Protein AF-0000000080270981 (afdb_homodimer)

Sequence (724 aa):
MRRGFSVIQLKNIILLIIAFVAFVIITSVLIVGVGNNKYINIQKDKNKSTVIKSGDNKSNVAKSGDNKSGIKYDSMPKVTKIRVFMTKKNTIKEINLEDYVTGVVASEVPVEFEIEAIKAQAVAARTYALAHVALLGGGGCKNGKGANVCDTVHCQVYMTKDERIKVWGRVKGEEYWNKIKNAVEATATQVLTYNDNLVMEPYYFSTSSGETENSEDVFSTSVPYLRSVASPGEEKLKDSKSSKTFNYKELSQIINNNYDSAKVSSSNIRDQITIIDRTQAGSVKNIKVGRITMKGSKFRTMLGLKSANFKIKFNSSSVEVDCSGYGHDVGMSQYGAEVMAKNGKKYVDILTHYYQGTSVSKMRRGFSVIQLKNIILLIIAFVAFVIITSVLIVGVGNNKYINIQKDKNKSTVIKSGDNKSNVAKSGDNKSGIKYDSMPKVTKIRVFMTKKNTIKEINLEDYVTGVVASEVPVEFEIEAIKAQAVAARTYALAHVALLGGGGCKNGKGANVCDTVHCQVYMTKDERIKVWGRVKGEEYWNKIKNAVEATATQVLTYNDNLVMEPYYFSTSSGETENSEDVFSTSVPYLRSVASPGEEKLKDSKSSKTFNYKELSQIINNNYDSAKVSSSNIRDQITIIDRTQAGSVKNIKVGRITMKGSKFRTMLGLKSANFKIKFNSSSVEVDCSGYGHDVGMSQYGAEVMAKNGKKYVDILTHYYQGTSVSK

Nearest PDB structures (foldseek):
  5txu-assembly1_A  TM=9.244E-01  e=4.954E-33  Clostridioides difficile 630
  4rwr-assembly1_A  TM=8.870E-01  e=4.079E-24  Bacillus anthracis
  4rwr-assembly2_B  TM=8.843E-01  e=6.556E-24  Bacillus anthracis
  5txu-assembly1_A  TM=9.201E-01  e=1.202E-32  Clostridioides difficile 630
  4rwr-assembly1_A  TM=8.903E-01  e=5.894E-24  Bacillus anthracis

Solvent-accessible surface area (backbone atoms only — not comparable to full-atom values): 38103 Å² total; per-residue (Å²): 134,84,78,72,67,69,71,66,61,55,58,58,49,50,52,48,50,50,52,49,54,50,55,47,41,40,52,7,54,58,48,62,80,86,73,84,80,77,81,77,81,81,75,80,83,78,81,86,80,77,76,64,80,73,67,82,67,75,70,72,66,74,71,74,72,80,66,74,77,54,50,41,57,91,73,45,77,86,74,62,62,42,38,35,16,37,50,56,36,50,42,75,43,81,35,48,40,69,58,48,32,35,20,24,44,67,40,51,44,63,83,82,51,43,64,35,26,50,31,31,47,29,28,37,48,41,24,36,56,50,28,16,30,56,93,63,75,15,84,36,25,93,89,12,40,66,16,32,30,32,34,24,8,56,61,47,26,46,40,54,70,70,59,46,25,65,71,66,29,78,86,51,19,62,60,51,49,48,54,48,42,51,34,38,60,74,44,60,78,31,28,47,22,45,92,57,13,53,39,67,75,53,45,55,24,37,32,31,62,29,29,24,29,40,30,39,74,67,72,66,50,81,46,89,33,28,44,56,38,84,30,66,80,26,61,75,40,79,76,19,53,48,75,50,76,40,42,38,60,58,46,24,49,54,49,31,70,76,34,66,76,23,66,49,43,49,91,52,40,78,82,28,51,45,79,71,44,61,43,96,56,56,26,34,36,33,29,36,41,44,72,37,75,44,45,19,54,56,56,16,43,49,67,55,48,54,16,32,25,54,47,81,44,80,54,94,66,33,38,37,39,41,23,40,11,28,31,79,31,36,29,37,34,51,47,29,32,31,47,42,23,73,71,68,41,47,29,68,59,47,46,38,61,27,30,39,81,39,45,82,42,116,134,84,79,71,67,69,68,67,61,55,58,56,50,51,52,46,50,50,51,49,53,51,52,48,41,42,51,6,54,55,39,71,84,83,74,87,78,76,80,77,81,80,75,82,81,78,80,86,79,77,75,63,81,72,69,85,67,76,68,71,65,73,72,71,76,80,67,74,77,53,52,42,57,90,72,47,79,87,75,60,62,41,36,34,14,36,51,55,37,48,43,74,44,80,36,49,41,69,60,46,34,35,20,24,45,67,41,50,45,64,83,81,50,43,65,35,27,51,31,32,47,29,27,37,47,41,23,38,56,49,28,15,30,57,94,63,76,16,82,35,24,93,89,11,40,66,15,31,30,31,35,24,8,62,62,46,27,47,42,53,70,70,59,46,24,63,72,64,28,78,88,51,18,63,60,52,49,48,55,48,41,50,34,37,58,74,43,60,79,32,26,44,22,45,92,57,12,54,39,66,74,53,44,55,25,36,31,31,60,29,29,25,28,38,29,37,74,66,76,67,50,81,44,88,34,28,45,56,38,85,31,66,80,26,61,76,39,78,74,21,53,48,75,50,76,39,42,38,62,58,48,27,47,54,48,31,71,76,34,67,76,21,66,48,43,49,90,52,40,78,83,28,53,44,80,71,45,58,42,96,58,56,27,34,33,32,28,35,40,43,71,36,75,43,44,19,54,56,55,17,43,49,68,56,49,54,16,31,26,56,46,80,44,81,55,96,67,32,37,36,40,41,23,41,13,28,29,78,31,35,31,36,34,52,46,29,32,32,47,42,24,73,71,68,42,48,29,68,57,48,46,36,61,26,31,40,81,39,45,84,41,116

Secondary structure (DSSP, 8-state):
-TTSSTTHHHHHHHHHHHHHHHHHHHGGGG-----------------------------------------BGGGPPP--EEEEEETTTTEEEEEEHHHHHHHHHHHHS-TTS-HHHHHHHHHHHHHHHHTT-GGGT----TTTTT-SEESSTTS-----HHHHHHHH-HHHHHHHHHHHHHHHHHTTT-EEEETTEE-S---EESB-SSB---HHHHTSS--TT----B-TT-TTSGGGEEEEEEEHHHHHHHHHHH-GGG---GGGGGGTEEEEEE-TTS-EEEEEETTEEEEHHHHHHHHT-SBS-EEEEE-SSEEEEEEESBB---SEEHHHHHHHHHTT--HHHHHHHHSTT-EEE-/-TTSSHHHHHHHHHHHHHHHHHHHHHGGGG----------------------------------S------BGGGPPP--EEEEEETTTTEEEEEEHHHHHHHHHHHHS-TTS-HHHHHHHHHHHHHHHHTT-GGGT----TTTTT-SEESSTTS-----HHHHHHHH-HHHHHHHHHHHHHHHHHTTT-EEEETTEE-S---EESB-SSB-B-HHHHTSS--TT----B-TT-TTSGGGEEEEEEEHHHHHHHHHHH-GGG---GGGGGGTEEEEEE-TTS-EEEEEETTEEEEHHHHHHHHT-SBS-EEEEE-SSEEEEEEESBB--BSEEHHHHHHHHHTT--HHHHHHHHSTT-EEE-

Organism: NCBI:txid1552

Structure (mmCIF, N/CA/C/O backbone):
data_AF-0000000080270981-model_v1
#
loop_
_entity.id
_entity.type
_entity.pdbx_description
1 polymer 'Stage II sporulation protein D'
#
loop_
_atom_site.group_PDB
_atom_site.id
_atom_site.type_symbol
_atom_site.label_atom_id
_atom_site.label_alt_id
_atom_site.label_comp_id
_atom_site.label_asym_id
_atom_site.label_entity_id
_atom_site.label_seq_id
_atom_site.pdbx_PDB_ins_code
_atom_site.Cartn_x
_atom_site.Cartn_y
_atom_site.Cartn_z
_atom_site.occupancy
_atom_site.B_iso_or_equiv
_atom_site.auth_seq_id
_atom_site.auth_comp_id
_atom_site.auth_asym_id
_atom_site.auth_atom_id
_atom_site.pdbx_PDB_model_num
ATOM 1 N N . MET A 1 1 ? 48.938 3.777 28.578 1 21.86 1 MET A N 1
ATOM 2 C CA . MET A 1 1 ? 48.281 5 28.109 1 21.86 1 MET A CA 1
ATOM 3 C C . MET A 1 1 ? 47.156 4.684 27.156 1 21.86 1 MET A C 1
ATOM 5 O O . MET A 1 1 ? 46.469 5.59 26.688 1 21.86 1 MET A O 1
ATOM 9 N N . ARG A 1 2 ? 47.125 3.482 26.453 1 25.7 2 ARG A N 1
ATOM 10 C CA . ARG A 1 2 ? 46.438 3.164 25.219 1 25.7 2 ARG A CA 1
ATOM 11 C C . ARG A 1 2 ? 44.938 2.891 25.5 1 25.7 2 ARG A C 1
ATOM 13 O O . ARG A 1 2 ? 44.219 2.422 24.625 1 25.7 2 ARG A O 1
ATOM 20 N N . ARG A 1 3 ? 44.469 2.777 26.734 1 30.45 3 ARG A N 1
ATOM 21 C CA . ARG A 1 3 ? 43.188 2.189 27.109 1 30.45 3 ARG A CA 1
ATOM 22 C C . ARG A 1 3 ? 42.031 3.129 26.75 1 30.45 3 ARG A C 1
ATOM 24 O O . ARG A 1 3 ? 40.875 2.775 26.922 1 30.45 3 ARG A O 1
ATOM 31 N N . GLY A 1 4 ? 42.344 4.492 26.75 1 32.5 4 GLY A N 1
ATOM 32 C CA . GLY A 1 4 ? 41.25 5.41 26.938 1 32.5 4 GLY A CA 1
ATOM 33 C C . GLY A 1 4 ? 40.375 5.562 25.703 1 32.5 4 GLY A C 1
ATOM 34 O O . GLY A 1 4 ? 39.406 6.328 25.719 1 32.5 4 GLY A O 1
ATOM 35 N N . PHE A 1 5 ? 40.844 5.336 24.5 1 34.09 5 PHE A N 1
ATOM 36 C CA . PHE A 1 5 ? 40.219 5.918 23.312 1 34.09 5 PHE A CA 1
ATOM 37 C C . PHE A 1 5 ? 38.938 5.164 22.953 1 34.09 5 PHE A C 1
ATOM 39 O O . PHE A 1 5 ? 38.188 5.59 22.078 1 34.09 5 PHE A O 1
ATOM 46 N N . SER A 1 6 ? 38.781 3.859 23.375 1 35.97 6 SER A N 1
ATOM 47 C CA . SER A 1 6 ? 37.938 2.996 22.578 1 35.97 6 SER A CA 1
ATOM 48 C C . SER A 1 6 ? 36.438 3.236 22.891 1 35.97 6 SER A C 1
ATOM 50 O O . SER A 1 6 ? 35.562 2.77 22.156 1 35.97 6 SER A O 1
ATOM 52 N N . VAL A 1 7 ? 36.094 3.754 24.109 1 38.34 7 VAL A N 1
ATOM 53 C CA . VAL A 1 7 ? 34.719 3.723 24.547 1 38.34 7 VAL A CA 1
ATOM 54 C C . VAL A 1 7 ? 33.938 4.879 23.906 1 38.34 7 VAL A C 1
ATOM 56 O O . VAL A 1 7 ? 32.719 4.812 23.734 1 38.34 7 VAL A O 1
ATOM 59 N N . ILE A 1 8 ? 34.625 6.066 23.516 1 37.19 8 ILE A N 1
ATOM 60 C CA . ILE A 1 8 ? 33.906 7.266 23.094 1 37.19 8 ILE A CA 1
ATOM 61 C C . ILE A 1 8 ? 33.406 7.09 21.656 1 37.19 8 ILE A C 1
ATOM 63 O O . ILE A 1 8 ? 32.406 7.672 21.281 1 37.19 8 ILE A O 1
ATOM 67 N N . GLN A 1 9 ? 34.094 6.297 20.781 1 39 9 GLN A N 1
ATOM 68 C CA . GLN A 1 9 ? 33.688 6.203 19.391 1 39 9 GLN A CA 1
ATOM 69 C C . GLN A 1 9 ? 32.406 5.395 19.234 1 39 9 GLN A C 1
ATOM 71 O O . GLN A 1 9 ? 31.656 5.57 18.281 1 39 9 GLN A O 1
ATOM 76 N N . LEU A 1 10 ? 32.094 4.473 20.188 1 40.69 10 LEU A N 1
ATOM 77 C CA . LEU A 1 10 ? 30.922 3.623 20.031 1 40.69 10 LEU A CA 1
ATOM 78 C C . LEU A 1 10 ? 29.641 4.398 20.328 1 40.69 10 LEU A C 1
ATOM 80 O O . LEU A 1 10 ? 28.625 4.211 19.656 1 40.69 10 LEU A O 1
ATOM 84 N N . LYS A 1 11 ? 29.609 5.41 21.25 1 40.34 11 LYS A N 1
ATOM 85 C CA . LYS A 1 11 ? 28.422 6.203 21.562 1 40.34 11 LYS A CA 1
ATOM 86 C C . LYS A 1 11 ? 28.031 7.082 20.375 1 40.34 11 LYS A C 1
ATOM 88 O O . LYS A 1 11 ? 26.844 7.262 20.094 1 40.34 11 LYS A O 1
ATOM 93 N N . ASN A 1 12 ? 29 7.641 19.609 1 41.44 12 ASN A N 1
ATOM 94 C CA . ASN A 1 12 ? 28.641 8.477 18.469 1 41.44 12 ASN A CA 1
ATOM 95 C C . ASN A 1 12 ? 28.047 7.652 17.328 1 41.44 12 ASN A C 1
ATOM 97 O O . ASN A 1 12 ? 27.234 8.156 16.547 1 41.44 12 ASN A O 1
ATOM 101 N N . ILE A 1 13 ? 28.453 6.379 17.203 1 42.5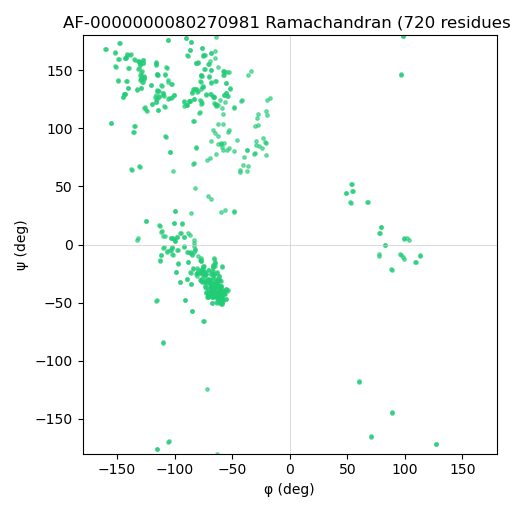6 13 ILE A N 1
ATOM 102 C CA . ILE A 1 13 ? 27.906 5.543 16.141 1 42.56 13 ILE A CA 1
ATOM 103 C C . ILE A 1 13 ? 26.469 5.152 16.469 1 42.56 13 ILE A C 1
ATOM 105 O O . ILE A 1 13 ? 25.594 5.184 15.609 1 42.56 13 ILE A O 1
ATOM 109 N N . ILE A 1 14 ? 26.172 4.918 17.766 1 43 14 ILE A N 1
ATOM 110 C CA . ILE A 1 14 ? 24.797 4.574 18.156 1 43 14 ILE A CA 1
ATOM 111 C C . ILE A 1 14 ? 23.891 5.793 17.984 1 43 14 ILE A C 1
ATOM 113 O O . ILE A 1 14 ? 22.781 5.672 17.469 1 43 14 ILE A O 1
ATOM 117 N N . LEU A 1 15 ? 24.359 7 18.25 1 42.84 15 LEU A N 1
ATOM 118 C CA . LEU A 1 15 ? 23.562 8.203 18.016 1 42.84 15 LEU A CA 1
ATOM 119 C C . LEU A 1 15 ? 23.359 8.422 16.516 1 42.84 15 LEU A C 1
ATOM 121 O O . LEU A 1 15 ? 22.266 8.828 16.094 1 42.84 15 LEU A O 1
ATOM 125 N N . LEU A 1 16 ? 24.312 8.055 15.68 1 40.31 16 LEU A N 1
ATOM 126 C CA . LEU A 1 16 ? 24.141 8.164 14.234 1 40.31 16 LEU A CA 1
ATOM 127 C C . LEU A 1 16 ? 23.141 7.121 13.727 1 40.31 16 LEU A C 1
ATOM 129 O O . LEU A 1 16 ? 22.312 7.422 12.875 1 40.31 16 LEU A O 1
ATOM 133 N N . ILE A 1 17 ? 23.172 5.941 14.273 1 41.34 17 ILE A N 1
ATOM 134 C CA . ILE A 1 17 ? 22.234 4.91 13.859 1 41.34 17 ILE A CA 1
ATOM 135 C C . ILE A 1 17 ? 20.828 5.27 14.352 1 41.34 17 ILE A C 1
ATOM 137 O O . ILE A 1 17 ? 19.859 5.156 13.602 1 41.34 17 ILE A O 1
ATOM 141 N N . ILE A 1 18 ? 20.688 5.758 15.578 1 40.09 18 ILE A N 1
ATOM 142 C CA . ILE A 1 18 ? 19.391 6.191 16.062 1 40.09 18 ILE A CA 1
ATOM 143 C C . ILE A 1 18 ? 18.922 7.402 15.266 1 40.09 18 ILE A C 1
ATOM 145 O O . ILE A 1 18 ? 17.75 7.469 14.859 1 40.09 18 ILE A O 1
ATOM 149 N N . ALA A 1 19 ? 19.766 8.336 14.922 1 36.66 19 ALA A N 1
ATOM 150 C CA . ALA A 1 19 ? 19.406 9.469 14.07 1 36.66 19 ALA A CA 1
ATOM 151 C C . ALA A 1 19 ? 19.047 9 12.664 1 36.66 19 ALA A C 1
ATOM 153 O O . ALA A 1 19 ? 18.109 9.523 12.055 1 36.66 19 ALA A O 1
ATOM 154 N N . PHE A 1 20 ? 19.703 7.992 12.156 1 35.72 20 PHE A N 1
ATOM 155 C CA . PHE A 1 20 ? 19.406 7.449 10.844 1 35.72 20 PHE A CA 1
ATOM 156 C C . PHE A 1 20 ? 18.078 6.691 10.859 1 35.72 20 PHE A C 1
ATOM 158 O O . PHE A 1 20 ? 17.25 6.859 9.969 1 35.72 20 PHE A O 1
ATOM 165 N N . VAL A 1 21 ? 17.797 5.852 11.82 1 35.91 21 VAL A N 1
ATOM 166 C CA . VAL A 1 21 ? 16.531 5.141 11.906 1 35.91 21 VAL A CA 1
ATOM 167 C C . VAL A 1 21 ? 15.398 6.137 12.164 1 35.91 21 VAL A C 1
ATOM 169 O O . VAL A 1 21 ? 14.328 6.039 11.562 1 35.91 21 VAL A O 1
ATOM 172 N N . ALA A 1 22 ? 15.547 7.09 13.031 1 31.88 22 ALA A N 1
ATOM 173 C CA . ALA A 1 22 ? 14.539 8.125 13.234 1 31.88 22 ALA A CA 1
ATOM 174 C C . ALA A 1 22 ? 14.312 8.922 11.953 1 31.88 22 ALA A C 1
ATOM 176 O O . ALA A 1 22 ? 13.18 9.289 11.641 1 31.88 22 ALA A O 1
ATOM 177 N N . PHE A 1 23 ? 15.305 9.141 11.203 1 30.14 23 PHE A N 1
ATOM 178 C CA . PHE A 1 23 ? 15.195 9.867 9.953 1 30.14 23 PHE A CA 1
ATOM 179 C C . PHE A 1 23 ? 14.406 9.07 8.922 1 30.14 23 PHE A C 1
ATOM 181 O O . PHE A 1 23 ? 13.57 9.633 8.203 1 30.14 23 PHE A O 1
ATOM 188 N N .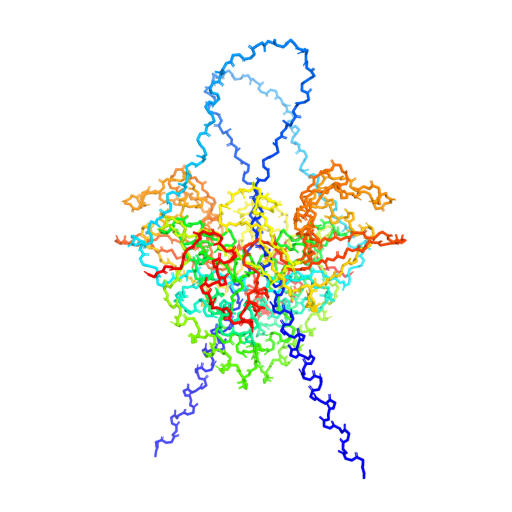 VAL A 1 24 ? 14.516 7.797 8.859 1 30.7 24 VAL A N 1
ATOM 189 C CA . VAL A 1 24 ? 13.82 7 7.859 1 30.7 24 VAL A CA 1
ATOM 190 C C . VAL A 1 24 ? 12.328 6.945 8.188 1 30.7 24 VAL A C 1
ATOM 192 O O . VAL A 1 24 ? 11.484 6.957 7.285 1 30.7 24 VAL A O 1
ATOM 195 N N . ILE A 1 25 ? 11.953 6.957 9.414 1 30.45 25 ILE A N 1
ATOM 196 C CA . ILE A 1 25 ? 10.539 6.824 9.773 1 30.45 25 ILE A CA 1
ATOM 197 C C . ILE A 1 25 ? 9.781 8.086 9.359 1 30.45 25 ILE A C 1
ATOM 199 O O . ILE A 1 25 ? 8.648 8.008 8.898 1 30.45 25 ILE A O 1
ATOM 203 N N . ILE A 1 26 ? 10.352 9.234 9.344 1 26.81 26 ILE A N 1
ATOM 204 C CA . ILE A 1 26 ? 9.578 10.453 9.148 1 26.81 26 ILE A CA 1
ATOM 205 C C . ILE A 1 26 ? 9.148 10.562 7.688 1 26.81 26 ILE A C 1
ATOM 207 O O . ILE A 1 26 ? 8.086 11.117 7.387 1 26.81 26 ILE A O 1
ATOM 211 N N . THR A 1 27 ? 9.805 9.953 6.723 1 27.36 27 THR A N 1
ATOM 212 C CA . THR A 1 27 ? 9.547 10.32 5.336 1 27.36 27 THR A CA 1
ATOM 213 C C . THR A 1 27 ? 8.328 9.586 4.797 1 27.36 27 THR A C 1
ATOM 215 O O . THR A 1 27 ? 7.914 9.805 3.656 1 27.36 27 THR A O 1
ATOM 218 N N . SER A 1 28 ? 7.598 8.711 5.453 1 24.02 28 SER A N 1
ATOM 219 C CA . SER A 1 28 ? 6.652 7.805 4.809 1 24.02 28 SER A CA 1
ATOM 220 C C . SER A 1 28 ? 5.312 8.492 4.562 1 24.02 28 SER A C 1
ATOM 222 O O . SER A 1 28 ? 4.387 7.887 4.012 1 24.02 28 SER A O 1
ATOM 224 N N . VAL A 1 29 ? 4.941 9.703 4.969 1 22.67 29 VAL A N 1
ATOM 225 C CA . VAL A 1 29 ? 3.52 10.031 5.051 1 22.67 29 VAL A CA 1
ATOM 226 C C . VAL A 1 29 ? 3.004 10.453 3.678 1 22.67 29 VAL A C 1
ATOM 228 O O . VAL A 1 29 ? 1.823 10.766 3.521 1 22.67 29 VAL A O 1
ATOM 231 N N . LEU A 1 30 ? 3.623 10.477 2.541 1 21.42 30 LEU A N 1
ATOM 232 C CA . LEU A 1 30 ? 3.162 11.367 1.478 1 21.42 30 LEU A CA 1
ATOM 233 C C . LEU A 1 30 ? 2.104 10.68 0.619 1 21.42 30 LEU A C 1
ATOM 235 O O . LEU A 1 30 ? 1.712 11.203 -0.427 1 21.42 30 LEU A O 1
ATOM 239 N N . ILE A 1 31 ? 1.48 9.555 0.815 1 23.22 31 ILE A N 1
ATOM 240 C CA . ILE A 1 31 ? 0.867 8.875 -0.321 1 23.22 31 ILE A CA 1
ATOM 241 C C . ILE A 1 31 ? -0.54 9.422 -0.55 1 23.22 31 ILE A C 1
ATOM 243 O O . ILE A 1 31 ? -1.396 8.734 -1.113 1 23.22 31 ILE A O 1
ATOM 247 N N . VAL A 1 32 ? -1.002 10.656 -0.234 1 20.19 32 VAL A N 1
ATOM 248 C CA . VAL A 1 32 ? -2.455 10.766 -0.286 1 20.19 32 VAL A CA 1
ATOM 249 C C . VAL A 1 32 ? -2.924 10.742 -1.739 1 20.19 32 VAL A C 1
ATOM 251 O O . VAL A 1 32 ? -3.754 9.914 -2.117 1 20.19 32 VAL A O 1
ATOM 254 N N . GLY A 1 33 ? -3.764 11.859 -2.295 1 19.92 33 GLY A N 1
ATOM 255 C CA . GLY A 1 33 ? -5.066 12.078 -2.898 1 19.92 33 GLY A CA 1
ATOM 256 C C . GLY A 1 33 ? -5.008 12.219 -4.406 1 19.92 33 GLY A C 1
ATOM 257 O O . GLY A 1 33 ? -4.508 13.219 -4.922 1 19.92 33 GLY A O 1
ATOM 258 N N . VAL A 1 34 ? -4.621 11.281 -5.188 1 22.92 34 VAL A N 1
ATOM 259 C CA . VAL A 1 34 ? -4.531 11.469 -6.633 1 22.92 34 VAL A CA 1
ATOM 260 C C . VAL A 1 34 ? -5.922 11.727 -7.207 1 22.92 34 VAL A C 1
ATOM 262 O O . VAL A 1 34 ? -6.785 10.844 -7.18 1 22.92 34 VAL A O 1
ATOM 265 N N . GLY A 1 35 ? -6.516 12.969 -7.082 1 20.53 35 GLY A N 1
ATOM 266 C CA . GLY A 1 35 ? -7.805 13.375 -7.609 1 20.53 35 GLY A CA 1
ATOM 267 C C . GLY A 1 35 ? -7.875 13.32 -9.125 1 20.53 35 GLY A C 1
ATOM 268 O O . GLY A 1 35 ? -6.844 13.258 -9.797 1 20.53 35 GLY A O 1
ATOM 269 N N . ASN A 1 36 ? -9.023 13.133 -9.695 1 22.06 36 ASN A N 1
ATOM 270 C CA . ASN A 1 36 ? -9.609 12.922 -11.016 1 22.06 36 ASN A CA 1
ATOM 271 C C . ASN A 1 36 ? -9.367 14.117 -11.938 1 22.06 36 ASN A C 1
ATOM 273 O O . ASN A 1 36 ? -9.695 15.25 -11.586 1 22.06 36 ASN A O 1
ATOM 277 N N . ASN A 1 37 ? -8.344 14.102 -12.711 1 21.69 37 ASN A N 1
ATOM 278 C CA . ASN A 1 37 ? -7.926 15.102 -13.688 1 21.69 37 ASN A CA 1
ATOM 279 C C . ASN A 1 37 ? -9 15.359 -14.734 1 21.69 37 ASN A C 1
ATOM 281 O O . ASN A 1 37 ? -9.344 14.461 -15.508 1 21.69 37 ASN A O 1
ATOM 285 N N . LYS A 1 38 ? -10.078 16.219 -14.469 1 22.36 38 LYS A N 1
ATOM 286 C CA . LYS A 1 38 ? -11.031 16.609 -15.508 1 22.36 38 LYS A CA 1
ATOM 287 C C . LYS A 1 38 ? -10.336 17.391 -16.625 1 22.36 38 LYS A C 1
ATOM 289 O O . LYS A 1 38 ? -9.594 18.344 -16.359 1 22.36 38 LYS A O 1
ATOM 294 N N . TYR A 1 39 ? -10.055 16.891 -17.766 1 21.69 39 TYR A N 1
ATOM 295 C CA . TYR A 1 39 ? -9.531 17.422 -19.031 1 21.69 39 TYR A CA 1
ATOM 296 C C . TYR A 1 39 ? -10.383 18.578 -19.531 1 21.69 39 TYR A C 1
ATOM 298 O O . TYR A 1 39 ? -11.594 18.422 -19.719 1 21.69 39 TYR A O 1
ATOM 306 N N . ILE A 1 40 ? -10.211 19.844 -19.016 1 21.59 40 ILE A N 1
ATOM 307 C CA . ILE A 1 40 ? -10.938 20.984 -19.578 1 21.59 40 ILE A CA 1
ATOM 308 C C . ILE A 1 40 ? -10.453 21.25 -21 1 21.59 40 ILE A C 1
ATOM 310 O O . ILE A 1 40 ? -9.266 21.5 -21.219 1 21.59 40 ILE A O 1
ATOM 314 N N . ASN A 1 41 ? -11.148 20.797 -22.031 1 21.22 41 ASN A N 1
ATOM 315 C CA . ASN A 1 41 ? -10.984 21.031 -23.469 1 21.22 41 ASN A CA 1
ATOM 316 C C . ASN A 1 41 ? -11.172 22.516 -23.797 1 21.22 41 ASN A C 1
ATOM 318 O O . ASN A 1 41 ? -12.273 23.062 -23.641 1 21.22 41 ASN A O 1
ATOM 322 N N . ILE A 1 42 ? -10.148 23.344 -23.719 1 21.48 42 ILE A N 1
ATOM 323 C CA . ILE A 1 42 ? -10.156 24.781 -23.984 1 21.48 42 ILE A CA 1
ATOM 324 C C . ILE A 1 42 ? -10.305 25.031 -25.484 1 21.48 42 ILE A C 1
ATOM 326 O O . ILE A 1 42 ? -9.406 24.703 -26.266 1 21.48 42 ILE A O 1
ATOM 330 N N . GLN A 1 43 ? -11.562 24.797 -26.125 1 20.8 43 GLN A N 1
ATOM 331 C CA . GLN A 1 43 ? -11.742 25.172 -27.531 1 20.8 43 GLN A CA 1
ATOM 332 C C . GLN A 1 43 ? -11.547 26.672 -27.734 1 20.8 43 GLN A C 1
ATOM 334 O O . GLN A 1 43 ? -12.031 27.484 -26.938 1 20.8 43 GLN A O 1
ATOM 339 N N . LYS A 1 44 ? -10.625 27.094 -28.641 1 22.27 44 LYS A N 1
ATOM 340 C CA . LYS A 1 44 ? -10.109 28.391 -29.078 1 22.27 44 LYS A CA 1
ATOM 341 C C . LYS A 1 44 ? -11.156 29.156 -29.891 1 22.27 44 LYS A C 1
ATOM 343 O O . LYS A 1 44 ? -10.844 29.703 -30.953 1 22.27 44 LYS A O 1
ATOM 348 N N . ASP A 1 45 ? -12.547 29.219 -29.547 1 21 45 ASP A N 1
ATOM 349 C CA . ASP A 1 45 ? -13.336 29.906 -30.562 1 21 45 ASP A CA 1
ATOM 350 C C . ASP A 1 45 ? -12.945 31.391 -30.641 1 21 45 ASP A C 1
ATOM 352 O O . ASP A 1 45 ? -12.82 32.062 -29.625 1 21 45 ASP A O 1
ATOM 356 N N . LYS A 1 46 ? -12.5 31.906 -31.828 1 21.91 46 LYS A N 1
ATOM 357 C CA . LYS A 1 46 ? -11.977 33.188 -32.312 1 21.91 46 LYS A CA 1
ATOM 358 C C . LYS A 1 46 ? -13.031 34.281 -32.25 1 21.91 46 LYS A C 1
ATOM 360 O O . LYS A 1 46 ? -12.766 35.438 -32.594 1 21.91 46 LYS A O 1
ATOM 365 N N . ASN A 1 47 ? -14.359 33.938 -32.312 1 21.7 47 ASN A N 1
ATOM 366 C CA . ASN A 1 47 ? -15.117 34.938 -33.062 1 21.7 47 ASN A CA 1
ATOM 367 C C . ASN A 1 47 ? -15.102 36.281 -32.375 1 21.7 47 ASN A C 1
ATOM 369 O O . ASN A 1 47 ? -14.836 36.375 -31.172 1 21.7 47 ASN A O 1
ATOM 373 N N . LYS A 1 48 ? -15.859 37.438 -33.125 1 24.34 48 LYS A N 1
ATOM 374 C CA . LYS A 1 48 ? -15.984 38.875 -33.312 1 24.34 48 LYS A CA 1
ATOM 375 C C . LYS A 1 48 ? -16.469 39.562 -32.031 1 24.34 48 LYS A C 1
ATOM 377 O O . LYS A 1 48 ? -17.094 38.938 -31.188 1 24.34 48 LYS A O 1
ATOM 382 N N . SER A 1 49 ? -16.344 41.031 -32 1 23.33 49 SER A N 1
ATOM 383 C CA . SER A 1 49 ? -16.109 42.156 -31.109 1 23.33 49 SER A CA 1
ATOM 384 C C . SER A 1 49 ? -17.375 42.531 -30.344 1 23.33 49 SER A C 1
ATOM 386 O O . SER A 1 49 ? -17.344 43.406 -29.484 1 23.33 49 SER A O 1
ATOM 388 N N . THR A 1 50 ? -18.578 42.125 -30.906 1 24.72 50 THR A N 1
ATOM 389 C CA . THR A 1 50 ? -19.641 43.062 -30.609 1 24.72 50 THR A CA 1
ATOM 390 C C . THR A 1 50 ? -19.844 43.219 -29.109 1 24.72 50 THR A C 1
ATOM 392 O O . THR A 1 50 ? -19.891 42.219 -28.375 1 24.72 50 THR A O 1
ATOM 395 N N . VAL A 1 51 ? -19.609 44.5 -28.625 1 24.3 51 VAL A N 1
ATOM 396 C CA . VAL A 1 51 ? -19.578 44.969 -27.25 1 24.3 51 VAL A CA 1
ATOM 397 C C . VAL A 1 51 ? -20.922 44.719 -26.578 1 24.3 51 VAL A C 1
ATOM 399 O O . VAL A 1 51 ? -21.891 45.438 -26.781 1 24.3 51 VAL A O 1
ATOM 402 N N . ILE A 1 52 ? -21.656 43.625 -27.078 1 23.42 52 ILE A N 1
ATOM 403 C CA . ILE A 1 52 ? -22.984 43.719 -26.484 1 23.42 52 ILE A CA 1
ATOM 404 C C . ILE A 1 52 ? -22.875 43.938 -24.984 1 23.42 52 ILE A C 1
ATOM 406 O O . ILE A 1 52 ? -22.062 43.281 -24.312 1 23.42 52 ILE A O 1
ATOM 410 N N . LYS A 1 53 ? -23.438 45.188 -24.578 1 24.05 53 LYS A N 1
ATOM 411 C CA . LYS A 1 53 ? -23.672 45.656 -23.219 1 24.05 53 LYS A CA 1
ATOM 412 C C . LYS A 1 53 ? -24.172 44.531 -22.328 1 24.05 53 LYS A C 1
ATOM 414 O O . LYS A 1 53 ? -25.234 43.969 -22.594 1 24.05 53 LYS A O 1
ATOM 419 N N . SER A 1 54 ? -23.203 43.688 -21.984 1 23.91 54 SER A N 1
ATOM 420 C CA . SER A 1 54 ? -23.344 42.438 -21.266 1 23.91 54 SER A CA 1
ATOM 421 C C . SER A 1 54 ? -24.203 42.594 -20.016 1 23.91 54 SER A C 1
ATOM 423 O O . SER A 1 54 ? -23.891 43.438 -19.156 1 23.91 54 SER A O 1
ATOM 425 N N . GLY A 1 55 ? -25.594 42.594 -20.266 1 23.86 55 GLY A N 1
ATOM 426 C CA . GLY A 1 55 ? -26.547 42.688 -19.156 1 23.86 55 GLY A CA 1
ATOM 427 C C . GLY A 1 55 ? -26.078 41.938 -17.922 1 23.86 55 GLY A C 1
ATOM 428 O O . GLY A 1 55 ? -25.156 41.125 -17.984 1 23.86 55 GLY A O 1
ATOM 429 N N . ASP A 1 56 ? -26.438 42.531 -16.75 1 23.23 56 ASP A N 1
ATOM 430 C CA . ASP A 1 56 ? -26.141 42.219 -15.352 1 23.23 56 ASP A CA 1
ATOM 431 C C . ASP A 1 56 ? -26.375 40.75 -15.047 1 23.23 56 ASP A C 1
ATOM 433 O O . ASP A 1 56 ? -27.438 40.375 -14.531 1 23.23 56 ASP A O 1
ATOM 437 N N . ASN A 1 57 ? -26.188 39.938 -16.125 1 23.8 57 ASN A N 1
ATOM 438 C CA . ASN A 1 57 ? -26.672 38.625 -15.664 1 23.8 57 ASN A CA 1
ATOM 439 C C . ASN A 1 57 ? -26 38.219 -14.359 1 23.8 57 ASN A C 1
ATOM 441 O O . ASN A 1 57 ? -24.766 38.188 -14.266 1 23.8 57 ASN A O 1
ATOM 445 N N . LYS A 1 58 ? -26.75 38.469 -13.234 1 24.11 58 LYS A N 1
ATOM 446 C CA . LYS A 1 58 ? -26.5 37.875 -11.914 1 24.11 58 LYS A CA 1
ATOM 447 C C . LYS A 1 58 ? -26.016 36.438 -12.023 1 24.11 58 LYS A C 1
ATOM 449 O O . LYS A 1 58 ? -26.75 35.562 -12.461 1 24.11 58 LYS A O 1
ATOM 454 N N . SER A 1 59 ? -24.812 36.375 -12.562 1 25.22 59 SER A N 1
ATOM 455 C CA . SER A 1 59 ? -24.141 35.062 -12.57 1 25.22 59 SER A CA 1
ATOM 456 C C . SER A 1 59 ? -24.438 34.281 -11.289 1 25.22 59 SER A C 1
ATOM 458 O O . SER A 1 59 ? -24.156 34.781 -10.195 1 25.22 59 SER A O 1
ATOM 460 N N . ASN A 1 60 ? -25.609 33.688 -11.367 1 24.25 60 ASN A N 1
ATOM 461 C CA . ASN A 1 60 ? -25.828 32.688 -10.328 1 24.25 60 ASN A CA 1
ATOM 462 C C . ASN A 1 60 ? -24.594 31.812 -10.117 1 24.25 60 ASN A C 1
ATOM 464 O O . ASN A 1 60 ? -24.203 31.062 -11.008 1 24.25 60 ASN A O 1
ATOM 468 N N . VAL A 1 61 ? -23.531 32.344 -9.688 1 24.39 61 VAL A N 1
ATOM 469 C CA . VAL A 1 61 ? -22.5 31.484 -9.141 1 24.39 61 VAL A CA 1
ATOM 470 C C . VAL A 1 61 ? -23.141 30.234 -8.539 1 24.39 61 VAL A C 1
ATOM 472 O O . VAL A 1 61 ? -23.969 30.328 -7.633 1 24.39 61 VAL A O 1
ATOM 475 N N . ALA A 1 62 ? -23.281 29.266 -9.375 1 25.66 62 ALA A N 1
ATOM 476 C CA . ALA A 1 62 ? -23.625 27.984 -8.766 1 25.66 62 ALA A CA 1
ATOM 477 C C . ALA A 1 62 ? -23.047 27.859 -7.367 1 25.66 62 ALA A C 1
ATOM 479 O O . ALA A 1 62 ? -21.844 28.078 -7.168 1 25.66 62 ALA A O 1
ATOM 480 N N . LYS A 1 63 ? -23.844 28.047 -6.418 1 26.73 63 LYS A N 1
ATOM 481 C CA . LYS A 1 63 ? -23.625 27.719 -5.016 1 26.73 63 LYS A CA 1
ATOM 482 C C . LYS A 1 63 ? -22.656 26.547 -4.867 1 26.73 63 LYS A C 1
ATOM 484 O O . LYS A 1 63 ? -22.688 25.609 -5.656 1 26.73 63 LYS A O 1
ATOM 489 N N . SER A 1 64 ? -21.453 26.812 -4.316 1 30.08 64 SER A N 1
ATOM 490 C CA . SER A 1 64 ? -20.438 25.906 -3.801 1 30.08 64 SER A CA 1
ATOM 491 C C . SER A 1 64 ? -21.016 24.531 -3.477 1 30.08 64 SER A C 1
ATOM 493 O O . SER A 1 64 ? -22.172 24.422 -3.078 1 30.08 64 SER A O 1
ATOM 495 N N . GLY A 1 65 ? -20.641 23.484 -4.25 1 30.97 65 GLY A N 1
ATOM 496 C CA . GLY A 1 65 ? -20.969 22.094 -3.994 1 30.97 65 GLY A CA 1
ATOM 497 C C . GLY A 1 65 ? -21.422 21.828 -2.568 1 30.97 65 GLY A C 1
ATOM 498 O O . GLY A 1 65 ? -21.109 22.609 -1.665 1 30.97 65 GLY A O 1
ATOM 499 N N . ASP A 1 66 ? -22.578 21.219 -2.447 1 31.61 66 ASP A N 1
ATOM 500 C CA . ASP A 1 66 ? -23.141 20.656 -1.22 1 31.61 66 ASP A CA 1
ATOM 501 C C . ASP A 1 66 ? -22.047 20.25 -0.243 1 31.61 66 ASP A C 1
ATOM 503 O O . ASP A 1 66 ? -21.172 19.453 -0.582 1 31.61 66 ASP A O 1
ATOM 507 N N . ASN A 1 67 ? -21.547 21.156 0.552 1 32.31 67 ASN A N 1
ATOM 508 C CA . ASN A 1 67 ? -20.875 20.812 1.801 1 32.31 67 ASN A CA 1
ATOM 509 C C . ASN A 1 67 ? -21.328 19.453 2.324 1 32.31 67 ASN A C 1
ATOM 511 O O . ASN A 1 67 ?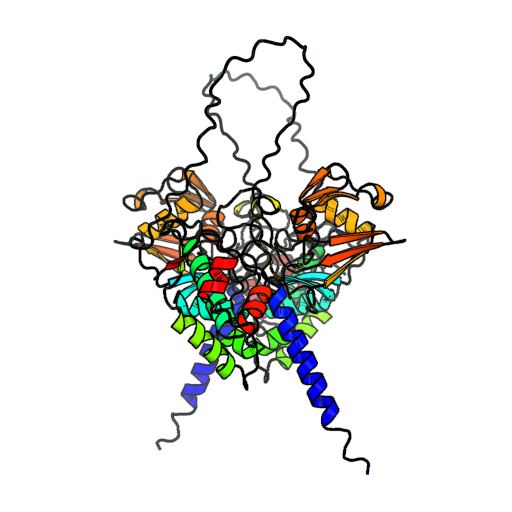 -22.5 19.25 2.623 1 32.31 67 ASN A O 1
ATOM 515 N N . LYS A 1 68 ? -20.797 18.391 1.879 1 40.25 68 LYS A N 1
ATOM 516 C CA . LYS A 1 68 ? -21.078 17.203 2.662 1 40.25 68 LYS A CA 1
ATOM 517 C C . LYS A 1 68 ? -21.453 17.547 4.098 1 40.25 68 LYS A C 1
ATOM 519 O O . LYS A 1 68 ? -20.734 18.297 4.766 1 40.25 68 LYS A O 1
ATOM 524 N N . SER A 1 69 ? -22.688 17.719 4.43 1 41.59 69 SER A N 1
ATOM 525 C CA . SER A 1 69 ? -23.266 17.969 5.742 1 41.59 69 SER A CA 1
ATOM 526 C C . SER A 1 69 ? -22.438 17.328 6.848 1 41.59 69 SER A C 1
ATOM 528 O O . SER A 1 69 ? -22.297 16.109 6.895 1 41.59 69 SER A O 1
ATOM 530 N N . GLY A 1 70 ? -21.312 18.016 7.188 1 51.69 70 GLY A N 1
ATOM 531 C CA . GLY A 1 70 ? -20.578 17.562 8.359 1 51.69 70 GLY A CA 1
ATOM 532 C C . GLY A 1 70 ? -21.469 17.188 9.523 1 51.69 70 GLY A C 1
ATOM 533 O O . GLY A 1 70 ? -22.625 17.656 9.602 1 51.69 70 GLY A O 1
ATOM 534 N N . ILE A 1 71 ? -21.312 16.031 9.953 1 57.38 71 ILE A N 1
ATOM 535 C CA . ILE A 1 71 ? -22.016 15.609 11.156 1 57.38 71 ILE A CA 1
ATOM 536 C C . ILE A 1 71 ? -21.531 16.422 12.352 1 57.38 71 ILE A C 1
ATOM 538 O O . ILE A 1 71 ? -20.328 16.531 12.594 1 57.38 71 ILE A O 1
ATOM 542 N N . LYS A 1 72 ? -22.516 17.078 12.93 1 71.62 72 LYS A N 1
ATOM 543 C CA . LYS A 1 72 ? -22.234 17.781 14.18 1 71.62 72 LYS A CA 1
ATOM 544 C C . LYS A 1 72 ? -21.625 16.844 15.211 1 71.62 72 LYS A C 1
ATOM 546 O O . LYS A 1 72 ? -22.125 15.734 15.43 1 71.62 72 LYS A O 1
ATOM 551 N N . TYR A 1 73 ? -20.516 17.234 15.773 1 74 73 TYR A N 1
ATOM 552 C CA . TYR A 1 73 ? -19.703 16.406 16.656 1 74 73 TYR A CA 1
ATOM 553 C C . TYR A 1 73 ? -20.547 15.867 17.812 1 74 73 TYR A C 1
ATOM 555 O O . TYR A 1 73 ? -20.438 14.688 18.156 1 74 73 TYR A O 1
ATOM 563 N N . ASP A 1 74 ? -21.391 16.734 18.281 1 72.88 74 ASP A N 1
ATOM 564 C CA . ASP A 1 74 ? -22.188 16.328 19.438 1 72.88 74 ASP A CA 1
ATOM 565 C C . ASP A 1 74 ? -23.156 15.203 19.062 1 72.88 74 ASP A C 1
ATOM 567 O O . ASP A 1 74 ? -23.594 14.438 19.922 1 72.88 74 ASP A O 1
ATOM 571 N N . SER A 1 75 ? -23.406 15.078 17.781 1 75.81 75 SER A N 1
ATOM 572 C CA . SER A 1 75 ? -24.391 14.109 17.328 1 75.81 75 SER A CA 1
ATOM 573 C C . SER A 1 75 ? -23.734 12.922 16.641 1 75.81 75 SER A C 1
ATOM 575 O O . SER A 1 75 ? -24.422 12.031 16.125 1 75.81 75 SER A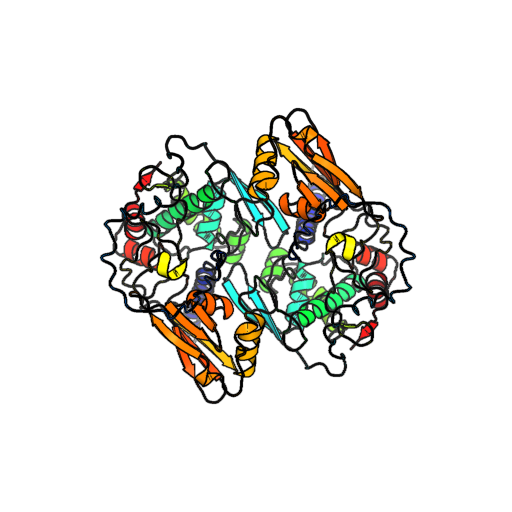 O 1
ATOM 577 N N . MET A 1 76 ? -22.516 12.938 16.734 1 80.81 76 MET A N 1
ATOM 578 C CA . MET A 1 76 ? -21.812 11.891 15.992 1 80.81 76 MET A CA 1
ATOM 579 C C . MET A 1 76 ? -21.906 10.555 16.719 1 80.81 76 MET A C 1
ATOM 581 O O . MET A 1 76 ? -21.781 10.492 17.938 1 80.81 76 MET A O 1
ATOM 585 N N . PRO A 1 77 ? -22.234 9.57 15.844 1 79.5 77 PRO A N 1
ATOM 586 C CA . PRO A 1 77 ? -22.156 8.242 16.469 1 79.5 77 PRO A CA 1
ATOM 587 C C . PRO A 1 77 ? -20.781 7.941 17.062 1 79.5 77 PRO A C 1
ATOM 589 O O . PRO A 1 77 ? -19.766 8.43 16.562 1 79.5 77 PRO A O 1
ATOM 592 N N . LYS A 1 78 ? -20.922 7.227 18.109 1 85.62 78 LYS A N 1
ATOM 593 C CA . LYS A 1 78 ? -19.672 6.855 18.766 1 85.62 78 LYS A CA 1
ATOM 594 C C . LYS A 1 78 ? -18.969 5.727 18.031 1 85.62 78 LYS A C 1
ATOM 596 O O . LYS A 1 78 ? -19.562 4.676 17.766 1 85.62 78 LYS A O 1
ATOM 601 N N . VAL A 1 79 ? -17.75 6.02 17.609 1 89.75 79 VAL A N 1
ATOM 602 C CA . VAL A 1 79 ? -16.906 5.035 16.938 1 89.75 79 VAL A CA 1
ATOM 603 C C . VAL A 1 79 ? -15.773 4.602 17.859 1 89.75 79 VAL A C 1
ATOM 605 O O . VAL A 1 79 ? -14.945 5.422 18.266 1 89.75 79 VAL A O 1
ATOM 608 N N . THR A 1 80 ? -15.734 3.322 18.188 1 93 80 THR A N 1
ATOM 609 C CA . THR A 1 80 ? -14.742 2.846 19.141 1 93 80 THR A CA 1
ATOM 610 C C . THR A 1 80 ? -13.727 1.938 18.453 1 93 80 THR A C 1
ATOM 612 O O . THR A 1 80 ? -12.68 1.624 19.031 1 93 80 THR A O 1
ATOM 615 N N . LYS A 1 81 ? -14.086 1.549 17.281 1 94.69 81 LYS A N 1
ATOM 616 C CA . LYS A 1 81 ? -13.211 0.647 16.531 1 94.69 81 LYS A CA 1
ATOM 617 C C . LYS A 1 81 ? -12.984 1.149 15.109 1 94.69 81 LYS A C 1
ATOM 619 O O . LYS A 1 81 ? -13.828 1.853 14.555 1 94.69 81 LYS A O 1
ATOM 624 N N . ILE A 1 82 ? -11.836 0.797 14.562 1 95.25 82 ILE A N 1
ATOM 625 C CA . ILE A 1 82 ? -11.453 1.152 13.203 1 95.25 82 ILE A CA 1
ATOM 626 C C . ILE A 1 82 ? -10.984 -0.095 12.453 1 95.25 82 ILE A C 1
ATOM 628 O O . ILE A 1 82 ? -10.32 -0.958 13.031 1 95.25 82 ILE A O 1
ATOM 632 N N . ARG A 1 83 ? -11.445 -0.271 11.227 1 93.38 83 ARG A N 1
ATOM 633 C CA . ARG A 1 83 ? -10.984 -1.363 10.375 1 93.38 83 ARG A CA 1
ATOM 634 C C . ARG A 1 83 ? -9.766 -0.949 9.562 1 93.38 83 ARG A C 1
ATOM 636 O O . ARG A 1 83 ? -9.82 0.012 8.789 1 93.38 83 ARG A O 1
ATOM 643 N N . VAL A 1 84 ? -8.656 -1.666 9.758 1 96.94 84 VAL A N 1
ATOM 644 C CA . VAL A 1 84 ? -7.379 -1.32 9.141 1 96.94 84 VAL A CA 1
ATOM 645 C C . VAL A 1 84 ? -6.945 -2.436 8.188 1 96.94 84 VAL A C 1
ATOM 647 O O . VAL A 1 84 ? -6.832 -3.596 8.594 1 96.94 84 VAL A O 1
ATOM 650 N N . PHE A 1 85 ? -6.742 -2.072 6.953 1 96.06 85 PHE A N 1
ATOM 651 C CA . PHE A 1 85 ? -6.184 -3.025 6.004 1 96.06 85 PHE A CA 1
ATOM 652 C C . PHE A 1 85 ? -4.676 -3.158 6.195 1 96.06 85 PHE A C 1
ATOM 654 O O . PHE A 1 85 ? -3.932 -2.199 5.973 1 96.06 85 PHE A O 1
ATOM 661 N N . MET A 1 86 ? -4.234 -4.297 6.613 1 95.75 86 MET A N 1
ATOM 662 C CA . MET A 1 86 ? -2.816 -4.617 6.746 1 95.75 86 MET A CA 1
ATOM 663 C C . MET A 1 86 ? -2.236 -5.082 5.414 1 95.75 86 MET A C 1
ATOM 665 O O . MET A 1 86 ? -2.391 -6.246 5.039 1 95.75 86 MET A O 1
ATOM 669 N N . THR A 1 87 ? -1.436 -4.215 4.758 1 94.62 87 THR A N 1
ATOM 670 C CA . THR A 1 87 ? -1.145 -4.328 3.334 1 94.62 87 THR A CA 1
ATOM 671 C C . THR A 1 87 ? -0.186 -5.484 3.068 1 94.62 87 THR A C 1
ATOM 673 O O . THR A 1 87 ? -0.21 -6.086 1.991 1 94.62 87 THR A O 1
ATOM 676 N N . LYS A 1 88 ? 0.674 -5.766 3.98 1 92.56 88 LYS A N 1
ATOM 677 C CA . LYS A 1 88 ? 1.622 -6.855 3.752 1 92.56 88 LYS A CA 1
ATOM 678 C C . LYS A 1 88 ? 1.004 -8.203 4.102 1 92.56 88 LYS A C 1
ATOM 680 O O . LYS A 1 88 ? 1.441 -9.242 3.602 1 92.56 88 LYS A O 1
ATOM 685 N N . LYS A 1 89 ? -0.04 -8.188 4.926 1 91.25 89 LYS A N 1
ATOM 686 C CA . LYS A 1 89 ? -0.675 -9.43 5.355 1 91.25 89 LYS A CA 1
ATOM 687 C C . LYS A 1 89 ? -1.961 -9.688 4.578 1 91.25 89 LYS A C 1
ATOM 689 O O . LYS A 1 89 ? -2.564 -10.758 4.703 1 91.25 89 LYS A O 1
ATOM 694 N N . ASN A 1 90 ? -2.371 -8.766 3.852 1 89.31 90 ASN A N 1
ATOM 695 C CA . ASN A 1 90 ? -3.594 -8.859 3.061 1 89.31 90 ASN A CA 1
ATOM 696 C C . ASN A 1 90 ? -4.797 -9.219 3.928 1 89.31 90 ASN A C 1
ATOM 698 O O . ASN A 1 90 ? -5.57 -10.109 3.582 1 89.31 90 ASN A O 1
ATOM 702 N N . THR A 1 91 ? -4.949 -8.586 5.039 1 89.38 91 THR A N 1
ATOM 703 C CA . THR A 1 91 ? -6.055 -8.82 5.961 1 89.38 91 THR A CA 1
ATOM 704 C C . THR A 1 91 ? -6.562 -7.504 6.543 1 89.38 91 THR A C 1
ATOM 706 O O . THR A 1 91 ? -5.836 -6.512 6.578 1 89.38 91 THR A O 1
ATOM 709 N N . ILE A 1 92 ? -7.832 -7.512 6.895 1 90.56 92 ILE A N 1
ATOM 710 C CA . ILE A 1 92 ? -8.422 -6.379 7.605 1 90.56 92 ILE A CA 1
ATOM 711 C C . ILE A 1 92 ? -8.523 -6.703 9.094 1 90.56 92 ILE A C 1
ATOM 713 O O . ILE A 1 92 ? -9.031 -7.762 9.469 1 90.56 92 ILE A O 1
ATOM 717 N N . LYS A 1 93 ? -8.031 -5.82 9.914 1 93.44 93 LYS A N 1
ATOM 718 C CA . LYS A 1 93 ? -8.117 -5.961 11.367 1 93.44 93 LYS A CA 1
ATOM 719 C C . LYS A 1 93 ? -9 -4.875 11.969 1 93.44 93 LYS A C 1
ATOM 721 O O . LYS A 1 93 ? -8.898 -3.703 11.602 1 93.44 93 LYS A O 1
ATOM 726 N N . GLU A 1 94 ? -9.852 -5.355 12.789 1 93.75 94 GLU A N 1
ATOM 727 C CA . GLU A 1 94 ? -10.594 -4.402 13.602 1 93.75 94 GLU A CA 1
ATOM 728 C C . GLU A 1 94 ? -9.836 -4.066 14.883 1 93.75 94 GLU A C 1
ATOM 730 O O . GLU A 1 94 ? -9.523 -4.957 15.68 1 93.75 94 GLU A O 1
ATOM 735 N N . ILE A 1 95 ? -9.562 -2.783 15.109 1 97.19 95 ILE A N 1
ATOM 736 C CA . ILE A 1 95 ? -8.703 -2.346 16.203 1 97.19 95 ILE A CA 1
ATOM 737 C C . ILE A 1 95 ? -9.414 -1.257 17.016 1 97.19 95 ILE A C 1
ATOM 739 O O . ILE A 1 95 ? -10.117 -0.417 16.438 1 97.19 95 ILE A O 1
ATOM 743 N N . ASN A 1 96 ? -9.18 -1.313 18.312 1 97.81 96 ASN A N 1
ATOM 744 C CA . ASN A 1 96 ? -9.641 -0.189 19.125 1 97.81 96 ASN A CA 1
ATOM 745 C C . ASN A 1 96 ? -9.086 1.135 18.609 1 97.81 96 ASN A C 1
ATOM 747 O O . ASN A 1 96 ? -7.902 1.226 18.266 1 97.81 96 ASN A O 1
ATOM 751 N N . LEU A 1 97 ? -9.93 2.162 18.609 1 97.75 97 LEU A N 1
ATOM 752 C CA . LEU A 1 97 ? -9.555 3.438 18.016 1 97.75 97 LEU A CA 1
ATOM 753 C C . LEU A 1 97 ? -8.312 4.012 18.672 1 97.75 97 LEU A C 1
ATOM 755 O O . LEU A 1 97 ? -7.371 4.434 18 1 97.75 97 LEU A O 1
ATOM 759 N N . GLU A 1 98 ? -8.25 4.023 20 1 98.38 98 GLU A N 1
ATOM 760 C CA . GLU A 1 98 ? -7.125 4.629 20.703 1 98.38 98 GLU A CA 1
ATOM 761 C C . GLU A 1 98 ? -5.855 3.801 20.531 1 98.38 98 GLU A C 1
ATOM 763 O O . GLU A 1 98 ? -4.75 4.352 20.484 1 98.38 98 GLU A O 1
ATOM 768 N N . ASP A 1 99 ? -6 2.498 20.375 1 98.31 99 ASP A N 1
ATOM 769 C CA . ASP A 1 99 ? -4.852 1.648 20.078 1 98.31 99 ASP A CA 1
ATOM 770 C C . ASP A 1 99 ? -4.32 1.937 18.672 1 98.31 99 ASP A C 1
ATOM 772 O O . ASP A 1 99 ? -3.105 1.979 18.453 1 98.31 99 ASP A O 1
ATOM 776 N N . TYR A 1 100 ? -5.277 2.115 17.781 1 98.5 100 TYR A N 1
ATOM 777 C CA . TYR A 1 100 ? -4.891 2.473 16.422 1 98.5 100 TYR A CA 1
ATOM 778 C C . TYR A 1 100 ? -4.129 3.795 16.406 1 98.5 100 TYR A C 1
ATOM 780 O O . TYR A 1 100 ? -3.061 3.893 15.797 1 98.5 100 TYR A O 1
ATOM 788 N N . VAL A 1 101 ? -4.617 4.805 17.109 1 98.81 101 VAL A N 1
ATOM 789 C CA . VAL A 1 101 ? -3.994 6.125 17.156 1 98.81 101 VAL A CA 1
ATOM 790 C C . VAL A 1 101 ? -2.594 6.012 17.75 1 98.81 101 VAL A C 1
ATOM 792 O O . VAL A 1 101 ? -1.651 6.637 17.266 1 98.81 101 VAL A O 1
ATOM 795 N N . THR A 1 102 ? -2.469 5.207 18.781 1 98.81 102 THR A N 1
ATOM 796 C CA . THR A 1 102 ? -1.162 5.008 19.391 1 98.81 102 THR A CA 1
ATOM 797 C C . THR A 1 102 ? -0.175 4.422 18.391 1 98.81 102 THR A C 1
ATOM 799 O O . THR A 1 102 ? 0.961 4.887 18.281 1 98.81 102 THR A O 1
ATOM 802 N N . GLY A 1 103 ? -0.607 3.451 17.672 1 98.75 103 GLY A N 1
ATOM 803 C CA . GLY A 1 103 ? 0.239 2.838 16.656 1 98.75 103 GLY A CA 1
ATOM 804 C C . GLY A 1 103 ? 0.622 3.793 15.539 1 98.75 103 GLY A C 1
ATOM 805 O O . GLY A 1 103 ? 1.745 3.746 15.039 1 98.75 103 GLY A O 1
ATOM 806 N N . VAL A 1 104 ? -0.318 4.66 15.172 1 98.81 104 VAL A N 1
ATOM 807 C CA . VAL A 1 104 ? -0.058 5.652 14.133 1 98.81 104 VAL A CA 1
ATOM 808 C C . VAL A 1 104 ? 0.972 6.66 14.633 1 98.81 104 VAL A C 1
ATOM 810 O O . VAL A 1 104 ? 1.977 6.914 13.961 1 98.81 104 VAL A O 1
ATOM 813 N N . VAL A 1 105 ? 0.771 7.215 15.789 1 98.81 105 VAL A N 1
ATOM 814 C CA . VAL A 1 105 ? 1.681 8.227 16.328 1 98.81 105 VAL A CA 1
ATOM 815 C C . VAL A 1 105 ? 3.078 7.629 16.484 1 98.81 105 VAL A C 1
ATOM 817 O O . VAL A 1 105 ? 4.07 8.258 16.109 1 98.81 105 VAL A O 1
ATOM 820 N N . ALA A 1 106 ? 3.111 6.398 16.953 1 98.5 106 ALA A N 1
ATOM 821 C CA . ALA A 1 106 ? 4.383 5.711 17.141 1 98.5 106 ALA A CA 1
ATOM 822 C C . ALA A 1 106 ? 5.105 5.504 15.812 1 98.5 106 ALA A C 1
ATOM 824 O O . ALA A 1 106 ? 6.328 5.359 15.781 1 98.5 106 ALA A O 1
ATOM 825 N N . SER A 1 107 ? 4.367 5.496 14.766 1 97.62 107 SER A N 1
ATOM 826 C CA . SER A 1 107 ? 4.93 5.199 13.453 1 97.62 107 SER A CA 1
ATOM 827 C C . SER A 1 107 ? 5.207 6.477 12.672 1 97.62 107 SER A C 1
ATOM 829 O O . SER A 1 107 ? 6.09 6.504 11.805 1 97.62 107 SER A O 1
ATOM 831 N N . GLU A 1 108 ? 4.504 7.539 13.008 1 96.38 108 GLU A N 1
ATOM 832 C CA . GLU A 1 108 ? 4.492 8.734 12.172 1 96.38 108 GLU A CA 1
ATOM 833 C C . GLU A 1 108 ? 5.523 9.75 12.656 1 96.38 108 GLU A C 1
ATOM 835 O O . GLU A 1 108 ? 6.039 10.547 11.859 1 96.38 108 GLU A O 1
ATOM 840 N N . VAL A 1 109 ? 5.766 9.812 13.898 1 96.5 109 VAL A N 1
ATOM 841 C CA . VAL A 1 109 ? 6.684 10.844 14.391 1 96.5 109 VAL A CA 1
ATOM 842 C C . VAL A 1 109 ? 7.727 10.211 15.305 1 96.5 109 VAL A C 1
ATOM 844 O O . VAL A 1 109 ? 7.477 9.164 15.914 1 96.5 109 VAL A O 1
ATOM 847 N N . PRO A 1 110 ? 8.883 10.883 15.445 1 94.75 110 PRO A N 1
ATOM 848 C CA . PRO A 1 110 ? 9.883 10.398 16.391 1 94.75 110 PRO A CA 1
ATOM 849 C C . PRO A 1 110 ? 9.406 10.461 17.844 1 94.75 110 PRO A C 1
ATOM 851 O O . PRO A 1 110 ? 8.734 11.422 18.234 1 94.75 110 PRO A O 1
ATOM 854 N N . VAL A 1 111 ? 9.781 9.438 18.547 1 96.44 111 VAL A N 1
ATOM 855 C CA . VAL A 1 111 ? 9.359 9.336 19.953 1 96.44 111 VAL A CA 1
ATOM 856 C C . VAL A 1 111 ? 10.023 10.445 20.766 1 96.44 111 VAL A C 1
ATOM 858 O O . VAL A 1 111 ? 9.523 10.836 21.812 1 96.44 111 VAL A O 1
ATOM 861 N N . GLU A 1 112 ? 11.07 11.07 20.312 1 95.44 112 GLU A N 1
ATOM 862 C CA . GLU A 1 112 ? 11.836 12.102 21 1 95.44 112 GLU A CA 1
ATOM 863 C C . GLU A 1 112 ? 11.102 13.445 20.969 1 95.44 112 GLU A C 1
ATOM 865 O O . GLU A 1 112 ? 11.469 14.367 21.703 1 95.44 112 GLU A O 1
ATOM 870 N N . PHE A 1 113 ? 10.094 13.57 20.125 1 97.81 113 PHE A N 1
ATOM 871 C CA . PHE A 1 113 ? 9.328 14.812 20.062 1 97.81 113 PHE A CA 1
ATOM 872 C C . PHE A 1 113 ? 8.82 15.219 21.438 1 97.81 113 PHE A C 1
ATOM 874 O O . PHE A 1 113 ? 8.562 14.359 22.281 1 97.81 113 PHE A O 1
ATOM 881 N N . GLU A 1 114 ? 8.727 16.562 21.594 1 98.19 114 GLU A N 1
ATOM 882 C CA . GLU A 1 114 ? 8.078 17.078 22.797 1 98.19 114 GLU A CA 1
ATOM 883 C C . GLU A 1 114 ? 6.656 16.547 22.938 1 98.19 114 GLU A C 1
ATOM 885 O O . GLU A 1 114 ? 5.965 16.328 21.938 1 98.19 114 GLU A O 1
ATOM 890 N N . ILE A 1 115 ? 6.223 16.391 24.172 1 98.69 115 ILE A N 1
ATOM 891 C CA . ILE A 1 115 ? 4.949 15.75 24.469 1 98.69 115 ILE A CA 1
ATOM 892 C C . ILE A 1 115 ? 3.811 16.531 23.812 1 98.69 115 ILE A C 1
ATOM 894 O O . ILE A 1 115 ? 2.836 15.93 23.344 1 98.69 115 ILE A O 1
ATOM 898 N N . GLU A 1 116 ? 3.91 17.844 23.75 1 98.81 116 GLU A N 1
ATOM 899 C CA . GLU A 1 116 ? 2.836 18.656 23.172 1 98.81 116 GLU A CA 1
ATOM 900 C C . GLU A 1 116 ? 2.73 18.422 21.672 1 98.81 116 GLU A C 1
ATOM 902 O O . GLU A 1 116 ? 1.635 18.469 21.109 1 98.81 116 GLU A O 1
ATOM 907 N N . ALA A 1 117 ? 3.863 18.219 20.984 1 98.81 117 ALA A N 1
ATOM 908 C CA . ALA A 1 117 ? 3.838 17.859 19.562 1 98.81 117 ALA A CA 1
ATOM 909 C C . ALA A 1 117 ? 3.203 16.484 19.359 1 98.81 117 ALA A C 1
ATOM 911 O O . ALA A 1 117 ? 2.438 16.281 18.406 1 98.81 117 ALA A O 1
ATOM 912 N N . ILE A 1 118 ? 3.459 15.547 20.25 1 98.88 118 ILE A N 1
ATOM 913 C CA . ILE A 1 118 ? 2.906 14.203 20.172 1 98.88 118 ILE A CA 1
ATOM 914 C C . ILE A 1 118 ? 1.398 14.25 20.406 1 98.88 118 ILE A C 1
ATOM 916 O O . ILE A 1 118 ? 0.632 13.57 19.719 1 98.88 118 ILE A O 1
ATOM 920 N N . LYS A 1 119 ? 0.965 15.055 21.359 1 98.88 119 LYS A N 1
ATOM 921 C CA . LYS A 1 119 ? -0.464 15.242 21.594 1 98.88 119 LYS A CA 1
ATOM 922 C C . LYS A 1 119 ? -1.157 15.805 20.359 1 98.88 119 LYS A C 1
ATOM 924 O O . LYS A 1 119 ? -2.244 15.352 19.984 1 98.88 119 LYS A O 1
ATOM 929 N N . ALA A 1 120 ? -0.496 16.812 19.734 1 98.94 120 ALA A N 1
ATOM 930 C CA . ALA A 1 120 ? -1.059 17.375 18.5 1 98.94 120 ALA A CA 1
ATOM 931 C C . ALA A 1 120 ? -1.212 16.312 17.422 1 98.94 120 ALA A C 1
ATOM 933 O O . ALA A 1 120 ? -2.254 16.234 16.766 1 98.94 120 ALA A O 1
ATOM 934 N N . GLN A 1 121 ? -0.22 15.5 17.266 1 98.88 121 GLN A N 1
ATOM 935 C CA . GLN A 1 121 ? -0.27 14.414 16.297 1 98.88 121 GLN A CA 1
ATOM 936 C C . GLN A 1 121 ? -1.395 13.438 16.625 1 98.88 121 GLN A C 1
ATOM 938 O O . GLN A 1 121 ? -2.068 12.93 15.727 1 98.88 121 GLN A O 1
ATOM 943 N N . ALA A 1 122 ? -1.613 13.156 17.859 1 98.88 122 ALA A N 1
ATOM 944 C CA . ALA A 1 122 ? -2.646 12.219 18.297 1 98.88 122 ALA A CA 1
ATOM 945 C C . ALA A 1 122 ? -4.035 12.711 17.891 1 98.88 122 ALA A C 1
ATOM 947 O O . ALA A 1 122 ? -4.824 11.953 17.328 1 98.88 122 ALA A O 1
ATOM 948 N N . VAL A 1 123 ? -4.281 13.953 18.141 1 98.81 123 VAL A N 1
ATOM 949 C CA . VAL A 1 123 ? -5.586 14.523 17.812 1 98.81 123 VAL A CA 1
ATOM 950 C C . VAL A 1 123 ? -5.789 14.523 16.297 1 98.81 123 VAL A C 1
ATOM 952 O O . VAL A 1 123 ? -6.855 14.141 15.805 1 98.81 123 VAL A O 1
ATOM 955 N N . ALA A 1 124 ? -4.762 14.93 15.57 1 98.81 124 ALA A N 1
ATOM 956 C CA . ALA A 1 124 ? -4.848 14.953 14.117 1 98.81 124 ALA A CA 1
ATOM 957 C C . ALA A 1 124 ? -5.062 13.547 13.555 1 98.81 124 ALA A C 1
ATOM 959 O O . ALA A 1 124 ? -5.914 13.344 12.688 1 98.81 124 ALA A O 1
ATOM 960 N N . ALA A 1 125 ? -4.332 12.586 14.078 1 98.81 125 ALA A N 1
ATOM 961 C CA . ALA A 1 125 ? -4.438 11.203 13.625 1 98.81 125 ALA A CA 1
ATOM 962 C C . ALA A 1 125 ? -5.82 10.633 13.922 1 98.81 125 ALA A C 1
ATOM 964 O O . ALA A 1 125 ? -6.406 9.938 13.094 1 98.81 125 ALA A O 1
ATOM 965 N N . ARG A 1 126 ? -6.328 10.898 15.117 1 98.25 126 ARG A N 1
ATOM 966 C CA . ARG A 1 126 ? -7.664 10.453 15.5 1 98.25 126 ARG A CA 1
ATOM 967 C C . ARG A 1 126 ? -8.719 11.047 14.57 1 98.25 126 ARG A C 1
ATOM 969 O O . ARG A 1 126 ? -9.617 10.344 14.117 1 98.25 126 ARG A O 1
ATOM 976 N N . THR A 1 127 ? -8.625 12.32 14.297 1 98 127 THR A N 1
ATOM 977 C CA . THR A 1 127 ? -9.562 13.008 13.422 1 98 127 THR A CA 1
ATOM 978 C C . THR A 1 127 ? -9.547 12.398 12.023 1 98 127 THR A C 1
ATOM 980 O O . THR A 1 127 ? -10.594 12.172 11.422 1 98 127 THR A O 1
ATOM 983 N N . TYR A 1 128 ? -8.336 12.094 11.555 1 98 128 TYR A N 1
ATOM 984 C CA . TYR A 1 128 ? -8.18 11.484 10.234 1 98 128 TYR A CA 1
ATOM 985 C C . TYR A 1 128 ? -8.859 10.125 10.18 1 98 128 TYR A C 1
ATOM 987 O O . TYR A 1 128 ? -9.562 9.82 9.211 1 98 128 TYR A O 1
ATOM 995 N N . ALA A 1 129 ? -8.617 9.328 11.172 1 97.69 129 ALA A N 1
ATOM 996 C CA . ALA A 1 129 ? -9.234 8 11.227 1 97.69 129 ALA A CA 1
ATOM 997 C C . ALA A 1 129 ? -10.758 8.102 11.188 1 97.69 129 ALA A C 1
ATOM 999 O O . ALA A 1 129 ? -11.406 7.445 10.367 1 97.69 129 ALA A O 1
ATOM 1000 N N . LEU A 1 130 ? -11.32 8.922 11.977 1 95.62 130 LEU A N 1
ATOM 1001 C CA . LEU A 1 130 ? -12.766 9.078 12.055 1 95.62 130 LEU A CA 1
ATOM 1002 C C . LEU A 1 130 ? -13.328 9.641 10.75 1 95.62 130 LEU A C 1
ATOM 1004 O O . LEU A 1 130 ? -14.43 9.266 10.336 1 95.62 130 LEU A O 1
ATOM 1008 N N . ALA A 1 131 ? -12.562 10.492 10.094 1 94.88 131 ALA A N 1
ATOM 1009 C CA . ALA A 1 131 ? -12.992 11.102 8.836 1 94.88 131 ALA A CA 1
ATOM 1010 C C . ALA A 1 131 ? -13.125 10.055 7.734 1 94.88 131 ALA A C 1
ATOM 1012 O O . ALA A 1 131 ? -13.695 10.32 6.676 1 94.88 131 ALA A O 1
ATOM 1013 N N . HIS A 1 132 ? -12.625 8.844 7.961 1 93.62 132 HIS A N 1
ATOM 1014 C CA . HIS A 1 132 ? -12.664 7.793 6.953 1 93.62 132 HIS A CA 1
ATOM 1015 C C . HIS A 1 132 ? -13.75 6.77 7.266 1 93.62 132 HIS A C 1
ATOM 1017 O O . HIS A 1 132 ? -13.969 5.836 6.488 1 93.62 132 HIS A O 1
ATOM 1023 N N . VAL A 1 133 ? -14.359 6.922 8.352 1 89 133 VAL A N 1
ATOM 1024 C CA . VAL A 1 133 ? -15.422 6.008 8.766 1 89 133 VAL A CA 1
ATOM 1025 C C . VAL A 1 133 ? -16.719 6.367 8.047 1 89 133 VAL A C 1
ATOM 1027 O O . VAL A 1 133 ? -17.156 7.523 8.078 1 89 133 VAL A O 1
ATOM 1030 N N . ALA A 1 134 ? -17.344 5.398 7.508 1 78 134 ALA A N 1
ATOM 1031 C CA . ALA A 1 134 ? -18.547 5.605 6.703 1 78 134 ALA A CA 1
ATOM 1032 C C . ALA A 1 134 ? -19.656 6.23 7.535 1 78 134 ALA A C 1
ATOM 1034 O O . ALA A 1 134 ? -20.359 7.141 7.074 1 78 134 ALA A O 1
ATOM 1035 N N . LEU A 1 135 ? -19.844 5.785 8.711 1 76.56 135 LEU A N 1
ATOM 1036 C CA . LEU A 1 135 ? -20.906 6.273 9.602 1 76.56 135 LEU A CA 1
ATOM 1037 C C . LEU A 1 135 ? -20.75 7.773 9.844 1 76.56 135 LEU A C 1
ATOM 1039 O O . LEU A 1 135 ? -21.703 8.438 10.25 1 76.56 135 LEU A O 1
ATOM 1043 N N . LEU A 1 136 ? -19.594 8.25 9.578 1 82.56 136 LEU A N 1
ATOM 1044 C CA . LEU A 1 136 ? -19.312 9.656 9.852 1 82.56 136 LEU A CA 1
ATOM 1045 C C . LEU A 1 136 ? -19.125 10.438 8.555 1 82.56 136 LEU A C 1
ATOM 1047 O O . LEU A 1 136 ? -18.578 11.539 8.562 1 82.56 136 LEU A O 1
ATOM 1051 N N . GLY A 1 137 ? -19.453 9.82 7.48 1 78 137 GLY A N 1
ATOM 1052 C CA . GLY A 1 137 ? -19.391 10.484 6.191 1 78 137 GLY A CA 1
ATOM 1053 C C . GLY A 1 137 ? -18.141 10.156 5.406 1 78 137 GLY A C 1
ATOM 1054 O O . GLY A 1 137 ? -17.906 10.703 4.328 1 78 137 GLY A O 1
ATOM 1055 N N . GLY A 1 138 ? -17.391 9.273 5.941 1 85 138 GLY A N 1
ATOM 1056 C CA . GLY A 1 138 ? -16.141 8.898 5.285 1 85 138 GLY A CA 1
ATOM 1057 C C . GLY A 1 138 ? -16.344 7.895 4.168 1 85 138 GLY A C 1
ATOM 1058 O O . GLY A 1 138 ? -17.297 7.109 4.191 1 85 138 GLY A O 1
ATOM 1059 N N . GLY A 1 139 ? -15.344 7.91 3.238 1 80.12 139 GLY A N 1
ATOM 1060 C CA . GLY A 1 139 ? -15.398 7.023 2.088 1 80.12 139 GLY A CA 1
ATOM 1061 C C . GLY A 1 139 ? -14.508 5.801 2.234 1 80.12 139 GLY A C 1
ATOM 1062 O O . GLY A 1 139 ? -14.406 4.984 1.318 1 80.12 139 GLY A O 1
ATOM 1063 N N . GLY A 1 140 ? -13.93 5.656 3.352 1 86.94 140 GLY A N 1
ATOM 1064 C CA . GLY A 1 140 ? -12.984 4.566 3.523 1 86.94 140 GLY A CA 1
ATOM 1065 C C . GLY A 1 140 ? -11.695 4.773 2.75 1 86.94 140 GLY A C 1
ATOM 1066 O O . GLY A 1 140 ? -11.32 5.906 2.438 1 86.94 140 GLY A O 1
ATOM 1067 N N . CYS A 1 141 ? -10.93 3.639 2.645 1 88.81 141 CYS A N 1
ATOM 1068 C CA . CYS A 1 141 ? -9.656 3.652 1.931 1 88.81 141 CYS A CA 1
ATOM 1069 C C . CYS A 1 141 ? -9.789 2.971 0.573 1 88.81 141 CYS A C 1
ATOM 1071 O O . CYS A 1 141 ? -10.164 1.801 0.495 1 88.81 141 CYS A O 1
ATOM 1073 N N . LYS A 1 142 ? -9.406 3.664 -0.462 1 79.25 142 LYS A N 1
ATOM 1074 C CA . LYS A 1 142 ? -9.5 3.129 -1.817 1 79.25 142 LYS A CA 1
ATOM 1075 C C . LYS A 1 142 ? -8.609 1.903 -1.987 1 79.25 142 LYS A C 1
ATOM 1077 O O . LYS A 1 142 ? -8.914 1.012 -2.783 1 79.25 142 LYS A O 1
ATOM 1082 N N . ASN A 1 143 ? -7.551 1.931 -1.268 1 81.31 143 ASN A N 1
ATOM 1083 C CA . ASN A 1 143 ? -6.625 0.804 -1.322 1 81.31 143 ASN A CA 1
ATOM 1084 C C . ASN A 1 143 ? -6.898 -0.202 -0.208 1 81.31 143 ASN A C 1
ATOM 1086 O O . ASN A 1 143 ? -6.121 -1.134 -0.001 1 81.31 143 ASN A O 1
ATOM 1090 N N . GLY A 1 144 ? -8.07 -0.029 0.533 1 85.56 144 GLY A N 1
ATOM 1091 C CA . GLY A 1 144 ? -8.25 -0.727 1.796 1 85.56 144 GLY A CA 1
ATOM 1092 C C . GLY A 1 144 ? -9.172 -1.928 1.686 1 85.56 144 GLY A C 1
ATOM 1093 O O . GLY A 1 144 ? -9.492 -2.562 2.691 1 85.56 144 GLY A O 1
ATOM 1094 N N . LYS A 1 145 ? -9.609 -2.273 0.526 1 79.56 145 LYS A N 1
ATOM 1095 C CA . LYS A 1 145 ? -10.445 -3.457 0.334 1 79.56 145 LYS A CA 1
ATOM 1096 C C . LYS A 1 145 ? -11.602 -3.484 1.33 1 79.56 145 LYS A C 1
ATOM 1098 O O . LYS A 1 145 ? -11.82 -4.492 2.004 1 79.56 145 LYS A O 1
ATOM 1103 N N . GLY A 1 146 ? -12.273 -2.299 1.52 1 79.5 146 GLY A N 1
ATOM 1104 C CA . GLY A 1 146 ? -13.43 -2.182 2.398 1 79.5 146 GLY A CA 1
ATOM 1105 C C . GLY A 1 146 ? -13.07 -1.677 3.783 1 79.5 146 GLY A C 1
ATOM 1106 O O . GLY A 1 146 ? -13.961 -1.407 4.598 1 79.5 146 GLY A O 1
ATOM 1107 N N . ALA A 1 147 ? -11.82 -1.586 4.086 1 91.38 147 ALA A N 1
ATOM 1108 C CA . ALA A 1 147 ? -11.383 -1.041 5.367 1 91.38 147 ALA A CA 1
ATOM 1109 C C . ALA A 1 147 ? -11.555 0.475 5.41 1 91.38 147 ALA A C 1
ATOM 1111 O O . ALA A 1 147 ? -11.766 1.109 4.371 1 91.38 147 ALA A O 1
ATOM 1112 N N . ASN A 1 148 ? -11.516 0.981 6.656 1 93.31 148 ASN A N 1
ATOM 1113 C CA . ASN A 1 148 ? -11.562 2.432 6.812 1 93.31 148 ASN A CA 1
ATOM 1114 C C . ASN A 1 148 ? -10.266 3.084 6.336 1 93.31 148 ASN A C 1
ATOM 1116 O O . ASN A 1 148 ? -10.297 4.109 5.652 1 93.31 148 ASN A O 1
ATOM 1120 N N . VAL A 1 149 ? -9.117 2.48 6.699 1 96.88 149 VAL A N 1
ATOM 1121 C CA . VAL A 1 149 ? -7.789 2.982 6.379 1 96.88 149 VAL A CA 1
ATOM 1122 C C . VAL A 1 149 ? -6.859 1.813 6.062 1 96.88 149 VAL A C 1
ATOM 1124 O O . VAL A 1 149 ? -7.188 0.657 6.34 1 96.88 149 VAL A O 1
ATOM 1127 N N . CYS A 1 150 ? -5.77 2.107 5.383 1 96.69 150 CYS A N 1
ATOM 1128 C CA . CYS A 1 150 ? -4.688 1.141 5.25 1 96.69 150 CYS A CA 1
ATOM 1129 C C . CYS A 1 150 ? -3.504 1.522 6.133 1 96.69 150 CYS A C 1
ATOM 1131 O O . CYS A 1 150 ? -3.521 2.57 6.781 1 96.69 150 CYS A O 1
ATOM 1133 N N . ASP A 1 151 ? -2.465 0.677 6.172 1 97.56 151 ASP A N 1
ATOM 1134 C CA . ASP A 1 151 ? -1.407 0.851 7.164 1 97.56 151 ASP A CA 1
ATOM 1135 C C . ASP A 1 151 ? -0.185 1.53 6.551 1 97.56 151 ASP A C 1
ATOM 1137 O O . ASP A 1 151 ? 0.921 1.43 7.086 1 97.56 151 ASP A O 1
ATOM 1141 N N . THR A 1 152 ? -0.312 2.197 5.406 1 96.31 152 THR A N 1
ATOM 1142 C CA . THR A 1 152 ? 0.814 2.801 4.703 1 96.31 152 THR A CA 1
ATOM 1143 C C . THR A 1 152 ? 0.672 4.32 4.656 1 96.31 152 THR A C 1
ATOM 1145 O O . THR A 1 152 ? -0.292 4.875 5.188 1 96.31 152 THR A O 1
ATOM 1148 N N . VAL A 1 153 ? 1.614 4.926 3.957 1 93.19 153 VAL A N 1
ATOM 1149 C CA . VAL A 1 153 ? 1.613 6.379 3.82 1 93.19 153 VAL A CA 1
ATOM 1150 C C . VAL A 1 153 ? 0.377 6.824 3.041 1 93.19 153 VAL A C 1
ATOM 1152 O O . VAL A 1 153 ? 0.021 8.008 3.051 1 93.19 153 VAL A O 1
ATOM 1155 N N . HIS A 1 154 ? -0.274 5.875 2.363 1 92.06 154 HIS A N 1
ATOM 1156 C CA . HIS A 1 154 ? -1.505 6.199 1.651 1 92.06 154 HIS A CA 1
ATOM 1157 C C . HIS A 1 154 ? -2.541 6.809 2.592 1 92.06 154 HIS A C 1
ATOM 1159 O O . HIS A 1 154 ? -3.252 7.746 2.215 1 92.06 154 HIS A O 1
ATOM 1165 N N . CYS A 1 155 ? -2.721 6.309 3.748 1 96.38 155 CYS A N 1
ATOM 1166 C CA . CYS A 1 155 ? -3.596 6.855 4.781 1 96.38 155 CYS A CA 1
ATOM 1167 C C . CYS A 1 155 ? -2.785 7.426 5.938 1 96.38 155 CYS A C 1
ATOM 1169 O O . CYS A 1 155 ? -2.41 8.602 5.922 1 96.38 155 CYS A O 1
ATOM 1171 N N . GLN A 1 156 ? -2.416 6.582 6.855 1 97.5 156 GLN A N 1
ATOM 1172 C CA . GLN A 1 156 ? -1.518 6.824 7.98 1 97.5 156 GLN A CA 1
ATOM 1173 C C . GLN A 1 156 ? -0.668 5.59 8.281 1 97.5 156 GLN A C 1
ATOM 1175 O O . GLN A 1 156 ? -1.197 4.492 8.445 1 97.5 156 GLN A O 1
ATOM 1180 N N . VAL A 1 157 ? 0.65 5.883 8.305 1 97.62 157 VAL A N 1
ATOM 1181 C CA . VAL A 1 157 ? 1.512 4.742 8.609 1 97.62 157 VAL A CA 1
ATOM 1182 C C . VAL A 1 157 ? 1.109 4.137 9.953 1 97.62 157 VAL A C 1
ATOM 1184 O O . VAL A 1 157 ? 0.953 4.852 10.945 1 97.62 157 VAL A O 1
ATOM 1187 N N . TYR A 1 158 ? 0.904 2.838 9.906 1 98.25 158 TYR A N 1
ATOM 1188 C CA . TYR A 1 158 ? 0.488 2.146 11.125 1 98.25 158 TYR A CA 1
ATOM 1189 C C . TYR A 1 158 ? 1.31 0.881 11.336 1 98.25 158 TYR A C 1
ATOM 1191 O O . TYR A 1 158 ? 1.477 0.077 10.414 1 98.25 158 TYR A O 1
ATOM 1199 N N . MET A 1 159 ? 1.777 0.706 12.539 1 96.31 159 MET A N 1
ATOM 1200 C CA . MET A 1 159 ? 2.377 -0.529 13.039 1 96.31 159 MET A CA 1
ATOM 1201 C C . MET A 1 159 ? 1.749 -0.943 14.359 1 96.31 159 MET A C 1
ATOM 1203 O O . MET A 1 159 ? 1.436 -0.093 15.195 1 96.31 159 MET A O 1
ATOM 1207 N N . THR A 1 160 ? 1.628 -2.262 14.594 1 96.12 160 THR A N 1
ATOM 1208 C CA . THR A 1 160 ? 1.203 -2.773 15.891 1 96.12 160 THR A CA 1
ATOM 1209 C C . THR A 1 160 ? 2.27 -2.51 16.953 1 96.12 160 THR A C 1
ATOM 1211 O O . THR A 1 160 ? 3.42 -2.217 16.625 1 96.12 160 THR A O 1
ATOM 1214 N N . LYS A 1 161 ? 1.835 -2.648 18.203 1 96.12 161 LYS A N 1
ATOM 1215 C CA . LYS A 1 161 ? 2.781 -2.484 19.297 1 96.12 161 LYS A CA 1
ATOM 1216 C C . LYS A 1 161 ? 3.979 -3.414 19.141 1 96.12 161 LYS A C 1
ATOM 1218 O O . LYS A 1 161 ? 5.129 -2.977 19.219 1 96.12 161 LYS A O 1
ATOM 1223 N N . ASP A 1 162 ? 3.715 -4.66 18.844 1 93.19 162 ASP A N 1
ATOM 1224 C CA . ASP A 1 162 ? 4.781 -5.648 18.734 1 93.19 162 ASP A CA 1
ATOM 1225 C C . ASP A 1 162 ? 5.734 -5.289 17.594 1 93.19 162 ASP A C 1
ATOM 1227 O O . ASP A 1 162 ? 6.953 -5.371 17.75 1 93.19 162 ASP A O 1
ATOM 1231 N N . GLU A 1 163 ? 5.199 -4.906 16.484 1 91.38 163 GLU A N 1
ATOM 1232 C CA . GLU A 1 163 ? 6.012 -4.523 15.336 1 91.38 163 GLU A CA 1
ATOM 1233 C C . GLU A 1 163 ? 6.898 -3.324 15.664 1 91.38 163 GLU A C 1
ATOM 1235 O O . GLU A 1 163 ? 8.086 -3.309 15.32 1 91.38 163 GLU A O 1
ATOM 1240 N N . ARG A 1 164 ? 6.297 -2.344 16.312 1 94.31 164 ARG A N 1
ATOM 1241 C CA . ARG A 1 164 ? 7.027 -1.108 16.578 1 94.31 164 ARG A CA 1
ATOM 1242 C C . ARG A 1 164 ? 8.117 -1.327 17.609 1 94.31 164 ARG A C 1
ATOM 1244 O O . ARG A 1 164 ? 9.219 -0.786 17.5 1 94.31 164 ARG A O 1
ATOM 1251 N N . ILE A 1 165 ? 7.855 -2.072 18.625 1 92.69 165 ILE A N 1
ATOM 1252 C CA . ILE A 1 165 ? 8.836 -2.359 19.656 1 92.69 165 ILE A CA 1
ATOM 1253 C C . ILE A 1 165 ? 10.031 -3.086 19.047 1 92.69 165 ILE A C 1
ATOM 1255 O O . ILE A 1 165 ? 11.18 -2.842 19.438 1 92.69 165 ILE A O 1
ATOM 1259 N N . LYS A 1 166 ? 9.781 -3.939 18.125 1 87.44 166 LYS A N 1
ATOM 1260 C CA . LYS A 1 166 ? 10.867 -4.633 17.453 1 87.44 166 LYS A CA 1
ATOM 1261 C C . LYS A 1 166 ? 11.758 -3.65 16.703 1 87.44 166 LYS A C 1
ATOM 1263 O O . LYS A 1 166 ? 12.977 -3.85 16.609 1 87.44 166 LYS A O 1
ATOM 1268 N N . VAL A 1 167 ? 11.164 -2.627 16.172 1 85.44 167 VAL A N 1
ATOM 1269 C CA . VAL A 1 167 ? 11.914 -1.615 15.438 1 85.44 167 VAL A CA 1
ATOM 1270 C C . VAL A 1 167 ? 12.758 -0.789 16.406 1 85.44 167 VAL A C 1
ATOM 1272 O O . VAL A 1 167 ? 13.93 -0.517 16.141 1 85.44 167 VAL A O 1
ATOM 1275 N N . TRP A 1 168 ? 12.148 -0.384 17.531 1 89.31 168 TRP A N 1
ATOM 1276 C CA . TRP A 1 168 ? 12.836 0.47 18.5 1 89.31 168 TRP A CA 1
ATOM 1277 C C . TRP A 1 168 ? 13.859 -0.327 19.297 1 89.31 168 TRP A C 1
ATOM 1279 O O . TRP A 1 168 ? 14.812 0.24 19.828 1 89.31 168 TRP A O 1
ATOM 1289 N N . GLY A 1 169 ? 13.656 -1.585 19.375 1 85.06 169 GLY A N 1
ATOM 1290 C CA . GLY A 1 169 ? 14.477 -2.432 20.234 1 85.06 169 GLY A CA 1
ATOM 1291 C C . GLY A 1 169 ? 13.844 -2.697 21.594 1 85.06 169 GLY A C 1
ATOM 1292 O O . GLY A 1 169 ? 13.172 -1.83 22.141 1 85.06 169 GLY A O 1
ATOM 1293 N N . ARG A 1 170 ? 14.055 -3.863 22.156 1 80 170 ARG A N 1
ATOM 1294 C CA . ARG A 1 170 ? 13.375 -4.352 23.344 1 80 170 ARG A CA 1
ATOM 1295 C C . ARG A 1 170 ? 13.797 -3.555 24.578 1 80 170 ARG A C 1
ATOM 1297 O O . ARG A 1 170 ? 13 -3.365 25.5 1 80 170 ARG A O 1
ATOM 1304 N N . VAL A 1 171 ? 14.891 -2.982 24.609 1 87.31 171 VAL A N 1
ATOM 1305 C CA . VAL A 1 171 ? 15.406 -2.305 25.797 1 87.31 171 VAL A CA 1
ATOM 1306 C C . VAL A 1 171 ? 14.609 -1.025 26.047 1 87.31 171 VAL A C 1
ATOM 1308 O O . VAL A 1 171 ? 14.125 -0.793 27.156 1 87.31 171 VAL A O 1
ATOM 1311 N N . LYS A 1 172 ? 14.312 -0.248 25.031 1 92.44 172 LYS A N 1
ATOM 1312 C CA . LYS A 1 172 ? 13.641 1.042 25.203 1 92.44 172 LYS A CA 1
ATOM 1313 C C . LYS A 1 172 ? 12.227 1.009 24.625 1 92.44 172 LYS A C 1
ATOM 1315 O O . LYS A 1 172 ? 11.43 1.912 24.875 1 92.44 172 LYS A O 1
ATOM 1320 N N . GLY A 1 173 ? 11.922 -0.015 23.953 1 94.88 173 GLY A N 1
ATOM 1321 C CA . GLY A 1 173 ? 10.672 -0.096 23.203 1 94.88 173 GLY A CA 1
ATOM 1322 C C . GLY A 1 173 ? 9.445 0.075 24.078 1 94.88 173 GLY A C 1
ATOM 1323 O O . GLY A 1 173 ? 8.516 0.802 23.719 1 94.88 173 GLY A O 1
ATOM 1324 N N . GLU A 1 174 ? 9.445 -0.514 25.172 1 95.62 174 GLU A N 1
ATOM 1325 C CA . GLU A 1 174 ? 8.297 -0.433 26.078 1 95.62 174 GLU A CA 1
ATOM 1326 C C . GLU A 1 174 ? 8.125 0.978 26.625 1 95.62 174 GLU A C 1
ATOM 1328 O O . GLU A 1 174 ? 7.012 1.489 26.719 1 95.62 174 GLU A O 1
ATOM 1333 N N . GLU A 1 175 ? 9.219 1.54 27.016 1 96.69 175 GLU A N 1
ATOM 1334 C CA . GLU A 1 175 ? 9.188 2.904 27.547 1 96.69 175 GLU A CA 1
ATOM 1335 C C . GLU A 1 175 ? 8.703 3.889 26.484 1 96.69 175 GLU A C 1
ATOM 1337 O O . GLU A 1 175 ? 7.891 4.77 26.766 1 96.69 175 GLU A O 1
ATOM 1342 N N . TYR A 1 176 ? 9.188 3.77 25.297 1 97.31 176 TYR A N 1
ATOM 1343 C CA . TYR A 1 176 ? 8.789 4.633 24.188 1 97.31 176 TYR A CA 1
ATOM 1344 C C . TYR A 1 176 ? 7.305 4.484 23.891 1 97.31 176 TYR A C 1
ATOM 1346 O O . TYR A 1 176 ? 6.598 5.48 23.719 1 97.31 176 TYR A O 1
ATOM 1354 N N . TRP A 1 177 ? 6.844 3.256 23.875 1 97.75 177 TRP A N 1
ATOM 1355 C CA . TRP A 1 177 ? 5.426 3.006 23.641 1 97.75 177 TRP A CA 1
ATOM 1356 C C . TRP A 1 177 ? 4.566 3.674 24.703 1 97.75 177 TRP A C 1
ATOM 1358 O O . TRP A 1 177 ? 3.549 4.297 24.391 1 97.75 177 TRP A O 1
ATOM 1368 N N . ASN A 1 178 ? 4.984 3.562 25.922 1 97.5 178 ASN A N 1
ATOM 1369 C CA . ASN A 1 178 ? 4.215 4.129 27.031 1 97.5 178 ASN A CA 1
ATOM 1370 C C . ASN A 1 178 ? 4.168 5.652 26.953 1 97.5 178 ASN A C 1
ATOM 1372 O O . ASN A 1 178 ? 3.146 6.262 27.281 1 97.5 178 ASN A O 1
ATOM 1376 N N . LYS A 1 179 ? 5.234 6.234 26.531 1 97.75 179 LYS A N 1
ATOM 1377 C CA . LYS A 1 179 ? 5.242 7.684 26.359 1 97.75 179 LYS A CA 1
ATOM 1378 C C . LYS A 1 179 ? 4.168 8.117 25.359 1 97.75 179 LYS A C 1
ATOM 1380 O O . LYS A 1 179 ? 3.391 9.031 25.641 1 97.75 179 LYS A O 1
ATOM 1385 N N . ILE A 1 180 ? 4.148 7.441 24.281 1 98.56 180 ILE A N 1
ATOM 1386 C CA . ILE A 1 180 ? 3.193 7.77 23.234 1 98.56 180 ILE A CA 1
ATOM 1387 C C . ILE A 1 180 ? 1.774 7.473 23.703 1 98.56 180 ILE A C 1
ATOM 1389 O O . ILE A 1 180 ? 0.87 8.297 23.547 1 98.56 180 ILE A O 1
ATOM 1393 N N . LYS A 1 181 ? 1.577 6.34 24.312 1 98.5 181 LYS A N 1
ATOM 1394 C CA . LYS A 1 181 ? 0.264 5.941 24.812 1 98.5 181 LYS A CA 1
ATOM 1395 C C . LYS A 1 181 ? -0.277 6.961 25.812 1 98.5 181 LYS A C 1
ATOM 1397 O O . LYS A 1 181 ? -1.464 7.293 25.781 1 98.5 181 LYS A O 1
ATOM 1402 N N . ASN A 1 182 ? 0.551 7.414 26.625 1 98.12 182 ASN A N 1
ATOM 1403 C CA . ASN A 1 182 ? 0.137 8.406 27.609 1 98.12 182 ASN A CA 1
ATOM 1404 C C . ASN A 1 182 ? -0.341 9.695 26.953 1 98.12 182 ASN A C 1
ATOM 1406 O O . ASN A 1 182 ? -1.328 10.289 27.375 1 98.12 182 ASN A O 1
ATOM 1410 N N . ALA A 1 183 ? 0.385 10.133 25.953 1 98.44 183 ALA A N 1
ATOM 1411 C CA . ALA A 1 183 ? -0.018 11.336 25.234 1 98.44 183 ALA A CA 1
ATOM 1412 C C . ALA A 1 183 ? -1.354 11.125 24.531 1 98.44 183 ALA A C 1
ATOM 1414 O O . ALA A 1 183 ? -2.201 12.023 24.516 1 98.44 183 ALA A O 1
ATOM 1415 N N . VAL A 1 184 ? -1.545 9.961 23.938 1 98.75 184 VAL A N 1
ATOM 1416 C CA . VAL A 1 184 ? -2.789 9.617 23.266 1 98.75 184 VAL A CA 1
ATOM 1417 C C . VAL A 1 184 ? -3.938 9.594 24.281 1 98.75 184 VAL A C 1
ATOM 1419 O O . VAL A 1 184 ? -5.008 10.148 24.016 1 98.75 184 VAL A O 1
ATOM 1422 N N . GLU A 1 185 ? -3.717 9.047 25.438 1 98.25 185 GLU A N 1
ATOM 1423 C CA . GLU A 1 185 ? -4.734 8.969 26.484 1 98.25 185 GLU A CA 1
ATOM 1424 C C . GLU A 1 185 ? -5.082 10.359 27.016 1 98.25 185 GLU A C 1
ATOM 1426 O O . GLU A 1 185 ? -6.246 10.648 27.297 1 98.25 185 GLU A O 1
ATOM 1431 N N . ALA A 1 186 ? -4.141 11.156 27.078 1 98.25 186 ALA A N 1
ATOM 1432 C CA . ALA A 1 186 ? -4.344 12.508 27.594 1 98.25 186 ALA A CA 1
ATOM 1433 C C . ALA A 1 186 ? -5.23 13.32 26.641 1 98.25 186 ALA A C 1
ATOM 1435 O O . ALA A 1 186 ? -5.809 14.336 27.047 1 98.25 186 ALA A O 1
ATOM 1436 N N . THR A 1 187 ? -5.273 12.922 25.391 1 98.31 187 THR A N 1
ATOM 1437 C CA . THR A 1 187 ? -6.086 13.641 24.422 1 98.31 187 THR A CA 1
ATOM 1438 C C . THR A 1 187 ? -7.254 12.773 23.953 1 98.31 187 THR A C 1
ATOM 1440 O O . THR A 1 187 ? -7.852 13.047 22.906 1 98.31 187 THR A O 1
ATOM 1443 N N . ALA A 1 188 ? -7.562 11.734 24.641 1 96.19 188 ALA A N 1
ATOM 1444 C CA . ALA A 1 188 ? -8.555 10.75 24.203 1 96.19 188 ALA A CA 1
ATOM 1445 C C . ALA A 1 188 ? -9.867 11.43 23.828 1 96.19 188 ALA A C 1
ATOM 1447 O O . ALA A 1 188 ? -10.312 12.359 24.516 1 96.19 188 ALA A O 1
ATOM 1448 N N . THR A 1 189 ? -10.438 11.055 22.734 1 93.62 189 THR A N 1
ATOM 1449 C CA . THR A 1 189 ? -11.742 11.422 22.219 1 93.62 189 THR A CA 1
ATOM 1450 C C . THR A 1 189 ? -11.703 12.828 21.609 1 93.62 189 THR A C 1
ATOM 1452 O O . THR A 1 189 ? -12.672 13.258 20.969 1 93.62 189 THR A O 1
ATOM 1455 N N . GLN A 1 190 ? -10.656 13.547 21.797 1 96.69 190 GLN A N 1
ATOM 1456 C CA . GLN A 1 190 ? -10.562 14.883 21.219 1 96.69 190 GLN A CA 1
ATOM 1457 C C . GLN A 1 190 ? -10.289 14.82 19.719 1 96.69 190 GLN A C 1
ATOM 1459 O O . GLN A 1 190 ? -9.484 14.008 19.266 1 96.69 190 GLN A O 1
ATOM 1464 N N . VAL A 1 191 ? -11.07 15.688 19 1 97.56 191 VAL A N 1
ATOM 1465 C CA . VAL A 1 191 ? -10.938 15.758 17.547 1 97.56 191 VAL A CA 1
ATOM 1466 C C . VAL A 1 191 ? -10.969 17.219 17.094 1 97.56 191 VAL A C 1
ATOM 1468 O O . VAL A 1 191 ? -11.328 18.109 17.875 1 97.56 191 VAL A O 1
ATOM 1471 N N . LEU A 1 192 ? -10.523 17.453 15.859 1 98 192 LEU A N 1
ATOM 1472 C CA . LEU A 1 192 ? -10.641 18.766 15.234 1 98 192 LEU A CA 1
ATOM 1473 C C . LEU A 1 192 ? -12.039 18.969 14.656 1 98 192 LEU A C 1
ATOM 1475 O O . LEU A 1 192 ? -12.57 18.078 13.984 1 98 192 LEU A O 1
ATOM 1479 N N . THR A 1 193 ? -12.602 20.125 14.938 1 97.19 193 THR A N 1
ATOM 1480 C CA . THR A 1 193 ? -13.875 20.5 14.344 1 97.19 193 THR A CA 1
ATOM 1481 C C . THR A 1 193 ? -13.789 21.891 13.719 1 97.19 193 THR A C 1
ATOM 1483 O O . THR A 1 193 ? -12.992 22.734 14.156 1 97.19 193 THR A O 1
ATOM 1486 N N . TYR A 1 194 ? -14.477 22.125 12.727 1 96.69 194 TYR A N 1
ATOM 1487 C CA . TYR A 1 194 ? -14.672 23.406 12.055 1 96.69 194 TYR A CA 1
ATOM 1488 C C . TYR A 1 194 ? -16.156 23.734 11.93 1 96.69 194 TYR A C 1
ATOM 1490 O O . TYR A 1 194 ? -16.922 22.984 11.32 1 96.69 194 TYR A O 1
ATOM 1498 N N . ASN A 1 195 ? -16.594 24.828 12.547 1 94.19 195 ASN A N 1
ATOM 1499 C CA . ASN A 1 195 ? -18.016 25.172 12.641 1 94.19 195 ASN A CA 1
ATOM 1500 C C . ASN A 1 195 ? -18.844 24.016 13.203 1 94.19 195 ASN A C 1
ATOM 1502 O O . ASN A 1 195 ? -19.859 23.641 12.625 1 94.19 195 ASN A O 1
ATOM 1506 N N . ASP A 1 196 ? -18.281 23.328 14.102 1 91.88 196 ASP A N 1
ATOM 1507 C CA . ASP A 1 196 ? -18.922 22.281 14.906 1 91.88 196 ASP A CA 1
ATOM 1508 C C . ASP A 1 196 ? -19.062 20.984 14.109 1 91.88 196 ASP A C 1
ATOM 1510 O O . ASP A 1 196 ? -19.766 20.078 14.531 1 91.88 196 ASP A O 1
ATOM 1514 N N . ASN A 1 197 ? -18.422 20.969 12.977 1 93.06 197 ASN A N 1
ATOM 1515 C CA . ASN A 1 197 ? -18.391 19.734 12.188 1 93.06 197 ASN A CA 1
ATOM 1516 C C . ASN A 1 197 ? -17.016 19.078 12.219 1 93.06 197 ASN A C 1
ATOM 1518 O O . ASN A 1 197 ? -15.992 19.766 12.242 1 93.06 197 ASN A O 1
ATOM 1522 N N . LEU A 1 198 ? -17.031 17.766 12.188 1 94.81 198 LEU A N 1
ATOM 1523 C CA . LEU A 1 198 ? -15.773 17.031 12.125 1 94.81 198 LEU A CA 1
ATOM 1524 C C . LEU A 1 198 ? -14.938 17.484 10.938 1 94.81 198 LEU A C 1
ATOM 1526 O O . LEU A 1 198 ? -15.453 17.625 9.828 1 94.81 198 LEU A O 1
ATOM 1530 N N . VAL A 1 199 ? -13.695 17.781 11.172 1 96.25 199 VAL A N 1
ATOM 1531 C CA . VAL A 1 199 ? -12.773 18.062 10.078 1 96.25 199 VAL A CA 1
ATOM 1532 C C . VAL A 1 199 ? -12.547 16.797 9.258 1 96.25 199 VAL A C 1
ATOM 1534 O O . VAL A 1 199 ? -12.133 15.766 9.789 1 96.25 199 VAL A O 1
ATOM 1537 N N . MET A 1 200 ? -12.734 16.875 7.98 1 93.75 200 MET A N 1
ATOM 1538 C CA . MET A 1 200 ? -12.703 15.68 7.141 1 93.75 200 MET A CA 1
ATOM 1539 C C . MET A 1 200 ? -11.328 15.508 6.492 1 93.75 200 MET A C 1
ATOM 1541 O O . MET A 1 200 ? -10.984 14.414 6.039 1 93.75 200 MET A O 1
ATOM 1545 N N . GLU A 1 201 ? -10.57 16.578 6.52 1 94.44 201 GLU A N 1
ATOM 1546 C CA . GLU A 1 201 ? -9.266 16.531 5.863 1 94.44 201 GLU A CA 1
ATOM 1547 C C . GLU A 1 201 ? -8.172 17.062 6.785 1 94.44 201 GLU A C 1
ATOM 1549 O O . GLU A 1 201 ? -7.543 18.078 6.496 1 94.44 201 GLU A O 1
ATOM 1554 N N . PRO A 1 202 ? -7.918 16.359 7.805 1 97.44 202 PRO A N 1
ATOM 1555 C CA . PRO A 1 202 ? -6.863 16.781 8.727 1 97.44 202 PRO A CA 1
ATOM 1556 C C . PRO A 1 202 ? -5.473 16.344 8.273 1 97.44 202 PRO A C 1
ATOM 1558 O O . PRO A 1 202 ? -4.793 15.594 8.984 1 97.44 202 PRO A O 1
ATOM 1561 N N . TYR A 1 203 ? -4.992 16.906 7.254 1 97.94 203 TYR A N 1
ATOM 1562 C CA . TYR A 1 203 ? -3.746 16.469 6.633 1 97.94 203 TYR A CA 1
ATOM 1563 C C . TYR A 1 203 ? -2.541 16.922 7.449 1 97.94 203 TYR A C 1
ATOM 1565 O O . TYR A 1 203 ? -2.578 17.984 8.086 1 97.94 203 TYR A O 1
ATOM 1573 N N . TYR A 1 204 ? -1.584 16.156 7.473 1 98.56 204 TYR A N 1
ATOM 1574 C CA . TYR A 1 204 ? -0.289 16.531 8.039 1 98.56 204 TYR A CA 1
ATOM 1575 C C . TYR A 1 204 ? 0.85 15.93 7.215 1 98.56 204 TYR A C 1
ATOM 1577 O O . TYR A 1 204 ? 0.634 15.031 6.402 1 98.56 204 TYR A O 1
ATOM 1585 N N . PHE A 1 205 ? 1.974 16.469 7.363 1 96.81 205 PHE A N 1
ATOM 1586 C CA . PHE A 1 205 ? 3.174 16.078 6.633 1 96.81 205 PHE A CA 1
ATOM 1587 C C . PHE A 1 205 ? 4.418 16.281 7.488 1 96.81 205 PHE A C 1
ATOM 1589 O O . PHE A 1 205 ? 4.34 16.828 8.586 1 96.81 205 PHE A O 1
ATOM 1596 N N . SER A 1 206 ? 5.492 15.859 7.008 1 95.88 206 SER A N 1
ATOM 1597 C CA . SER A 1 206 ? 6.691 15.773 7.828 1 95.88 206 SER A CA 1
ATOM 1598 C C . SER A 1 206 ? 7.297 17.156 8.07 1 95.88 206 SER A C 1
ATOM 1600 O O . SER A 1 206 ? 7.289 17.641 9.203 1 95.88 206 SER A O 1
ATOM 1602 N N . THR A 1 207 ? 7.777 17.75 6.965 1 96.25 207 THR A N 1
ATOM 1603 C CA . THR A 1 207 ? 8.586 18.953 7.125 1 96.25 207 THR A CA 1
ATOM 1604 C C . THR A 1 207 ? 8.312 19.938 5.996 1 96.25 207 THR A C 1
ATOM 1606 O O . THR A 1 207 ? 8.383 19.578 4.82 1 96.25 207 THR A O 1
ATOM 1609 N N . SER A 1 208 ? 8.031 21.219 6.355 1 95.81 208 SER A N 1
ATOM 1610 C CA . SER A 1 208 ? 7.867 22.25 5.348 1 95.81 208 SER A CA 1
ATOM 1611 C C . SER A 1 208 ? 9.195 22.938 5.035 1 95.81 208 SER A C 1
ATOM 1613 O O . SER A 1 208 ? 10.227 22.578 5.598 1 95.81 208 SER A O 1
ATOM 1615 N N . SER A 1 209 ? 9.109 23.875 4.07 1 93.62 209 SER A N 1
ATOM 1616 C CA . SER A 1 209 ? 10.25 24.734 3.787 1 93.62 209 SER A CA 1
ATOM 1617 C C . SER A 1 209 ? 10.094 26.094 4.449 1 93.62 209 SER A C 1
ATOM 1619 O O . SER A 1 209 ? 10.562 27.109 3.924 1 93.62 209 SER A O 1
ATOM 1621 N N . GLY A 1 210 ? 9.398 26.125 5.547 1 95.31 210 GLY A N 1
ATOM 1622 C CA . GLY A 1 210 ? 9.203 27.359 6.293 1 95.31 210 GLY A CA 1
ATOM 1623 C C . GLY A 1 210 ? 7.785 27.891 6.223 1 95.31 210 GLY A C 1
ATOM 1624 O O . GLY A 1 210 ? 7.402 28.766 7.008 1 95.31 210 GLY A O 1
ATOM 1625 N N . GLU A 1 211 ? 7.082 27.391 5.32 1 96.81 211 GLU A N 1
ATOM 1626 C CA . GLU A 1 211 ? 5.691 27.781 5.109 1 96.81 211 GLU A CA 1
ATOM 1627 C C . GLU A 1 211 ? 4.875 26.625 4.547 1 96.81 211 GLU A C 1
ATOM 1629 O O . GLU A 1 211 ? 5.367 25.844 3.717 1 96.81 211 GLU A O 1
ATOM 1634 N N . THR A 1 212 ? 3.594 26.469 5.012 1 98.19 212 THR A N 1
ATOM 1635 C CA . THR A 1 212 ? 2.744 25.422 4.457 1 98.19 212 THR A CA 1
ATOM 1636 C C . THR A 1 212 ? 2.027 25.906 3.203 1 98.19 212 THR A C 1
ATOM 1638 O O . THR A 1 212 ? 2.18 27.062 2.809 1 98.19 212 THR A O 1
ATOM 1641 N N . GLU A 1 213 ? 1.303 25.016 2.527 1 98.12 213 GLU A N 1
ATOM 1642 C CA . GLU A 1 213 ? 0.63 25.328 1.271 1 98.12 213 GLU A CA 1
ATOM 1643 C C . GLU A 1 213 ? -0.878 25.453 1.466 1 98.12 213 GLU A C 1
ATOM 1645 O O . GLU A 1 213 ? -1.445 24.828 2.361 1 98.12 213 GLU A O 1
ATOM 1650 N N . ASN A 1 214 ? -1.457 26.297 0.56 1 97.38 214 ASN A N 1
ATOM 1651 C CA . ASN A 1 214 ? -2.91 26.234 0.431 1 97.38 214 ASN A CA 1
ATOM 1652 C C . ASN A 1 214 ? -3.361 24.938 -0.219 1 97.38 214 ASN A C 1
ATOM 1654 O O . ASN A 1 214 ? -2.717 24.438 -1.147 1 97.38 214 ASN A O 1
ATOM 1658 N N . SER A 1 215 ? -4.535 24.438 0.257 1 96.88 215 SER A N 1
ATOM 1659 C CA . SER A 1 215 ? -5.012 23.141 -0.233 1 96.88 215 SER A CA 1
ATOM 1660 C C . SER A 1 215 ? -5.184 23.156 -1.748 1 96.88 215 SER A C 1
ATOM 1662 O O . SER A 1 215 ? -4.859 22.172 -2.422 1 96.88 215 SER A O 1
ATOM 1664 N N . GLU A 1 216 ? -5.672 24.234 -2.338 1 93.06 216 GLU A N 1
ATOM 1665 C CA . GLU A 1 216 ? -5.98 24.297 -3.764 1 93.06 216 GLU A CA 1
ATOM 1666 C C . GLU A 1 216 ? -4.707 24.312 -4.605 1 93.06 216 GLU A C 1
ATOM 1668 O O . GLU A 1 216 ? -4.742 23.984 -5.797 1 93.06 216 GLU A O 1
ATOM 1673 N N . ASP A 1 217 ? -3.643 24.703 -3.998 1 93.81 217 ASP A N 1
ATOM 1674 C CA . ASP A 1 217 ? -2.375 24.734 -4.723 1 93.81 217 ASP A CA 1
ATOM 1675 C C . ASP A 1 217 ? -1.809 23.328 -4.898 1 93.81 217 ASP A C 1
ATOM 1677 O O . ASP A 1 217 ? -0.961 23.094 -5.766 1 93.81 217 ASP A O 1
ATOM 1681 N N . VAL A 1 218 ? -2.289 22.422 -4.09 1 92.12 218 VAL A N 1
ATOM 1682 C CA . VAL A 1 218 ? -1.748 21.062 -4.09 1 92.12 218 VAL A CA 1
ATOM 1683 C C . VAL A 1 218 ? -2.824 20.078 -4.535 1 92.12 218 VAL A C 1
ATOM 1685 O O . VAL A 1 218 ? -2.574 19.219 -5.383 1 92.12 218 VAL A O 1
ATOM 1688 N N . PHE A 1 219 ? -4.07 20.109 -4 1 88.44 219 PHE A N 1
ATOM 1689 C CA . PHE A 1 219 ? -5.133 19.141 -4.234 1 88.44 219 PHE A CA 1
ATOM 1690 C C . PHE A 1 219 ? -6.211 19.719 -5.141 1 88.44 219 PHE A C 1
ATOM 1692 O O . PHE A 1 219 ? -7.184 19.047 -5.477 1 88.44 219 PHE A O 1
ATOM 1699 N N . SER A 1 220 ? -6.242 20.938 -5.535 1 84.69 220 SER A N 1
ATOM 1700 C CA . SER A 1 220 ? -7.129 21.625 -6.473 1 84.69 220 SER A CA 1
ATOM 1701 C C . SER A 1 220 ? -8.359 22.188 -5.762 1 84.69 220 SER A C 1
ATOM 1703 O O . SER A 1 220 ? -9.062 23.047 -6.305 1 84.69 220 SER A O 1
ATOM 1705 N N . THR A 1 221 ? -8.711 21.672 -4.617 1 89.88 221 THR A N 1
ATOM 1706 C CA . THR A 1 221 ? -9.875 22.172 -3.895 1 89.88 221 THR A CA 1
ATOM 1707 C C . THR A 1 221 ? -9.461 23.078 -2.74 1 89.88 221 THR A C 1
ATOM 1709 O O . THR A 1 221 ? -8.516 22.766 -2.01 1 89.88 221 THR A O 1
ATOM 1712 N N . SER A 1 222 ? -10.227 24.125 -2.646 1 93.25 222 SER A N 1
ATOM 1713 C CA . SER A 1 222 ? -9.984 25.031 -1.532 1 93.25 222 SER A CA 1
ATOM 1714 C C . SER A 1 222 ? -10.742 24.594 -0.283 1 93.25 222 SER A C 1
ATOM 1716 O O . SER A 1 222 ? -11.953 24.406 -0.325 1 93.25 222 SER A O 1
ATOM 1718 N N . VAL A 1 223 ? -10.047 24.391 0.776 1 95.38 223 VAL A N 1
ATOM 1719 C CA . VAL A 1 223 ? -10.609 24.031 2.074 1 95.38 223 VAL A CA 1
ATOM 1720 C C . VAL A 1 223 ? -10.312 25.141 3.088 1 95.38 223 VAL A C 1
ATOM 1722 O O . VAL A 1 223 ? -9.156 25.531 3.271 1 95.38 223 VAL A O 1
ATOM 1725 N N . PRO A 1 224 ? -11.289 25.656 3.803 1 96.44 224 PRO A N 1
ATOM 1726 C CA . PRO A 1 224 ? -11.141 26.891 4.594 1 96.44 224 PRO A CA 1
ATOM 1727 C C . PRO A 1 224 ? -10.102 26.75 5.703 1 96.44 224 PRO A C 1
ATOM 1729 O O . PRO A 1 224 ? -9.43 27.734 6.047 1 96.44 224 PRO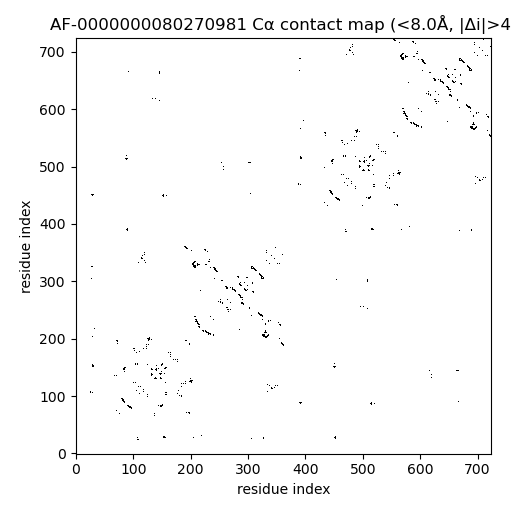 A O 1
ATOM 1732 N N . TYR A 1 225 ? -9.93 25.578 6.215 1 98.06 225 TYR A N 1
ATOM 1733 C CA . TYR A 1 225 ? -9.023 25.438 7.348 1 98.06 225 TYR A CA 1
ATOM 1734 C C . TYR A 1 225 ? -7.648 24.953 6.887 1 98.06 225 TYR A C 1
ATOM 1736 O O . TYR A 1 225 ? -6.738 24.797 7.699 1 98.06 225 TYR A O 1
ATOM 1744 N N . LEU A 1 226 ? -7.473 24.656 5.656 1 98.44 226 LEU A N 1
ATOM 1745 C CA . LEU A 1 226 ? -6.188 24.25 5.098 1 98.44 226 LEU A CA 1
ATOM 1746 C C . LEU A 1 226 ? -5.566 25.391 4.293 1 98.44 226 LEU A C 1
ATOM 1748 O O . LEU A 1 226 ? -5.555 25.344 3.061 1 98.44 226 LEU A O 1
ATOM 1752 N N . ARG A 1 227 ? -4.977 26.312 5.027 1 98.25 227 ARG A N 1
ATOM 1753 C CA . ARG A 1 227 ? -4.391 27.531 4.477 1 98.25 227 ARG A CA 1
ATOM 1754 C C . ARG A 1 227 ? -2.883 27.562 4.703 1 98.25 227 ARG A C 1
ATOM 1756 O O . ARG A 1 227 ? -2.377 26.953 5.641 1 98.25 227 ARG A O 1
ATOM 1763 N N . SER A 1 228 ? -2.252 28.312 3.814 1 98.44 228 SER A N 1
ATOM 1764 C CA . SER A 1 228 ? -0.822 28.516 4.012 1 98.44 228 SER A CA 1
ATOM 1765 C C . SER A 1 228 ? -0.549 29.328 5.273 1 98.44 228 SER A C 1
ATOM 1767 O O . SER A 1 228 ? -1.142 30.391 5.477 1 98.44 228 SER A O 1
ATOM 1769 N N . VAL A 1 229 ? 0.297 28.812 6.105 1 98.5 229 VAL A N 1
ATOM 1770 C CA . VAL A 1 229 ? 0.712 29.5 7.316 1 98.5 229 VAL A CA 1
ATOM 1771 C C . VAL A 1 229 ? 2.227 29.406 7.48 1 98.5 229 VAL A C 1
ATOM 1773 O O . VAL A 1 229 ? 2.861 28.516 6.898 1 98.5 229 VAL A O 1
ATOM 1776 N N . ALA A 1 230 ? 2.742 30.312 8.258 1 97.75 230 ALA A N 1
ATOM 1777 C CA . ALA A 1 230 ? 4.172 30.281 8.555 1 97.75 230 ALA A CA 1
ATOM 1778 C C . ALA A 1 230 ? 4.527 29.078 9.422 1 97.75 230 ALA A C 1
ATOM 1780 O O . ALA A 1 230 ? 3.771 28.703 10.32 1 97.75 230 ALA A O 1
ATOM 1781 N N . SER A 1 231 ? 5.633 28.453 9.125 1 97.19 231 SER A N 1
ATOM 1782 C CA . SER A 1 231 ? 6.184 27.328 9.891 1 97.19 231 SER A CA 1
ATOM 1783 C C . SER A 1 231 ? 7.691 27.469 10.055 1 97.19 231 SER A C 1
ATOM 1785 O O . SER A 1 231 ? 8.453 26.641 9.57 1 97.19 231 SER A O 1
ATOM 1787 N N . PRO A 1 232 ? 8.094 28.453 10.742 1 94.62 232 PRO A N 1
ATOM 1788 C CA . PRO A 1 232 ? 9.523 28.75 10.844 1 94.62 232 PRO A CA 1
ATOM 1789 C C . PRO A 1 232 ? 10.273 27.719 11.695 1 94.62 232 PRO A C 1
ATOM 1791 O O . PRO A 1 232 ? 9.68 27.109 12.594 1 94.62 232 PRO A O 1
ATOM 1794 N N . GLY A 1 233 ? 11.617 27.578 11.445 1 92.94 233 GLY A N 1
ATOM 1795 C CA . GLY A 1 233 ? 12.484 26.766 12.281 1 92.94 233 GLY A CA 1
ATOM 1796 C C . GLY A 1 233 ? 12.75 25.391 11.703 1 92.94 233 GLY A C 1
ATOM 1797 O O . GLY A 1 233 ? 13.633 24.672 12.18 1 92.94 233 GLY A O 1
ATOM 1798 N N . GLU A 1 234 ? 11.961 25.078 10.688 1 90.69 234 GLU A N 1
ATOM 1799 C CA . GLU A 1 234 ? 12.086 23.75 10.086 1 90.69 234 GLU A CA 1
ATOM 1800 C C . GLU A 1 234 ? 13.164 23.719 9.008 1 90.69 234 GLU A C 1
ATOM 1802 O O . GLU A 1 234 ? 13.727 22.672 8.711 1 90.69 234 GLU A O 1
ATOM 1807 N N . GLU A 1 235 ? 13.438 24.859 8.469 1 81.19 235 GLU A N 1
ATOM 1808 C CA . GLU A 1 235 ? 14.297 24.984 7.293 1 81.19 235 GLU A CA 1
ATOM 1809 C C . GLU A 1 235 ? 15.727 24.547 7.617 1 81.19 235 GLU A C 1
ATOM 1811 O O . GLU A 1 235 ? 16.516 24.25 6.711 1 81.19 235 GLU A O 1
ATOM 1816 N N . LYS A 1 236 ? 16.016 24.516 8.836 1 79.31 236 LYS A N 1
A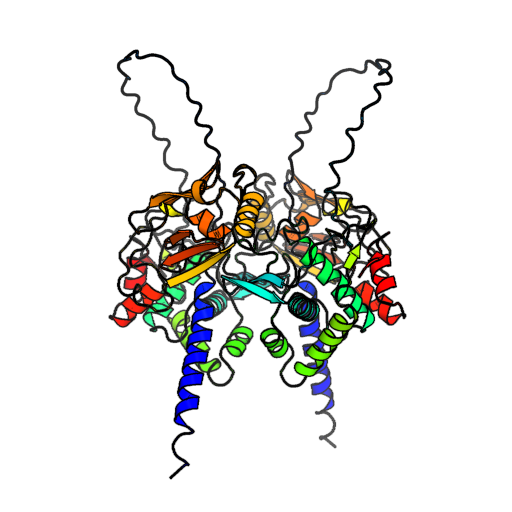TOM 1817 C CA . LYS A 1 236 ? 17.391 24.234 9.234 1 79.31 236 LYS A CA 1
ATOM 1818 C C . LYS A 1 236 ? 17.562 22.781 9.648 1 79.31 236 LYS A C 1
ATOM 1820 O O . LYS A 1 236 ? 18.672 22.344 9.961 1 79.31 236 LYS A O 1
ATOM 1825 N N . LEU A 1 237 ? 16.516 22.156 9.5 1 82.69 237 LEU A N 1
ATOM 1826 C CA . LEU A 1 237 ? 16.578 20.766 9.906 1 82.69 237 LEU A CA 1
ATOM 1827 C C . LEU A 1 237 ? 17.297 19.922 8.852 1 82.69 237 LEU A C 1
ATOM 1829 O O . LEU A 1 237 ? 17.188 20.203 7.652 1 82.69 237 LEU A O 1
ATOM 1833 N N . LYS A 1 238 ? 18.062 19.062 9.203 1 71 238 LYS A N 1
ATOM 1834 C CA . LYS A 1 238 ? 18.922 18.234 8.352 1 71 238 LYS A CA 1
ATOM 1835 C C . LYS A 1 238 ? 18.094 17.516 7.289 1 71 238 LYS A C 1
ATOM 1837 O O . LYS A 1 238 ? 18.484 17.453 6.121 1 71 238 LYS A O 1
ATOM 1842 N N . ASP A 1 239 ? 16.953 17.078 7.609 1 74.75 239 ASP A N 1
ATOM 1843 C CA . ASP A 1 239 ? 16.188 16.25 6.68 1 74.75 239 ASP A CA 1
ATOM 1844 C C . ASP A 1 239 ? 15.234 17.109 5.848 1 74.75 239 ASP A C 1
ATOM 1846 O O . ASP A 1 239 ? 14.391 16.578 5.125 1 74.75 239 ASP A O 1
ATOM 1850 N N . SER A 1 240 ? 15.625 18.344 5.918 1 86.56 240 SER A N 1
ATOM 1851 C CA . SER A 1 240 ? 14.734 19.234 5.195 1 86.56 240 SER A CA 1
ATOM 1852 C C . SER A 1 240 ? 15.148 19.375 3.732 1 86.56 240 SER A C 1
ATOM 1854 O O . SER A 1 240 ? 14.43 19.969 2.928 1 86.56 240 SER A O 1
ATOM 1856 N N . LYS A 1 241 ? 16.281 18.797 3.383 1 91.94 241 LYS A N 1
ATOM 1857 C CA . LYS A 1 241 ? 16.766 18.828 2.004 1 91.94 241 LYS A CA 1
ATOM 1858 C C . LYS A 1 241 ? 17.062 17.422 1.486 1 91.94 241 LYS A C 1
ATOM 1860 O O . LYS A 1 241 ? 17.469 16.547 2.248 1 91.94 241 LYS A O 1
ATOM 1865 N N . SER A 1 242 ? 16.75 17.25 0.227 1 93.12 242 SER A N 1
ATOM 1866 C CA . SER A 1 242 ? 17.016 15.977 -0.433 1 93.12 242 SER A CA 1
ATOM 1867 C C . SER A 1 242 ? 17.328 16.188 -1.914 1 93.12 242 SER A C 1
ATOM 1869 O O . SER A 1 242 ? 17.047 17.25 -2.471 1 93.12 242 SER A O 1
ATOM 1871 N N . SER A 1 243 ? 17.984 15.172 -2.49 1 94 243 SER A N 1
ATOM 1872 C CA . SER A 1 243 ? 18.312 15.234 -3.908 1 94 243 SER A CA 1
ATOM 1873 C C . SER A 1 243 ? 18.172 13.875 -4.57 1 94 243 SER A C 1
ATOM 1875 O O . SER A 1 243 ? 18.453 12.844 -3.957 1 94 243 SER A O 1
ATOM 1877 N N . LYS A 1 244 ? 17.656 13.891 -5.801 1 91.44 244 LYS A N 1
ATOM 1878 C CA . LYS A 1 244 ? 17.594 12.688 -6.633 1 91.44 244 LYS A CA 1
ATOM 1879 C C . LYS A 1 244 ? 18.172 12.945 -8.023 1 91.44 244 LYS A C 1
ATOM 1881 O O . LYS A 1 244 ? 17.969 14.023 -8.594 1 91.44 244 LYS A O 1
ATOM 1886 N N . THR A 1 245 ? 18.859 11.898 -8.5 1 92.56 245 THR A N 1
ATOM 1887 C CA . THR A 1 245 ? 19.469 12 -9.828 1 92.56 245 THR A CA 1
ATOM 1888 C C . THR A 1 245 ? 18.922 10.914 -10.75 1 92.56 245 THR A C 1
ATOM 1890 O O . THR A 1 245 ? 18.75 9.766 -10.336 1 92.56 245 THR A O 1
ATOM 1893 N N . PHE A 1 246 ? 18.625 11.312 -11.984 1 88.62 246 PHE A N 1
ATOM 1894 C CA . PHE A 1 246 ? 18.188 10.406 -13.039 1 88.62 246 PHE A CA 1
ATOM 1895 C C . PHE A 1 246 ? 19.047 10.594 -14.297 1 88.62 246 PHE A C 1
ATOM 1897 O O . PHE A 1 246 ? 19.375 11.727 -14.656 1 88.62 246 PHE A O 1
ATOM 1904 N N . ASN A 1 247 ? 19.359 9.461 -14.898 1 89.88 247 ASN A N 1
ATOM 1905 C CA . ASN A 1 247 ? 19.859 9.664 -16.25 1 89.88 247 ASN A CA 1
ATOM 1906 C C . ASN A 1 247 ? 18.734 10 -17.219 1 89.88 247 ASN A C 1
ATOM 1908 O O . ASN A 1 247 ? 17.562 9.75 -16.938 1 89.88 247 ASN A O 1
ATOM 1912 N N . TYR A 1 248 ? 19.125 10.547 -18.375 1 93.25 248 TYR A N 1
ATOM 1913 C CA . TYR A 1 248 ? 18.125 11.086 -19.297 1 93.25 248 TYR A CA 1
ATOM 1914 C C . TYR A 1 248 ? 17.266 9.977 -19.875 1 93.25 248 TYR A C 1
ATOM 1916 O O . TYR A 1 248 ? 16.062 10.164 -20.062 1 93.25 248 TYR A O 1
ATOM 1924 N N . LYS A 1 249 ? 17.812 8.93 -20.172 1 87.69 249 LYS A N 1
ATOM 1925 C CA . LYS A 1 249 ? 17.047 7.809 -20.703 1 87.69 249 LYS A CA 1
ATOM 1926 C C . LYS A 1 249 ? 16.031 7.297 -19.688 1 87.69 249 LYS A C 1
ATOM 1928 O O . LYS A 1 249 ? 14.859 7.094 -20.016 1 87.69 249 LYS A O 1
ATOM 1933 N N . GLU A 1 250 ? 16.5 7.168 -18.516 1 83.19 250 GLU A N 1
ATOM 1934 C CA . GLU A 1 250 ? 15.625 6.711 -17.438 1 83.19 250 GLU A CA 1
ATOM 1935 C C . GLU A 1 250 ? 14.484 7.688 -17.188 1 83.19 250 GLU A C 1
ATOM 1937 O O . GLU A 1 250 ? 13.328 7.277 -17.062 1 83.19 250 GLU A O 1
ATOM 1942 N N . LEU A 1 251 ? 14.828 8.906 -17.125 1 91.19 251 LEU A N 1
ATOM 1943 C CA . LEU A 1 251 ? 13.82 9.922 -16.859 1 91.19 251 LEU A CA 1
ATOM 1944 C C . LEU A 1 251 ? 12.773 9.961 -17.969 1 91.19 251 LEU A C 1
ATOM 1946 O O . LEU A 1 251 ? 11.57 10.031 -17.688 1 91.19 251 LEU A O 1
ATOM 1950 N N . SER A 1 252 ? 13.188 9.906 -19.172 1 92.38 252 SER A N 1
ATOM 1951 C CA . SER A 1 252 ? 12.258 9.93 -20.297 1 92.38 252 SER A CA 1
ATOM 1952 C C . SER A 1 252 ? 11.312 8.734 -20.25 1 92.38 252 SER A C 1
ATOM 1954 O O . SER A 1 252 ? 10.125 8.867 -20.531 1 92.38 252 SER A O 1
ATOM 1956 N N . GLN A 1 253 ? 11.805 7.676 -19.859 1 83.94 253 GLN A N 1
ATOM 1957 C CA . GLN A 1 253 ? 10.992 6.465 -19.781 1 83.94 253 GLN A CA 1
ATOM 1958 C C . GLN A 1 253 ? 9.969 6.559 -18.656 1 83.94 253 GLN A C 1
ATOM 1960 O O . GLN A 1 253 ? 8.805 6.191 -18.844 1 83.94 253 GLN A O 1
ATOM 1965 N N . ILE A 1 254 ? 10.445 7.055 -17.516 1 84.31 254 ILE A N 1
ATOM 1966 C CA . ILE A 1 254 ? 9.523 7.199 -16.391 1 84.31 254 ILE A CA 1
ATOM 1967 C C . ILE A 1 254 ? 8.367 8.117 -16.781 1 84.31 254 ILE A C 1
ATOM 1969 O O . ILE A 1 254 ? 7.203 7.793 -16.547 1 84.31 254 ILE A O 1
ATOM 1973 N N . ILE A 1 255 ? 8.711 9.211 -17.391 1 90.62 255 ILE A N 1
ATOM 1974 C CA . ILE A 1 255 ? 7.711 10.211 -17.766 1 90.62 255 ILE A CA 1
ATOM 1975 C C . ILE A 1 255 ? 6.742 9.609 -18.781 1 90.62 255 ILE A C 1
ATOM 1977 O O . ILE A 1 255 ? 5.523 9.656 -18.594 1 90.62 255 ILE A O 1
ATOM 1981 N N . ASN A 1 256 ? 7.238 9.023 -19.797 1 89.38 256 ASN A N 1
ATOM 1982 C CA . ASN A 1 256 ? 6.41 8.523 -20.891 1 89.38 256 ASN A CA 1
ATOM 1983 C C . ASN A 1 256 ? 5.578 7.32 -20.469 1 89.38 256 ASN A C 1
ATOM 1985 O O . ASN A 1 256 ? 4.465 7.121 -20.953 1 89.38 256 ASN A O 1
ATOM 1989 N N . ASN A 1 257 ? 6.113 6.598 -19.578 1 79.44 257 ASN A N 1
ATOM 1990 C CA . ASN A 1 257 ? 5.363 5.457 -19.047 1 79.44 257 ASN A CA 1
ATOM 1991 C C . ASN A 1 257 ? 4.164 5.906 -18.219 1 79.44 257 ASN A C 1
ATOM 1993 O O . ASN A 1 257 ? 3.141 5.227 -18.188 1 79.44 257 ASN A O 1
ATOM 1997 N N . ASN A 1 258 ? 4.34 7 -17.547 1 81.69 258 ASN A N 1
ATOM 1998 C CA . ASN A 1 258 ? 3.252 7.512 -16.734 1 81.69 258 ASN A CA 1
ATOM 1999 C C . ASN A 1 258 ? 2.299 8.383 -17.531 1 81.69 258 ASN A C 1
ATOM 2001 O O . ASN A 1 258 ? 1.099 8.422 -17.266 1 81.69 258 ASN A O 1
ATOM 2005 N N . TYR A 1 259 ? 2.932 9.062 -18.469 1 89.19 259 TYR A N 1
ATOM 2006 C CA . TYR A 1 259 ? 2.172 9.961 -19.328 1 89.19 259 TYR A CA 1
ATOM 2007 C C . TYR A 1 259 ? 2.59 9.805 -20.781 1 89.19 259 TYR A C 1
ATOM 2009 O O . TYR A 1 259 ? 3.457 10.531 -21.266 1 89.19 259 TYR A O 1
ATOM 2017 N N . ASP A 1 260 ? 1.856 9.031 -21.469 1 88.06 260 ASP A N 1
ATOM 2018 C CA . ASP A 1 260 ? 2.211 8.68 -22.844 1 88.06 260 ASP A CA 1
ATOM 2019 C C . ASP A 1 260 ? 2.129 9.906 -23.75 1 88.06 260 ASP A C 1
ATOM 2021 O O . ASP A 1 260 ? 2.863 10 -24.75 1 88.06 260 ASP A O 1
ATOM 2025 N N . SER A 1 261 ? 1.324 10.773 -23.438 1 92.44 261 SER A N 1
ATOM 2026 C CA . SER A 1 261 ? 1.11 11.953 -24.266 1 92.44 261 SER A CA 1
ATOM 2027 C C . SER A 1 261 ? 2.236 12.969 -24.094 1 92.44 261 SER A C 1
ATOM 2029 O O . SER A 1 261 ? 2.352 13.914 -24.875 1 92.44 261 SER A O 1
ATOM 2031 N N . ALA A 1 262 ? 3.062 12.82 -23.109 1 94.69 262 ALA A N 1
ATOM 2032 C CA . ALA A 1 262 ? 4.148 13.766 -22.859 1 94.69 262 ALA A CA 1
ATOM 2033 C C . ALA A 1 262 ? 5.176 13.727 -23.984 1 94.69 262 ALA A C 1
ATOM 2035 O O . ALA A 1 262 ? 5.668 14.773 -24.422 1 94.69 262 ALA A O 1
ATOM 2036 N N . LYS A 1 263 ? 5.5 12.539 -24.516 1 95.94 263 LYS A N 1
ATOM 2037 C CA . LYS A 1 263 ? 6.406 12.312 -25.641 1 95.94 263 LYS A CA 1
ATOM 2038 C C . LYS A 1 263 ? 7.762 12.977 -25.391 1 95.94 263 LYS A C 1
ATOM 2040 O O . LYS A 1 263 ? 8.25 13.734 -26.234 1 95.94 263 LYS A O 1
ATOM 2045 N N . VAL A 1 264 ? 8.305 12.672 -24.266 1 95.69 264 VAL A N 1
ATOM 2046 C CA . VAL A 1 264 ? 9.609 13.211 -23.906 1 95.69 264 VAL A CA 1
ATOM 2047 C C . VAL A 1 264 ? 10.719 12.359 -24.531 1 95.69 264 VAL A C 1
ATOM 2049 O O . VAL A 1 264 ? 10.609 11.133 -24.562 1 95.69 264 VAL A O 1
ATOM 2052 N N . SER A 1 265 ? 11.695 13.016 -25.125 1 95.38 265 SER A N 1
ATOM 2053 C CA . SER A 1 265 ? 12.859 12.328 -25.688 1 95.38 265 SER A CA 1
ATOM 2054 C C . SER A 1 265 ? 14.086 12.523 -24.812 1 95.38 265 SER A C 1
ATOM 2056 O O . SER A 1 265 ? 14.328 13.625 -24.297 1 95.38 265 SER A O 1
ATOM 2058 N N . SER A 1 266 ? 14.898 11.43 -24.656 1 93 266 SER A N 1
ATOM 2059 C CA . SER A 1 266 ? 16.109 11.516 -23.844 1 93 266 SER A CA 1
ATOM 2060 C C . SER A 1 266 ? 17.109 12.5 -24.438 1 93 266 SER A C 1
ATOM 2062 O O . SER A 1 266 ? 17.875 13.133 -23.703 1 93 266 SER A O 1
ATOM 2064 N N . SER A 1 267 ? 17.109 12.609 -25.719 1 93.88 267 SER A N 1
ATOM 2065 C CA . SER A 1 267 ? 18.094 13.445 -26.406 1 93.88 267 SER A CA 1
ATOM 2066 C C . SER A 1 267 ? 17.734 14.922 -26.297 1 93.88 267 SER A C 1
ATOM 2068 O O . SER A 1 267 ? 18.609 15.789 -26.453 1 93.88 267 SER A O 1
ATOM 2070 N N . ASN A 1 268 ? 16.516 15.273 -26.062 1 94.31 268 ASN A N 1
ATOM 2071 C CA . ASN A 1 268 ? 16.078 16.672 -26.031 1 94.31 268 ASN A CA 1
ATOM 2072 C C . ASN A 1 268 ? 15.383 17 -24.719 1 94.31 268 ASN A C 1
ATOM 2074 O O . ASN A 1 268 ? 14.586 17.938 -24.656 1 94.31 268 ASN A O 1
ATOM 2078 N N . ILE A 1 269 ? 15.586 16.25 -23.719 1 93.62 269 ILE A N 1
ATOM 2079 C CA . ILE A 1 269 ? 14.797 16.328 -22.484 1 93.62 269 ILE A CA 1
ATOM 2080 C C . ILE A 1 269 ? 15.047 17.656 -21.797 1 93.62 269 ILE A C 1
ATOM 2082 O O . ILE A 1 269 ? 14.148 18.203 -21.141 1 93.62 269 ILE A O 1
ATOM 2086 N N . ARG A 1 270 ? 16.125 18.328 -21.969 1 94 270 ARG A N 1
ATOM 2087 C CA . ARG A 1 270 ? 16.484 19.594 -21.344 1 94 270 ARG A CA 1
ATOM 2088 C C . ARG A 1 270 ? 15.539 20.703 -21.781 1 94 270 ARG A C 1
ATOM 2090 O O . ARG A 1 270 ? 15.234 21.609 -21 1 94 270 ARG A O 1
ATOM 2097 N N . ASP A 1 271 ? 15.141 20.578 -23 1 95.38 271 ASP A N 1
ATOM 2098 C CA . ASP A 1 271 ? 14.273 21.609 -23.562 1 95.38 271 ASP A CA 1
ATOM 2099 C C . ASP A 1 271 ? 12.805 21.25 -23.359 1 95.38 271 ASP A C 1
ATOM 2101 O O . ASP A 1 271 ? 11.922 22.031 -23.719 1 95.38 271 ASP A O 1
ATOM 2105 N N . GLN A 1 272 ? 12.555 20.141 -22.781 1 97.38 272 GLN A N 1
ATOM 2106 C CA . GLN A 1 272 ? 11.172 19.672 -22.703 1 97.38 272 GLN A CA 1
ATOM 2107 C C . GLN A 1 272 ? 10.648 19.734 -21.281 1 97.38 272 GLN A C 1
ATOM 2109 O O . GLN A 1 272 ? 9.484 19.422 -21.016 1 97.38 272 GLN A O 1
ATOM 2114 N N . ILE A 1 273 ? 11.516 20.125 -20.344 1 97.88 273 ILE A N 1
ATOM 2115 C CA . ILE A 1 273 ? 11.094 20.234 -18.953 1 97.88 273 ILE A CA 1
ATOM 2116 C C . ILE A 1 273 ? 11.367 21.641 -18.422 1 97.88 273 ILE A C 1
ATOM 2118 O O . ILE A 1 273 ? 12.523 22.047 -18.344 1 97.88 273 ILE A O 1
ATOM 2122 N N . THR A 1 274 ? 10.312 22.344 -18.094 1 97.5 274 THR A N 1
ATOM 2123 C CA . THR A 1 274 ? 10.438 23.719 -17.656 1 97.5 274 THR A CA 1
ATOM 2124 C C . THR A 1 274 ? 9.43 24.047 -16.562 1 97.5 274 THR A C 1
ATOM 2126 O O . THR A 1 274 ? 8.227 23.812 -16.734 1 97.5 274 THR A O 1
ATOM 2129 N N . ILE A 1 275 ? 9.906 24.594 -15.523 1 98.19 275 ILE A N 1
ATOM 2130 C CA . ILE A 1 275 ? 9.008 25.062 -14.469 1 98.19 275 ILE A CA 1
ATOM 2131 C C . ILE A 1 275 ? 8.281 26.328 -14.938 1 98.19 275 ILE A C 1
ATOM 2133 O O . ILE A 1 275 ? 8.914 27.297 -15.336 1 98.19 275 ILE A O 1
ATOM 2137 N N . ILE A 1 276 ? 6.973 26.312 -14.82 1 98.19 276 ILE A N 1
ATOM 2138 C CA . ILE A 1 276 ? 6.156 27.422 -15.32 1 98.19 276 ILE A CA 1
ATOM 2139 C C . ILE A 1 276 ? 5.961 28.453 -14.219 1 98.19 276 ILE A C 1
ATOM 2141 O O . ILE A 1 276 ? 6.113 29.656 -14.461 1 98.19 276 ILE A O 1
ATOM 2145 N N . ASP A 1 277 ? 5.594 28.016 -13.055 1 97.94 277 ASP A N 1
ATOM 2146 C CA . ASP A 1 277 ? 5.359 28.938 -11.938 1 97.94 277 ASP A CA 1
ATOM 2147 C C . ASP A 1 277 ? 5.43 28.203 -10.602 1 97.94 277 ASP A C 1
ATOM 2149 O O . ASP A 1 277 ? 5.535 26.969 -10.57 1 97.94 277 ASP A O 1
ATOM 2153 N N . ARG A 1 278 ? 5.469 29.031 -9.555 1 98.12 278 ARG A N 1
ATOM 2154 C CA . ARG A 1 278 ? 5.57 28.531 -8.188 1 98.12 278 ARG A CA 1
ATOM 2155 C C . ARG A 1 278 ? 4.477 29.109 -7.309 1 98.12 278 ARG A C 1
ATOM 2157 O O . ARG A 1 278 ? 3.912 30.156 -7.625 1 98.12 278 ARG A O 1
ATOM 2164 N N . THR A 1 279 ? 4.203 28.391 -6.297 1 97.5 279 THR A N 1
ATOM 2165 C CA . THR A 1 279 ? 3.254 28.875 -5.305 1 97.5 279 THR A CA 1
ATOM 2166 C C . THR A 1 279 ? 3.9 29.938 -4.418 1 97.5 279 THR A C 1
ATOM 2168 O O . THR A 1 279 ? 5.117 30.141 -4.465 1 97.5 279 THR A O 1
ATOM 2171 N N . GLN A 1 280 ? 3.041 30.594 -3.635 1 94.5 280 GLN A N 1
ATOM 2172 C CA . GLN A 1 280 ? 3.559 31.594 -2.705 1 94.5 280 GLN A CA 1
ATOM 2173 C C . GLN A 1 280 ? 4.5 30.969 -1.686 1 94.5 280 GLN A C 1
ATOM 2175 O O . GLN A 1 280 ? 5.469 31.594 -1.251 1 94.5 280 GLN A O 1
ATOM 2180 N N . ALA A 1 281 ? 4.309 29.688 -1.32 1 95.31 281 ALA A N 1
ATOM 2181 C CA . ALA A 1 281 ? 5.117 29 -0.319 1 95.31 281 ALA A CA 1
ATOM 2182 C C . ALA A 1 281 ? 6.371 28.391 -0.947 1 95.31 281 ALA A C 1
ATOM 2184 O O . ALA A 1 281 ? 7.215 27.828 -0.246 1 95.31 281 ALA A O 1
ATOM 2185 N N . GLY A 1 282 ? 6.488 28.422 -2.246 1 96.19 282 GLY A N 1
ATOM 2186 C CA . GLY A 1 282 ? 7.762 28.094 -2.869 1 96.19 282 GLY A CA 1
ATOM 2187 C C . GLY A 1 282 ? 7.703 26.812 -3.686 1 96.19 282 GLY A C 1
ATOM 2188 O O . GLY A 1 282 ? 8.617 26.516 -4.457 1 96.19 282 GLY A O 1
ATOM 2189 N N . SER A 1 283 ? 6.672 26.031 -3.656 1 97.69 283 SER A N 1
ATOM 2190 C CA . SER A 1 283 ? 6.562 24.781 -4.406 1 97.69 283 SER A CA 1
ATOM 2191 C C . SER A 1 283 ? 6.32 25.047 -5.891 1 97.69 283 SER A C 1
ATOM 2193 O O . SER A 1 283 ? 5.793 26.094 -6.258 1 97.69 283 SER A O 1
ATOM 2195 N N . VAL A 1 284 ? 6.777 24.141 -6.688 1 98.38 284 VAL A N 1
ATOM 2196 C CA . VAL A 1 284 ? 6.406 24.188 -8.102 1 98.38 284 VAL A CA 1
ATOM 2197 C C . VAL A 1 284 ? 4.902 23.969 -8.242 1 98.38 284 VAL A C 1
ATOM 2199 O O . VAL A 1 284 ? 4.371 22.938 -7.812 1 98.38 284 VAL A O 1
ATOM 2202 N N . LYS A 1 285 ? 4.328 24.984 -8.828 1 96.94 285 LYS A N 1
ATOM 2203 C CA . LYS A 1 285 ? 2.887 24.891 -9.031 1 96.94 285 LYS A CA 1
ATOM 2204 C C . LYS A 1 285 ? 2.562 24.141 -10.328 1 96.94 285 LYS A C 1
ATOM 2206 O O . LYS A 1 285 ? 1.825 23.156 -10.312 1 96.94 285 LYS A O 1
ATOM 2211 N N . ASN A 1 286 ? 3.1 24.672 -11.391 1 97.19 286 ASN A N 1
ATOM 2212 C CA . ASN A 1 286 ? 2.953 24.062 -12.703 1 97.19 286 ASN A CA 1
ATOM 2213 C C . ASN A 1 286 ? 4.309 23.844 -13.375 1 97.19 286 ASN A C 1
ATOM 2215 O O . ASN A 1 286 ? 5.207 24.672 -13.242 1 97.19 286 ASN A O 1
ATOM 2219 N N . ILE A 1 287 ? 4.375 22.734 -14.117 1 98.25 287 ILE A N 1
ATOM 2220 C CA . ILE A 1 287 ? 5.598 22.375 -14.828 1 98.25 287 ILE A CA 1
ATOM 2221 C C . ILE A 1 287 ? 5.254 21.797 -16.203 1 98.25 287 ILE A C 1
ATOM 2223 O O . ILE A 1 287 ? 4.301 21.016 -16.328 1 98.25 287 ILE A O 1
ATOM 2227 N N . LYS A 1 288 ? 5.957 22.25 -17.156 1 98.31 288 LYS A N 1
ATOM 2228 C CA . LYS A 1 288 ? 5.852 21.688 -18.5 1 98.31 288 LYS A CA 1
ATOM 2229 C C . LYS A 1 288 ? 6.75 20.469 -18.656 1 98.31 288 LYS A C 1
ATOM 2231 O O . LYS A 1 288 ? 7.93 20.5 -18.297 1 98.31 288 LYS A O 1
ATOM 2236 N N . VAL A 1 289 ? 6.184 19.438 -19.156 1 97.88 289 VAL A N 1
ATOM 2237 C CA . VAL A 1 289 ? 6.895 18.172 -19.391 1 97.88 289 VAL A CA 1
ATOM 2238 C C . VAL A 1 289 ? 6.559 17.641 -20.781 1 97.88 289 VAL A C 1
ATOM 2240 O O . VAL A 1 289 ? 5.543 16.969 -20.969 1 97.88 289 VAL A O 1
ATOM 2243 N N . GLY A 1 290 ? 7.5 17.859 -21.625 1 97.56 290 GLY A N 1
ATOM 2244 C CA . GLY A 1 290 ? 7.195 17.516 -23 1 97.56 290 GLY A CA 1
ATOM 2245 C C . GLY A 1 290 ? 6.012 18.281 -23.562 1 97.56 290 GLY A C 1
ATOM 2246 O O . GLY A 1 290 ? 6.004 19.516 -23.562 1 97.56 290 GLY A O 1
ATOM 2247 N N . ARG A 1 291 ? 4.965 17.484 -23.922 1 97.25 291 ARG A N 1
ATOM 2248 C CA . ARG A 1 291 ? 3.822 18.094 -24.594 1 97.25 291 ARG A CA 1
ATOM 2249 C C . ARG A 1 291 ? 2.691 18.375 -23.609 1 97.25 291 ARG A C 1
ATOM 2251 O O . ARG A 1 291 ? 1.627 18.859 -24 1 97.25 291 ARG A O 1
ATOM 2258 N N . ILE A 1 292 ? 2.998 18.156 -22.344 1 97.38 292 ILE A N 1
ATOM 2259 C CA . ILE A 1 292 ? 1.918 18.344 -21.391 1 97.38 292 ILE A CA 1
ATOM 2260 C C . ILE A 1 292 ? 2.377 19.297 -20.281 1 97.38 292 ILE A C 1
ATOM 2262 O O . ILE A 1 292 ? 3.574 19.547 -20.125 1 97.38 292 ILE A O 1
ATOM 2266 N N . THR A 1 293 ? 1.382 19.875 -19.641 1 96.81 293 THR A N 1
ATOM 2267 C CA . THR A 1 293 ? 1.586 20.625 -18.391 1 96.81 293 THR A CA 1
ATOM 2268 C C . THR A 1 293 ? 0.949 19.891 -17.219 1 96.81 293 THR A C 1
ATOM 2270 O O . THR A 1 293 ? -0.154 19.359 -17.328 1 96.81 293 THR A O 1
ATOM 2273 N N . MET A 1 294 ? 1.73 19.875 -16.094 1 95.44 294 MET A N 1
ATOM 2274 C CA . MET A 1 294 ? 1.199 19.203 -14.914 1 95.44 294 MET A CA 1
ATOM 2275 C C . MET A 1 294 ? 1.556 19.969 -13.641 1 95.44 294 MET A C 1
ATOM 2277 O O . MET A 1 294 ? 2.4 20.859 -13.672 1 95.44 294 MET A O 1
ATOM 2281 N N . LYS A 1 295 ? 0.843 19.625 -12.578 1 95.44 295 LYS A N 1
ATOM 2282 C CA . LYS A 1 295 ? 1.176 20.203 -11.281 1 95.44 295 LYS A CA 1
ATOM 2283 C C . LYS A 1 295 ? 2.518 19.688 -10.773 1 95.44 295 LYS A C 1
ATOM 2285 O O . LYS A 1 295 ? 2.875 18.531 -11.023 1 95.44 295 LYS A O 1
ATOM 2290 N N . GLY A 1 296 ? 3.162 20.516 -10.023 1 97.31 296 GLY A N 1
ATOM 2291 C CA . GLY A 1 296 ? 4.398 20.078 -9.398 1 97.31 296 GLY A CA 1
ATOM 2292 C C . GLY A 1 296 ? 4.211 18.891 -8.477 1 97.31 296 GLY A C 1
ATOM 2293 O O . GLY A 1 296 ? 5.094 18.031 -8.367 1 97.31 296 GLY A O 1
ATOM 2294 N N . SER A 1 297 ? 3.074 18.797 -7.898 1 95.31 297 SER A N 1
ATOM 2295 C CA . SER A 1 297 ? 2.77 17.703 -6.984 1 95.31 297 SER A CA 1
ATOM 2296 C C . SER A 1 297 ? 2.699 16.375 -7.723 1 95.31 297 SER A C 1
ATOM 2298 O O . SER A 1 297 ? 3.107 15.344 -7.188 1 95.31 297 SER A O 1
ATOM 2300 N N . LYS A 1 298 ? 2.256 16.375 -8.914 1 92.88 298 LYS A N 1
ATOM 2301 C CA . LYS A 1 298 ? 2.213 15.172 -9.719 1 92.88 298 LYS A CA 1
ATOM 2302 C C . LYS A 1 298 ? 3.611 14.758 -10.172 1 92.88 298 LYS A C 1
ATOM 2304 O O . LYS A 1 298 ? 3.938 13.57 -10.203 1 92.88 298 LYS A O 1
ATOM 2309 N N . PHE A 1 299 ? 4.367 15.766 -10.555 1 95.44 299 PHE A N 1
ATOM 2310 C CA . PHE A 1 299 ? 5.758 15.523 -10.922 1 95.44 299 PHE A CA 1
ATOM 2311 C C . PHE A 1 299 ? 6.527 14.914 -9.758 1 95.44 299 PHE A C 1
ATOM 2313 O O . PHE A 1 299 ? 7.281 13.953 -9.938 1 95.44 299 PHE A O 1
ATOM 2320 N N . ARG A 1 300 ? 6.258 15.406 -8.555 1 94.81 300 ARG A N 1
ATOM 2321 C CA . ARG A 1 300 ? 6.836 14.891 -7.32 1 94.81 300 ARG A CA 1
ATOM 2322 C C . ARG A 1 300 ? 6.496 13.414 -7.137 1 94.81 300 ARG A C 1
ATOM 2324 O O . ARG A 1 300 ? 7.383 12.594 -6.883 1 94.81 300 ARG A O 1
ATOM 2331 N N . THR A 1 301 ? 5.266 13.109 -7.262 1 89.94 301 THR A N 1
ATOM 2332 C CA . THR A 1 301 ? 4.785 11.75 -7.043 1 89.94 301 THR A CA 1
ATOM 2333 C C . THR A 1 301 ? 5.359 10.797 -8.094 1 89.94 301 THR A C 1
ATOM 2335 O O . THR A 1 301 ? 5.816 9.703 -7.758 1 89.94 301 THR A O 1
ATOM 2338 N N . MET A 1 302 ? 5.402 11.195 -9.297 1 87.75 302 MET A N 1
ATOM 2339 C CA . MET A 1 302 ? 5.895 10.383 -10.406 1 87.75 302 MET A CA 1
ATOM 2340 C C . MET A 1 302 ? 7.355 10 -10.195 1 87.75 302 MET A C 1
ATOM 2342 O O . MET A 1 302 ? 7.75 8.867 -10.469 1 87.75 302 MET A O 1
ATOM 2346 N N . LEU A 1 303 ? 8.094 10.945 -9.609 1 90.69 303 LEU A N 1
ATOM 2347 C CA . LEU A 1 303 ? 9.531 10.719 -9.516 1 90.69 303 LEU A CA 1
ATOM 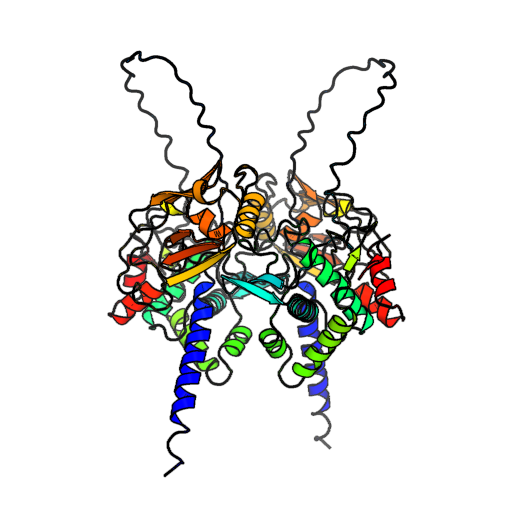2348 C C . LEU A 1 303 ? 9.922 10.281 -8.102 1 90.69 303 LEU A C 1
ATOM 2350 O O . LEU A 1 303 ? 11.094 10 -7.836 1 90.69 303 LEU A O 1
ATOM 2354 N N . GLY A 1 304 ? 8.953 10.234 -7.254 1 88.31 304 GLY A N 1
ATOM 2355 C CA . GLY A 1 304 ? 9.242 9.859 -5.879 1 88.31 304 GLY A CA 1
ATOM 2356 C C . GLY A 1 304 ? 10.078 10.883 -5.137 1 88.31 304 GLY A C 1
ATOM 2357 O O . GLY A 1 304 ? 10.992 10.531 -4.395 1 88.31 304 GLY A O 1
ATOM 2358 N N . LEU A 1 305 ? 9.828 12.133 -5.41 1 93 305 LEU A N 1
ATOM 2359 C CA . LEU A 1 305 ? 10.539 13.219 -4.73 1 93 305 LEU A CA 1
ATOM 2360 C C . LEU A 1 305 ? 9.945 13.469 -3.35 1 93 305 LEU A C 1
ATOM 2362 O O . LEU A 1 305 ? 8.75 13.258 -3.131 1 93 305 LEU A O 1
ATOM 2366 N N . LYS A 1 306 ? 10.727 14.039 -2.463 1 92.81 306 LYS A N 1
ATOM 2367 C CA . LYS A 1 306 ? 10.266 14.281 -1.098 1 92.81 306 LYS A CA 1
ATOM 2368 C C . LYS A 1 306 ? 9.336 15.492 -1.031 1 92.81 306 LYS A C 1
ATOM 2370 O O . LYS A 1 306 ? 8.523 15.609 -0.114 1 92.81 306 LYS A O 1
ATOM 2375 N N . SER A 1 307 ? 9.539 16.359 -2.023 1 95.56 307 SER A N 1
ATOM 2376 C CA . SER A 1 307 ? 8.805 17.625 -1.962 1 95.56 307 SER A CA 1
ATOM 2377 C C . SER A 1 307 ? 8.547 18.172 -3.357 1 95.56 307 SER A C 1
ATOM 2379 O O . SER A 1 307 ? 9.305 17.891 -4.293 1 95.56 307 SER A O 1
ATOM 2381 N N . ALA A 1 308 ? 7.477 18.938 -3.443 1 97.31 308 ALA A N 1
ATOM 2382 C CA . ALA A 1 308 ? 7.211 19.656 -4.691 1 97.31 308 ALA A CA 1
ATOM 2383 C C . ALA A 1 308 ? 7.969 20.984 -4.746 1 97.31 308 ALA A C 1
ATOM 2385 O O . ALA A 1 308 ? 7.93 21.688 -5.754 1 97.31 308 ALA A O 1
ATOM 2386 N N . ASN A 1 309 ? 8.57 21.359 -3.641 1 97.31 309 ASN A N 1
ATOM 2387 C CA . ASN A 1 309 ? 9.523 22.469 -3.645 1 97.31 309 ASN A CA 1
ATOM 2388 C C . ASN A 1 309 ? 10.906 22.016 -4.113 1 97.31 309 ASN A C 1
ATOM 2390 O O . ASN A 1 309 ? 11.75 21.656 -3.301 1 97.31 309 ASN A O 1
ATOM 2394 N N . PHE A 1 310 ? 11.031 22 -5.465 1 98.19 310 PHE A N 1
ATOM 2395 C CA . PHE A 1 310 ? 12.281 21.453 -5.996 1 98.19 310 PHE A CA 1
ATOM 2396 C C . PHE A 1 310 ? 12.867 22.391 -7.051 1 98.19 310 PHE A C 1
ATOM 2398 O O . PHE A 1 310 ? 12.172 23.234 -7.602 1 98.19 310 PHE A O 1
ATOM 2405 N N . LYS A 1 311 ? 14.156 22.25 -7.254 1 97.88 311 LYS A N 1
ATOM 2406 C CA . LYS A 1 311 ? 14.922 22.828 -8.352 1 97.88 311 LYS A CA 1
ATOM 2407 C C . LYS A 1 311 ? 15.5 21.734 -9.258 1 97.88 311 LYS A C 1
ATOM 2409 O O . LYS A 1 311 ? 15.797 20.641 -8.789 1 97.88 311 LYS A O 1
ATOM 2414 N N . ILE A 1 312 ? 15.578 22.078 -10.492 1 98 312 ILE A N 1
ATOM 2415 C CA . ILE A 1 312 ? 16.078 21.125 -11.469 1 98 312 ILE A CA 1
ATOM 2416 C C . ILE A 1 312 ? 17.406 21.594 -12.031 1 98 312 ILE A C 1
ATOM 2418 O O . ILE A 1 312 ? 17.516 22.734 -12.492 1 98 312 ILE A O 1
ATOM 2422 N N . LYS A 1 313 ? 18.359 20.734 -11.969 1 97.25 313 LYS A N 1
ATOM 2423 C CA . LYS A 1 313 ? 19.672 21 -12.539 1 97.25 313 LYS A CA 1
ATOM 2424 C C . LYS A 1 313 ? 20.016 19.984 -13.617 1 97.25 313 LYS A C 1
ATOM 2426 O O . LYS A 1 313 ? 20.125 18.781 -13.336 1 97.25 313 LYS A O 1
ATOM 2431 N N . PHE A 1 314 ? 20.25 20.484 -14.82 1 96.44 314 PHE A N 1
ATOM 2432 C CA . PHE A 1 314 ? 20.641 19.625 -15.93 1 96.44 314 PHE A CA 1
ATOM 2433 C C . PHE A 1 314 ? 22.156 19.516 -16.031 1 96.44 314 PHE A C 1
ATOM 2435 O O . PHE A 1 314 ? 22.844 20.547 -16.156 1 96.44 314 PHE A O 1
ATOM 2442 N N . ASN A 1 315 ? 22.562 18.328 -15.961 1 95.5 315 ASN A N 1
ATOM 2443 C CA . ASN A 1 315 ? 23.984 18.047 -16.141 1 95.5 315 ASN A CA 1
ATOM 2444 C C . ASN A 1 315 ? 24.266 17.438 -17.5 1 95.5 315 ASN A C 1
ATOM 2446 O O . ASN A 1 315 ? 23.422 17.469 -18.391 1 95.5 315 ASN A O 1
ATOM 2450 N N . SER A 1 316 ? 25.469 16.938 -17.703 1 93.56 316 SER A N 1
ATOM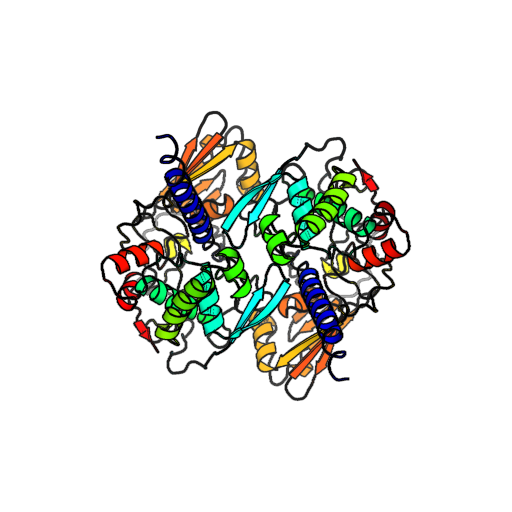 2451 C CA . SER A 1 316 ? 25.859 16.406 -19 1 93.56 316 SER A CA 1
ATOM 2452 C C . SER A 1 316 ? 25.094 15.133 -19.328 1 93.56 316 SER A C 1
ATOM 2454 O O . SER A 1 316 ? 24.656 14.945 -20.469 1 93.56 316 SER A O 1
ATOM 2456 N N . SER A 1 317 ? 24.906 14.359 -18.391 1 91.94 317 SER A N 1
ATOM 2457 C CA . SER A 1 317 ? 24.312 13.062 -18.688 1 91.94 317 SER A CA 1
ATOM 2458 C C . SER A 1 317 ? 23.172 12.734 -17.734 1 91.94 317 SER A C 1
ATOM 2460 O O . SER A 1 317 ? 22.609 11.633 -17.781 1 91.94 317 SER A O 1
ATOM 2462 N N . SER A 1 318 ? 22.906 13.75 -16.875 1 94.44 318 SER A N 1
ATOM 2463 C CA . SER A 1 318 ? 21.875 13.445 -15.875 1 94.44 318 SER A CA 1
ATOM 2464 C C . SER A 1 318 ? 21.156 14.711 -15.438 1 94.44 318 SER A C 1
ATOM 2466 O O . SER A 1 318 ? 21.578 15.82 -15.758 1 94.44 318 SER A O 1
ATOM 2468 N N . VAL A 1 319 ? 20.062 14.469 -14.805 1 95.81 319 VAL A N 1
ATOM 2469 C CA . VAL A 1 319 ? 19.281 15.539 -14.18 1 95.81 319 VAL A CA 1
ATOM 2470 C C . VAL A 1 319 ? 19.266 15.344 -12.664 1 95.81 319 VAL A C 1
ATOM 2472 O O . VAL A 1 319 ? 19.094 14.219 -12.18 1 95.81 319 VAL A O 1
ATOM 2475 N N . GLU A 1 320 ? 19.531 16.422 -12.016 1 96.88 320 GLU A N 1
ATOM 2476 C CA . GLU A 1 320 ? 19.469 16.453 -10.562 1 96.88 320 GLU A CA 1
ATOM 2477 C C . GLU A 1 320 ? 18.281 17.281 -10.078 1 96.88 320 GLU A C 1
ATOM 2479 O O . GLU A 1 320 ? 18.109 18.422 -10.508 1 96.88 320 GLU A O 1
ATOM 2484 N N . VAL A 1 321 ? 17.516 16.672 -9.234 1 97.12 321 VAL A N 1
ATOM 2485 C CA . VAL A 1 321 ? 16.375 17.375 -8.656 1 97.12 321 VAL A CA 1
ATOM 2486 C C . VAL A 1 321 ? 16.578 17.562 -7.16 1 97.12 321 VAL A C 1
ATOM 2488 O O . VAL A 1 321 ? 16.625 16.594 -6.402 1 97.12 321 VAL A O 1
ATOM 2491 N N . ASP A 1 322 ? 16.688 18.859 -6.785 1 97 322 ASP A N 1
ATOM 2492 C CA . ASP A 1 322 ? 16.938 19.203 -5.387 1 97 322 ASP A CA 1
ATOM 2493 C C . ASP A 1 322 ? 15.648 19.688 -4.715 1 97 322 ASP A C 1
ATOM 2495 O O . ASP A 1 322 ? 15.031 20.656 -5.164 1 97 322 ASP A O 1
ATOM 2499 N N . CYS A 1 323 ? 15.352 19.031 -3.609 1 96.38 323 CYS A N 1
ATOM 2500 C CA . CYS A 1 323 ? 14.086 19.312 -2.953 1 96.38 323 CYS A CA 1
ATOM 2501 C C . CYS A 1 323 ? 14.305 19.953 -1.59 1 96.38 323 CYS A C 1
ATOM 2503 O O . CYS A 1 323 ? 15.289 19.672 -0.914 1 96.38 323 CYS A O 1
ATOM 2505 N N . SER A 1 324 ? 13.383 20.859 -1.223 1 95.56 324 SER A N 1
ATOM 2506 C CA . SER A 1 324 ? 13.273 21.422 0.12 1 95.56 324 SER A CA 1
ATOM 2507 C C . SER A 1 324 ? 11.945 21.047 0.771 1 95.56 324 SER A C 1
ATOM 2509 O O . SER A 1 324 ? 10.875 21.312 0.221 1 95.56 324 SER A O 1
ATOM 2511 N N . GLY A 1 325 ? 12.078 20.438 1.973 1 95.38 325 GLY A N 1
ATOM 2512 C CA . GLY A 1 325 ? 10.898 19.922 2.65 1 95.38 325 GLY A CA 1
ATOM 2513 C C . GLY A 1 325 ? 10.688 18.438 2.449 1 95.38 325 GLY A C 1
ATOM 2514 O O . GLY A 1 325 ? 11.508 17.766 1.812 1 95.38 325 GLY A O 1
ATOM 2515 N N . TYR A 1 326 ? 9.617 17.953 3.064 1 95.06 326 TYR A N 1
ATOM 2516 C CA . TYR A 1 326 ? 9.25 16.547 2.982 1 95.06 326 TYR A CA 1
ATOM 2517 C C . TYR A 1 326 ? 7.758 16.359 3.227 1 95.06 326 TYR A C 1
ATOM 2519 O O . TYR A 1 326 ? 7.301 16.375 4.371 1 95.06 326 TYR A O 1
ATOM 2527 N N . GLY A 1 327 ? 7.098 16.125 2.129 1 94.88 327 GLY A N 1
ATOM 2528 C CA . GLY A 1 327 ? 5.656 15.938 2.209 1 94.88 327 GLY A CA 1
ATOM 2529 C C . GLY A 1 327 ? 4.887 16.844 1.265 1 94.88 327 GLY A C 1
ATOM 2530 O O . GLY A 1 327 ? 5.48 17.531 0.431 1 94.88 327 GLY A O 1
ATOM 2531 N N . HIS A 1 328 ? 3.572 16.891 1.373 1 95.94 328 HIS A N 1
ATOM 2532 C CA . HIS A 1 328 ? 2.695 17.625 0.47 1 95.94 328 HIS A CA 1
ATOM 2533 C C . HIS A 1 328 ? 2.502 19.062 0.941 1 95.94 328 HIS A C 1
ATOM 2535 O O . HIS A 1 328 ? 1.931 19.891 0.22 1 95.94 328 HIS A O 1
ATOM 2541 N N . ASP A 1 329 ? 2.83 19.406 2.148 1 97.12 329 ASP A N 1
ATOM 2542 C CA . ASP A 1 329 ? 2.963 20.766 2.678 1 97.12 329 ASP A CA 1
ATOM 2543 C C . ASP A 1 329 ? 1.596 21.359 3.012 1 97.12 329 ASP A C 1
ATOM 2545 O O . ASP A 1 329 ? 1.461 22.562 3.16 1 97.12 329 ASP A O 1
ATOM 2549 N N . VAL A 1 330 ? 0.55 20.516 3.09 1 98 330 VAL A N 1
ATOM 2550 C CA . VAL A 1 330 ? -0.778 21.016 3.439 1 98 330 VAL A CA 1
ATOM 2551 C C . VAL A 1 330 ? -1.156 20.531 4.836 1 98 330 VAL A C 1
ATOM 2553 O O . VAL A 1 330 ? -1.025 19.344 5.148 1 98 330 VAL A O 1
ATOM 2556 N N . GLY A 1 331 ? -1.614 21.469 5.676 1 98.62 331 GLY A N 1
ATOM 2557 C CA . GLY A 1 331 ? -1.987 21.125 7.039 1 98.62 331 GLY A CA 1
ATOM 2558 C C . GLY A 1 331 ? -0.829 21.219 8.016 1 98.62 331 GLY A C 1
ATOM 2559 O O . GLY A 1 331 ? -0 22.125 7.922 1 98.62 331 GLY A O 1
ATOM 2560 N N . MET A 1 332 ? -0.777 20.359 8.961 1 98.81 332 MET A N 1
ATOM 2561 C CA . MET A 1 332 ? 0.188 20.469 10.047 1 98.81 332 MET A CA 1
ATOM 2562 C C . MET A 1 332 ? 1.539 19.891 9.641 1 98.81 332 MET A C 1
ATOM 2564 O O . MET A 1 332 ? 1.62 18.75 9.188 1 98.81 332 MET A O 1
ATOM 2568 N N . SER A 1 333 ? 2.568 20.719 9.781 1 98.25 333 SER A N 1
ATOM 2569 C CA . SER A 1 333 ? 3.936 20.219 9.719 1 98.25 333 SER A CA 1
ATOM 2570 C C . SER A 1 333 ? 4.324 19.531 11.023 1 98.25 333 SER A C 1
ATOM 2572 O O . SER A 1 333 ? 4.262 20.125 12.094 1 98.25 333 SER A O 1
ATOM 2574 N N . GLN A 1 334 ? 4.727 18.281 10.914 1 98.19 334 GLN A N 1
ATOM 2575 C CA . GLN A 1 334 ? 5.109 17.547 12.109 1 98.19 334 GLN A CA 1
ATOM 2576 C C . GLN A 1 334 ? 6.336 18.156 12.781 1 98.19 334 GLN A C 1
ATOM 2578 O O . GLN A 1 334 ? 6.363 18.344 14 1 98.19 334 GLN A O 1
ATOM 2583 N N . TYR A 1 335 ? 7.297 18.547 12.008 1 97.31 335 TYR A N 1
ATOM 2584 C CA . TYR A 1 335 ? 8.492 19.156 12.57 1 97.31 335 TYR A CA 1
ATOM 2585 C C . TYR A 1 335 ? 8.227 20.609 12.961 1 97.31 335 TYR A C 1
ATOM 2587 O O . TYR A 1 335 ? 8.828 21.125 13.906 1 97.31 335 TYR A O 1
ATOM 2595 N N . GLY A 1 336 ? 7.336 21.219 12.219 1 97.88 336 GLY A N 1
ATOM 2596 C CA . GLY A 1 336 ? 6.883 22.516 12.703 1 97.88 336 GLY A CA 1
ATOM 2597 C C . GLY A 1 336 ? 6.211 22.438 14.055 1 97.88 336 GLY A C 1
ATOM 2598 O O . GLY A 1 336 ? 6.438 23.312 14.914 1 97.88 336 GLY A O 1
ATOM 2599 N N . ALA A 1 337 ? 5.375 21.484 14.242 1 98.56 337 ALA A N 1
ATOM 2600 C CA . ALA A 1 337 ? 4.742 21.25 15.539 1 98.56 337 ALA A CA 1
ATOM 2601 C C . ALA A 1 337 ? 5.785 21.031 16.625 1 98.56 337 ALA A C 1
ATOM 2603 O O . ALA A 1 337 ? 5.641 21.547 17.75 1 98.56 337 ALA A O 1
ATOM 2604 N N . GLU A 1 338 ? 6.816 20.297 16.312 1 97.88 338 GLU A N 1
ATOM 2605 C CA . GLU A 1 338 ? 7.91 20.078 17.25 1 97.88 338 GLU A CA 1
ATOM 2606 C C . GLU A 1 338 ? 8.594 21.391 17.625 1 97.88 338 GLU A C 1
ATOM 2608 O O . GLU A 1 338 ? 8.883 21.625 18.797 1 97.88 338 GLU A O 1
ATOM 2613 N N . VAL A 1 339 ? 8.836 22.234 16.641 1 97.31 339 VAL A N 1
ATOM 2614 C CA . VAL A 1 339 ? 9.461 23.516 16.891 1 97.31 339 VAL A CA 1
ATOM 2615 C C . VAL A 1 339 ? 8.562 24.359 17.797 1 97.31 339 VAL A C 1
ATOM 2617 O O . VAL A 1 339 ? 9.031 24.969 18.766 1 97.31 339 VAL A O 1
ATOM 2620 N N . MET A 1 340 ? 7.332 24.375 17.5 1 98.38 340 MET A N 1
ATOM 2621 C CA . MET A 1 340 ? 6.395 25.141 18.312 1 98.38 340 MET A CA 1
ATOM 2622 C C . MET A 1 340 ? 6.352 24.609 19.75 1 98.38 340 MET A C 1
ATOM 2624 O O . MET A 1 340 ? 6.348 25.375 20.703 1 98.38 340 MET A O 1
ATOM 2628 N N . ALA A 1 341 ? 6.309 23.312 19.859 1 98.62 341 ALA A N 1
ATOM 2629 C CA . ALA A 1 341 ? 6.289 22.703 21.188 1 98.62 341 ALA A CA 1
ATOM 2630 C C . ALA A 1 341 ? 7.555 23.047 21.969 1 98.62 341 ALA A C 1
ATOM 2632 O O . ALA A 1 341 ? 7.496 23.375 23.156 1 98.62 341 ALA A O 1
ATOM 2633 N N . LYS A 1 342 ? 8.648 23 21.344 1 97.44 342 LYS A N 1
ATOM 2634 C CA . LYS A 1 342 ? 9.914 23.359 21.969 1 97.44 342 LYS A CA 1
ATOM 2635 C C . LYS A 1 342 ? 9.914 24.812 22.422 1 97.44 342 LYS A C 1
ATOM 2637 O O . LYS A 1 342 ? 10.578 25.172 23.406 1 97.44 342 LYS A O 1
ATOM 2642 N N . ASN A 1 343 ? 9.172 25.547 21.781 1 97.69 343 ASN A N 1
ATOM 2643 C CA . ASN A 1 343 ? 9.07 26.969 22.125 1 97.69 343 ASN A CA 1
ATOM 2644 C C . ASN A 1 343 ? 7.93 27.219 23.109 1 97.69 343 ASN A C 1
ATOM 2646 O O . ASN A 1 343 ? 7.48 28.344 23.281 1 97.69 343 ASN A O 1
ATOM 2650 N N . GLY A 1 344 ? 7.305 26.172 23.594 1 98 344 GLY A N 1
ATOM 2651 C CA . GLY A 1 344 ? 6.414 26.297 24.734 1 98 344 GLY A CA 1
ATOM 2652 C C . GLY A 1 344 ? 4.945 26.266 24.344 1 98 344 GLY A C 1
ATOM 2653 O O . GLY A 1 344 ? 4.07 26.391 25.203 1 98 344 GLY A O 1
ATOM 2654 N N . LYS A 1 345 ? 4.691 26.062 23.109 1 98.5 345 LYS A N 1
ATOM 2655 C CA . LYS A 1 345 ? 3.291 26.047 22.703 1 98.5 345 LYS A CA 1
ATOM 2656 C C . LYS A 1 345 ? 2.627 24.719 23.094 1 98.5 345 LYS A C 1
ATOM 2658 O O . LYS A 1 345 ? 3.26 23.672 23.062 1 98.5 345 LYS A O 1
ATOM 2663 N N . LYS A 1 346 ? 1.374 24.844 23.422 1 98.56 346 LYS A N 1
ATOM 2664 C CA . LYS A 1 346 ? 0.575 23.656 23.734 1 98.56 346 LYS A CA 1
ATOM 2665 C C . LYS A 1 346 ? -0.084 23.094 22.484 1 98.56 346 LYS A C 1
ATOM 2667 O O . LYS A 1 346 ? -0.157 23.766 21.453 1 98.56 346 LYS A O 1
ATOM 2672 N N . TYR A 1 347 ? -0.534 21.797 22.609 1 98.62 347 TYR A N 1
ATOM 2673 C CA . TYR A 1 347 ? -1.002 21.078 21.438 1 98.62 347 TYR A CA 1
ATOM 2674 C C . TYR A 1 347 ? -2.209 21.781 20.812 1 98.62 347 TYR A C 1
ATOM 2676 O O . TYR A 1 347 ? -2.369 21.781 19.594 1 98.62 347 TYR A O 1
ATOM 2684 N N . VAL A 1 348 ? -3.066 22.469 21.625 1 98.62 348 VAL A N 1
ATOM 2685 C CA . VAL A 1 348 ? -4.223 23.172 21.078 1 98.62 348 VAL A CA 1
ATOM 2686 C C . VAL A 1 348 ? -3.76 24.344 20.219 1 98.62 348 VAL A C 1
ATOM 2688 O O . VAL A 1 348 ? -4.293 24.562 19.125 1 98.62 348 VAL A O 1
ATOM 2691 N N . ASP A 1 349 ? -2.773 25.062 20.672 1 98.5 349 ASP A N 1
ATOM 2692 C CA . ASP A 1 349 ? -2.199 26.156 19.906 1 98.5 349 ASP A CA 1
ATOM 2693 C C . ASP A 1 349 ? -1.568 25.656 18.609 1 98.5 349 ASP A C 1
ATOM 2695 O O . ASP A 1 349 ? -1.696 26.297 17.562 1 98.5 349 ASP A O 1
ATOM 2699 N N . ILE A 1 350 ? -0.868 24.578 18.688 1 98.81 350 ILE A N 1
ATOM 2700 C CA . ILE A 1 350 ? -0.212 23.984 17.531 1 98.81 350 ILE A CA 1
ATOM 2701 C C . ILE A 1 350 ? -1.256 23.625 16.484 1 98.81 350 ILE A C 1
ATOM 2703 O O . ILE A 1 350 ? -1.138 24.016 15.32 1 98.81 350 ILE A O 1
ATOM 2707 N N . LEU A 1 351 ? -2.281 22.922 16.875 1 98.88 351 LEU A N 1
ATOM 2708 C CA . LEU A 1 351 ? -3.316 22.453 15.953 1 98.88 351 LEU A CA 1
ATOM 2709 C C . LEU A 1 351 ? -4.051 23.625 15.312 1 98.88 351 LEU A C 1
ATOM 2711 O O . LEU A 1 351 ? -4.25 23.656 14.102 1 98.88 351 LEU A O 1
ATOM 2715 N N . THR A 1 352 ? -4.406 24.656 16.094 1 98.56 352 THR A N 1
ATOM 2716 C CA . THR A 1 352 ? -5.199 25.75 15.57 1 98.56 352 THR A CA 1
ATOM 2717 C C . THR A 1 352 ? -4.336 26.672 14.703 1 98.56 352 THR A C 1
ATOM 2719 O O . THR A 1 352 ? -4.859 27.422 13.875 1 98.56 352 THR A O 1
ATOM 2722 N N . HIS A 1 353 ? -3.053 26.609 14.922 1 98.69 353 HIS A N 1
ATOM 2723 C CA . HIS A 1 353 ? -2.154 27.328 14.023 1 98.69 353 HIS A CA 1
ATOM 2724 C C . HIS A 1 353 ? -2.188 26.75 12.617 1 98.69 353 HIS A C 1
ATOM 2726 O O . HIS A 1 353 ? -2.309 27.484 11.633 1 98.69 353 HIS A O 1
ATOM 2732 N N . TYR A 1 354 ? -2.145 25.438 12.516 1 98.88 354 TYR A N 1
ATOM 2733 C CA . TYR A 1 354 ? -1.998 24.797 11.219 1 98.88 354 TYR A CA 1
ATOM 2734 C C . TYR A 1 354 ? -3.357 24.547 10.578 1 98.88 354 TYR A C 1
ATOM 2736 O O . TYR A 1 354 ? -3.475 24.484 9.352 1 98.88 354 TYR A O 1
ATOM 2744 N N . TYR A 1 355 ? -4.336 24.344 11.398 1 98.81 355 TYR A N 1
ATOM 2745 C CA . TYR A 1 355 ? -5.711 24.203 10.93 1 98.81 355 TYR A CA 1
ATOM 2746 C C . TYR A 1 355 ? -6.531 25.438 11.281 1 98.81 355 TYR A C 1
ATOM 2748 O O . TYR A 1 355 ? -7.219 25.469 12.305 1 98.81 355 TYR A O 1
ATOM 2756 N N . GLN A 1 356 ? -6.578 26.359 10.352 1 98.44 356 GLN A N 1
ATOM 2757 C CA . GLN A 1 356 ? -7.094 27.703 10.633 1 98.44 356 GLN A CA 1
ATOM 2758 C C . GLN A 1 356 ? -8.594 27.672 10.891 1 98.44 356 GLN A C 1
ATOM 2760 O O . GLN A 1 356 ? -9.352 27.062 10.125 1 98.44 356 GLN A O 1
ATOM 2765 N N . GLY A 1 357 ? -8.992 28.297 12 1 97.88 357 GLY A N 1
ATOM 2766 C CA . GLY A 1 357 ? -10.406 28.453 12.305 1 97.88 357 GLY A CA 1
ATOM 2767 C C . GLY A 1 357 ? -11.008 27.219 12.969 1 97.88 357 GLY A C 1
ATOM 2768 O O . GLY A 1 357 ? -12.188 27.219 13.328 1 97.88 357 GLY A O 1
ATOM 2769 N N . THR A 1 358 ? -10.234 26.203 13.172 1 97.81 358 THR A N 1
ATOM 2770 C CA . THR A 1 358 ? -10.742 24.984 13.789 1 97.81 358 THR A CA 1
ATOM 2771 C C . THR A 1 358 ? -10.68 25.078 15.312 1 97.81 358 THR A C 1
ATOM 2773 O O . THR A 1 358 ? -10.07 26 15.859 1 97.81 358 THR A O 1
ATOM 2776 N N . SER A 1 359 ? -11.367 24.125 15.969 1 96.81 359 SER A N 1
ATOM 2777 C CA . SER A 1 359 ? -11.32 23.938 17.422 1 96.81 359 SER A CA 1
ATOM 2778 C C . SER A 1 359 ? -11.055 22.484 17.781 1 96.81 359 SER A C 1
ATOM 2780 O O . SER A 1 359 ? -11.273 21.594 16.953 1 96.81 359 SER A O 1
ATOM 2782 N N . VAL A 1 360 ? -10.516 22.297 18.938 1 95.69 360 VAL A N 1
ATOM 2783 C CA . VAL A 1 360 ? -10.406 20.953 19.484 1 95.69 360 VAL A CA 1
ATOM 2784 C C . VAL A 1 360 ? -11.641 20.641 20.344 1 95.69 360 VAL A C 1
ATOM 2786 O O . VAL A 1 360 ? -11.922 21.344 21.312 1 95.69 360 VAL A O 1
ATOM 2789 N N . SER A 1 361 ? -12.328 19.625 19.906 1 89.56 361 SER A N 1
ATOM 2790 C CA . SER A 1 361 ? -13.594 19.281 20.562 1 89.56 361 SER A CA 1
ATOM 2791 C C . SER A 1 361 ? -13.523 17.906 21.219 1 89.56 361 SER A C 1
ATOM 2793 O O . SER A 1 361 ? -12.727 17.062 20.812 1 89.56 361 SER A O 1
ATOM 2795 N N . LYS A 1 362 ? -14.352 17.625 22.219 1 85.88 362 LYS A N 1
ATOM 2796 C CA . LYS A 1 362 ? -14.453 16.359 22.922 1 85.88 362 LYS A CA 1
ATOM 2797 C C . LYS A 1 362 ? -15.906 15.906 23.062 1 85.88 362 LYS A C 1
ATOM 2799 O O . LYS A 1 362 ? -16.797 16.719 23.297 1 85.88 362 LYS A O 1
ATOM 2804 N N . MET B 1 1 ? 5.879 -37.594 41.812 1 22 1 MET B N 1
ATOM 2805 C CA . MET B 1 1 ? 5.18 -38 40.594 1 22 1 MET B CA 1
ATOM 2806 C C . MET B 1 1 ? 4.816 -36.812 39.75 1 22 1 MET B C 1
ATOM 2808 O O . MET B 1 1 ? 4.184 -36.938 38.688 1 22 1 MET B O 1
ATOM 2812 N N . ARG B 1 2 ? 4.727 -35.562 40.344 1 26.31 2 ARG B N 1
ATOM 2813 C CA . ARG B 1 2 ? 4.043 -34.375 39.844 1 26.31 2 ARG B CA 1
ATOM 2814 C C . ARG B 1 2 ? 4.848 -33.688 38.75 1 26.31 2 ARG B C 1
ATOM 2816 O O . ARG B 1 2 ? 4.496 -32.594 38.312 1 26.31 2 ARG B O 1
ATOM 2823 N N . ARG B 1 3 ? 6.125 -34.031 38.5 1 31 3 ARG B N 1
ATOM 2824 C CA . ARG B 1 3 ? 7.074 -33.281 37.688 1 31 3 ARG B CA 1
ATOM 2825 C C . ARG B 1 3 ? 6.758 -33.375 36.219 1 31 3 ARG B C 1
ATOM 2827 O O . ARG B 1 3 ? 7.422 -32.75 35.375 1 31 3 ARG B O 1
ATOM 2834 N N . GLY B 1 4 ? 6.043 -34.531 35.844 1 32.19 4 GLY B N 1
ATOM 2835 C CA . GLY B 1 4 ? 6.133 -34.906 34.438 1 32.19 4 GLY B CA 1
ATOM 2836 C C . GLY B 1 4 ? 5.293 -34.031 33.531 1 32.19 4 GLY B C 1
ATOM 2837 O O . GLY B 1 4 ? 5.316 -34.188 32.312 1 32.19 4 GLY B O 1
ATOM 2838 N N . PHE B 1 5 ? 4.199 -33.406 33.969 1 35.03 5 PHE B N 1
ATOM 2839 C CA . PHE B 1 5 ? 3.152 -32.969 33.062 1 35.03 5 PHE B CA 1
ATOM 2840 C C . PHE B 1 5 ? 3.547 -31.656 32.406 1 35.03 5 PHE B C 1
ATOM 2842 O O . PHE B 1 5 ? 2.865 -31.203 31.484 1 35.03 5 PHE B O 1
ATOM 2849 N N . SER B 1 6 ? 4.512 -30.875 33 1 36.97 6 SER B N 1
ATOM 2850 C CA . SER B 1 6 ? 4.52 -29.453 32.656 1 36.97 6 SER B CA 1
ATOM 2851 C C . SER B 1 6 ? 5.211 -29.219 31.312 1 36.97 6 SER B C 1
ATOM 2853 O O . SER B 1 6 ? 5.074 -28.141 30.719 1 36.97 6 SER B O 1
ATOM 2855 N N . VAL B 1 7 ? 6.137 -30.141 30.859 1 38.38 7 VAL B N 1
ATOM 2856 C CA . VAL B 1 7 ? 6.996 -29.812 29.734 1 38.38 7 VAL B CA 1
ATOM 2857 C C . VAL B 1 7 ? 6.234 -30.031 28.422 1 38.38 7 VAL B C 1
ATOM 2859 O O . VAL B 1 7 ? 6.555 -29.422 27.406 1 38.38 7 VAL B O 1
ATOM 2862 N N . ILE B 1 8 ? 5.148 -30.953 28.359 1 37.69 8 ILE B N 1
ATOM 2863 C CA . ILE B 1 8 ? 4.516 -31.328 27.109 1 37.69 8 ILE B CA 1
ATOM 2864 C C . ILE B 1 8 ? 3.588 -30.203 26.641 1 37.69 8 ILE B C 1
ATOM 2866 O O . ILE B 1 8 ? 3.381 -30.016 25.438 1 37.69 8 ILE B O 1
ATOM 2870 N N . GLN B 1 9 ? 2.977 -29.406 27.562 1 38.97 9 GLN B N 1
ATOM 2871 C CA . GLN B 1 9 ? 2.006 -28.406 27.141 1 38.97 9 GLN B CA 1
ATOM 2872 C C . GLN B 1 9 ? 2.693 -27.234 26.469 1 38.97 9 GLN B C 1
ATOM 2874 O O . GLN B 1 9 ? 2.084 -26.531 25.641 1 38.97 9 GLN B O 1
ATOM 2879 N N . LEU B 1 10 ? 3.977 -26.938 26.781 1 40.41 10 LEU B N 1
ATOM 2880 C CA . LEU B 1 10 ? 4.637 -25.781 26.203 1 40.41 10 LEU B CA 1
ATOM 2881 C C . LEU B 1 10 ? 5.008 -26.016 24.75 1 40.41 10 LEU B C 1
ATOM 2883 O O . LEU B 1 10 ? 4.906 -25.125 23.922 1 40.41 10 LEU B O 1
ATOM 2887 N N . LYS B 1 11 ? 5.355 -27.266 24.281 1 40.09 11 LYS B N 1
ATOM 2888 C CA . LYS B 1 11 ? 5.688 -27.562 22.891 1 40.09 11 LYS B CA 1
ATOM 2889 C C . LYS B 1 11 ? 4.465 -27.422 21.984 1 40.09 11 LYS B C 1
ATOM 2891 O O . LYS B 1 11 ? 4.574 -26.938 20.859 1 40.09 11 LYS B O 1
ATOM 2896 N N . ASN B 1 12 ? 3.244 -27.781 22.453 1 41.62 12 ASN B N 1
ATOM 2897 C CA . ASN B 1 12 ? 2.057 -27.641 21.625 1 41.62 12 ASN B CA 1
ATOM 2898 C C . ASN B 1 12 ? 1.679 -26.172 21.438 1 41.62 12 ASN B C 1
ATOM 2900 O O . ASN B 1 12 ? 1.124 -25.797 20.391 1 41.62 12 ASN B O 1
ATOM 2904 N N . ILE B 1 13 ? 1.985 -25.328 22.438 1 42.12 13 ILE B N 1
ATOM 2905 C CA . ILE B 1 13 ? 1.664 -23.906 22.297 1 42.12 13 ILE B CA 1
ATOM 2906 C C . ILE B 1 13 ? 2.631 -23.25 21.312 1 42.12 13 ILE B C 1
ATOM 2908 O O . ILE B 1 13 ? 2.219 -22.453 20.469 1 42.12 13 ILE B O 1
ATOM 2912 N N . ILE B 1 14 ? 3.916 -23.656 21.297 1 42.72 14 ILE B N 1
ATOM 2913 C CA . ILE B 1 14 ? 4.879 -23.094 20.359 1 42.72 14 ILE B CA 1
ATOM 2914 C C . ILE B 1 14 ? 4.539 -23.562 18.938 1 42.72 14 ILE B C 1
ATOM 2916 O O . ILE B 1 14 ? 4.578 -22.766 18 1 42.72 14 ILE B O 1
ATOM 2920 N N . LEU B 1 15 ? 4.078 -24.781 18.75 1 42.56 15 LEU B N 1
ATOM 2921 C CA . LEU B 1 15 ? 3.643 -25.234 17.422 1 42.56 15 LEU B CA 1
ATOM 2922 C C . LEU B 1 15 ? 2.387 -24.484 16.984 1 42.56 15 LEU B C 1
ATOM 2924 O O . LEU B 1 15 ? 2.242 -24.141 15.812 1 42.56 15 LEU B O 1
ATOM 2928 N N . LEU B 1 16 ? 1.514 -24.109 17.906 1 40.16 16 LEU B N 1
ATOM 2929 C CA . LEU B 1 16 ? 0.333 -23.328 17.562 1 40.16 16 LEU B CA 1
ATOM 2930 C C . LEU B 1 16 ? 0.717 -21.891 17.219 1 40.16 16 LEU B C 1
ATOM 2932 O O . LEU B 1 16 ? 0.177 -21.328 16.266 1 40.16 16 LEU B O 1
ATOM 2936 N N . ILE B 1 17 ? 1.673 -21.344 17.906 1 41.59 17 ILE B N 1
ATOM 2937 C CA . ILE B 1 17 ? 2.119 -19.984 17.594 1 41.59 17 ILE B CA 1
ATOM 2938 C C . ILE B 1 17 ? 2.879 -19.984 16.266 1 41.59 17 ILE B C 1
ATOM 2940 O O . ILE B 1 17 ? 2.662 -19.109 15.422 1 41.59 17 ILE B O 1
ATOM 2944 N N . ILE B 1 18 ? 3.738 -20.969 16.016 1 40.12 18 ILE B N 1
ATOM 2945 C CA . ILE B 1 18 ? 4.422 -21.062 14.734 1 40.12 18 ILE B CA 1
ATOM 2946 C C . ILE B 1 18 ? 3.408 -21.328 13.625 1 40.12 18 ILE B C 1
ATOM 2948 O O . ILE B 1 18 ? 3.461 -20.719 12.562 1 40.12 18 ILE B O 1
ATOM 2952 N N . ALA B 1 19 ? 2.416 -22.172 13.836 1 36.84 19 ALA B N 1
ATOM 2953 C CA . ALA B 1 19 ? 1.352 -22.406 12.867 1 36.84 19 ALA B CA 1
ATOM 2954 C C . ALA B 1 19 ? 0.51 -21.156 12.656 1 36.84 19 ALA B C 1
ATOM 2956 O O . ALA B 1 19 ? 0.109 -20.844 11.531 1 36.84 19 ALA B O 1
ATOM 2957 N N . PHE B 1 20 ? 0.27 -20.391 13.703 1 35.38 20 PHE B N 1
ATOM 2958 C CA . PHE B 1 20 ? -0.485 -19.141 13.594 1 35.38 20 PHE B CA 1
ATOM 2959 C C . PHE B 1 20 ? 0.329 -18.078 12.867 1 35.38 20 PHE B C 1
ATOM 2961 O O . PHE B 1 20 ? -0.185 -17.391 11.977 1 35.38 20 PHE B O 1
ATOM 2968 N N . VAL B 1 21 ? 1.61 -17.891 13.125 1 36.03 21 VAL B N 1
ATOM 2969 C CA . VAL B 1 21 ? 2.445 -16.922 12.422 1 36.03 21 VAL B CA 1
ATOM 2970 C C . VAL B 1 21 ? 2.639 -17.359 10.977 1 36.03 21 VAL B C 1
ATOM 2972 O O . VAL B 1 21 ? 2.576 -16.547 10.055 1 36.03 21 VAL B O 1
ATOM 2975 N N . ALA B 1 22 ? 2.914 -18.609 10.711 1 32.19 22 ALA B N 1
ATOM 2976 C CA . ALA B 1 22 ? 2.996 -19.109 9.336 1 32.19 22 ALA B CA 1
ATOM 2977 C C . ALA B 1 22 ? 1.673 -18.906 8.602 1 32.19 22 ALA B C 1
ATOM 2979 O O . ALA B 1 22 ? 1.656 -18.562 7.418 1 32.19 22 ALA B O 1
ATOM 2980 N N . PHE B 1 23 ? 0.602 -19.047 9.258 1 30.23 23 PHE B N 1
ATOM 2981 C CA . PHE B 1 23 ? -0.721 -18.859 8.68 1 30.23 23 PHE B CA 1
ATOM 2982 C C . PHE B 1 23 ? -0.945 -17.391 8.312 1 30.23 23 PHE B C 1
ATOM 2984 O O . PHE B 1 23 ? -1.493 -17.094 7.254 1 30.23 23 PHE B O 1
ATOM 2991 N N . VAL B 1 24 ? -0.489 -16.469 9.055 1 30.69 24 VAL B N 1
ATOM 2992 C CA . VAL B 1 24 ? -0.722 -15.055 8.773 1 30.69 24 VAL B CA 1
ATOM 2993 C C . VAL B 1 24 ? 0.099 -14.625 7.559 1 30.69 24 VAL B C 1
ATOM 2995 O O . VAL B 1 24 ? -0.355 -13.812 6.746 1 30.69 24 VAL B O 1
ATOM 2998 N N . ILE B 1 25 ? 1.249 -15.172 7.359 1 30.47 25 ILE B N 1
ATOM 2999 C CA . ILE B 1 25 ? 2.109 -14.734 6.27 1 30.47 25 ILE B CA 1
ATOM 3000 C C . ILE B 1 25 ? 1.513 -15.172 4.934 1 30.47 25 ILE B C 1
ATOM 3002 O O . ILE B 1 25 ? 1.568 -14.43 3.949 1 30.47 25 ILE B O 1
ATOM 3006 N N . ILE B 1 26 ? 0.816 -16.234 4.844 1 27 26 ILE B N 1
ATOM 3007 C CA . ILE B 1 26 ? 0.438 -16.766 3.535 1 27 26 ILE B CA 1
ATOM 3008 C C . ILE B 1 26 ? -0.673 -15.906 2.938 1 27 26 ILE B C 1
ATOM 3010 O O . ILE B 1 26 ? -0.762 -15.758 1.716 1 27 26 ILE B O 1
ATOM 3014 N N . THR B 1 27 ? -1.478 -15.203 3.691 1 27.5 27 THR B N 1
ATOM 3015 C CA . THR B 1 27 ? -2.705 -14.648 3.125 1 27.5 27 THR B CA 1
ATOM 3016 C C . THR B 1 27 ? -2.424 -13.344 2.389 1 27.5 27 THR B C 1
ATOM 3018 O O . THR B 1 27 ? -3.322 -12.766 1.772 1 27.5 27 THR B O 1
ATOM 3021 N N . SER B 1 28 ? -1.255 -12.75 2.326 1 24.11 28 SER B N 1
ATOM 3022 C CA . SER B 1 28 ? -1.11 -11.359 1.896 1 24.11 28 SER B CA 1
ATOM 3023 C C . SER B 1 28 ? -1.089 -11.25 0.375 1 24.11 28 SER B C 1
ATOM 3025 O O . SER B 1 28 ? -0.966 -10.156 -0.173 1 24.11 28 SER B O 1
ATOM 3027 N N . VAL B 1 29 ? -1.096 -12.266 -0.485 1 22.95 29 VAL B N 1
ATOM 3028 C CA . VAL B 1 29 ? -0.63 -12.031 -1.847 1 22.95 29 VAL B CA 1
ATOM 3029 C C . VAL B 1 29 ? -1.765 -11.445 -2.688 1 22.95 29 VAL B C 1
ATOM 3031 O O . VAL B 1 29 ? -1.58 -11.148 -3.869 1 22.95 29 VAL B O 1
ATOM 3034 N N . LEU B 1 30 ? -2.979 -11.148 -2.312 1 21.61 30 LEU B N 1
ATOM 3035 C CA . LEU B 1 30 ? -4.043 -11.102 -3.311 1 21.61 30 LEU B CA 1
ATOM 3036 C C . LEU B 1 30 ? -4.117 -9.727 -3.965 1 21.61 30 LEU B C 1
ATOM 3038 O O . LEU B 1 30 ? -5.059 -9.438 -4.707 1 21.61 30 LEU B O 1
ATOM 3042 N N . ILE B 1 31 ? -3.305 -8.734 -3.842 1 23.09 31 ILE B N 1
ATOM 3043 C CA . ILE B 1 31 ? -3.783 -7.406 -4.191 1 23.09 31 ILE B CA 1
ATOM 3044 C C . ILE B 1 31 ? -3.684 -7.199 -5.699 1 23.09 31 ILE B C 1
ATOM 3046 O O . ILE B 1 31 ? -2.598 -6.953 -6.23 1 23.09 31 ILE B O 1
ATOM 3050 N N . VAL B 1 32 ? -4.133 -8.078 -6.637 1 21.73 32 VAL B N 1
ATOM 3051 C CA . VAL B 1 32 ? -3.91 -7.805 -8.055 1 21.73 32 VAL B CA 1
ATOM 3052 C C . VAL B 1 32 ? -4.762 -6.617 -8.492 1 21.73 32 VAL B C 1
ATOM 3054 O O . VAL B 1 32 ? -5.805 -6.336 -7.891 1 21.73 32 VAL B O 1
ATOM 3057 N N . GLY B 1 33 ? -4.395 -5.891 -9.633 1 20.25 33 GLY B N 1
ATOM 3058 C CA . GLY B 1 33 ? -4.582 -4.688 -10.43 1 20.25 33 GLY B CA 1
ATOM 3059 C C . GLY B 1 33 ? -5.945 -4.613 -11.094 1 20.25 33 GLY B C 1
ATOM 3060 O O . GLY B 1 33 ? -6.352 -5.543 -11.789 1 20.25 33 GLY B O 1
ATOM 3061 N N . VAL B 1 34 ? -6.918 -4.055 -10.43 1 23.34 34 VAL B N 1
ATOM 3062 C CA . VAL B 1 34 ? -8.297 -3.82 -10.844 1 23.34 34 VAL B CA 1
ATOM 3063 C C . VAL B 1 34 ? -8.328 -2.996 -12.125 1 23.34 34 VAL B C 1
ATOM 3065 O O . VAL B 1 34 ? -7.855 -1.855 -12.148 1 23.34 34 VAL B O 1
ATOM 3068 N N . GLY B 1 35 ? -8.266 -3.629 -13.359 1 20.72 35 GLY B N 1
ATOM 3069 C CA . GLY B 1 35 ? -8.367 -3.057 -14.695 1 20.72 35 GLY B CA 1
ATOM 3070 C C . GLY B 1 35 ? -9.664 -2.307 -14.922 1 20.72 35 GLY B C 1
ATOM 3071 O O . GLY B 1 35 ? -10.633 -2.482 -14.18 1 20.72 35 GLY B O 1
ATOM 3072 N N . ASN B 1 36 ? -9.68 -1.294 -15.727 1 22.22 36 ASN B N 1
ATOM 3073 C CA . ASN B 1 36 ? -10.586 -0.252 -16.203 1 22.22 36 ASN B CA 1
ATOM 3074 C C . ASN B 1 36 ? -11.812 -0.846 -16.875 1 22.22 36 ASN B C 1
ATOM 3076 O O . ASN B 1 36 ? -11.695 -1.592 -17.859 1 22.22 36 ASN B O 1
ATOM 3080 N N . ASN B 1 37 ? -12.812 -1.135 -16.125 1 21.58 37 ASN B N 1
ATOM 3081 C CA . ASN B 1 37 ? -14.078 -1.691 -16.594 1 21.58 37 ASN B CA 1
ATOM 3082 C C . ASN B 1 37 ? -14.758 -0.763 -17.594 1 21.58 37 ASN B C 1
ATOM 3084 O O . ASN B 1 37 ? -15.117 0.366 -17.266 1 21.58 37 ASN B O 1
ATOM 3088 N N . LYS B 1 38 ? -14.438 -0.831 -18.938 1 22.86 38 LYS B N 1
ATOM 3089 C CA . LYS B 1 38 ? -15.172 -0.13 -19.984 1 22.86 38 LYS B CA 1
ATOM 3090 C C . LYS B 1 38 ? -16.641 -0.535 -19.984 1 22.86 38 LYS B C 1
ATOM 3092 O O . LYS B 1 38 ? -16.969 -1.725 -19.984 1 22.86 38 LYS B O 1
ATOM 3097 N N . TYR B 1 39 ? -17.578 0.214 -19.5 1 22.44 39 TYR B N 1
ATOM 3098 C CA . TYR B 1 39 ? -19.031 0.141 -19.484 1 22.44 39 TYR B CA 1
ATOM 3099 C C . TYR B 1 39 ? -19.578 -0.055 -20.891 1 22.44 39 TYR B C 1
ATOM 3101 O O . TYR B 1 39 ? -19.281 0.732 -21.797 1 22.44 39 TYR B O 1
ATOM 3109 N N . ILE B 1 40 ? -19.609 -1.313 -21.406 1 21.73 40 ILE B N 1
ATOM 3110 C CA . ILE B 1 40 ? -20.266 -1.549 -22.703 1 21.73 40 ILE B CA 1
ATOM 3111 C C . ILE B 1 40 ? -21.766 -1.269 -22.578 1 21.73 40 ILE B C 1
ATOM 3113 O O . ILE B 1 40 ? -22.453 -1.882 -21.75 1 21.73 40 ILE B O 1
ATOM 3117 N N . ASN B 1 41 ? -22.234 -0.096 -22.922 1 21.59 41 ASN B N 1
ATOM 3118 C CA . ASN B 1 41 ? -23.625 0.345 -23.031 1 21.59 41 ASN B CA 1
ATOM 3119 C C . ASN B 1 41 ? -24.391 -0.51 -24.031 1 21.59 41 ASN B C 1
ATOM 3121 O O . ASN B 1 41 ? -24.094 -0.5 -25.234 1 21.59 41 ASN B O 1
ATOM 3125 N N . ILE B 1 42 ? -24.906 -1.661 -23.625 1 21.52 42 ILE B N 1
ATOM 3126 C CA . ILE B 1 42 ? -25.672 -2.576 -24.453 1 21.52 42 ILE B CA 1
ATOM 3127 C C . ILE B 1 42 ? -27.031 -1.952 -24.797 1 21.52 42 ILE B C 1
ATOM 3129 O O . ILE B 1 42 ? -27.844 -1.723 -23.906 1 21.52 42 ILE B O 1
ATOM 3133 N N . GLN B 1 43 ? -27.094 -0.928 -25.75 1 21.02 43 GLN B N 1
ATOM 3134 C CA . GLN B 1 43 ? -28.375 -0.437 -26.234 1 21.02 43 GLN B CA 1
ATOM 3135 C C . GLN B 1 43 ? -29.219 -1.568 -26.812 1 21.02 43 GLN B C 1
ATOM 3137 O O . GLN B 1 43 ? -28.703 -2.4 -27.562 1 21.02 43 GLN B O 1
ATOM 3142 N N . LYS B 1 44 ? -30.438 -1.802 -26.312 1 22.12 44 LYS B N 1
ATOM 3143 C CA . LYS B 1 44 ? -31.5 -2.773 -26.562 1 22.12 44 LYS B CA 1
ATOM 3144 C C . LYS B 1 44 ? -32.125 -2.539 -27.938 1 22.12 44 LYS B C 1
ATOM 3146 O O . LYS B 1 44 ? -33.281 -2.096 -28.016 1 22.12 44 LYS B O 1
ATOM 3151 N N . ASP B 1 45 ? -31.391 -2.188 -29.078 1 21.22 45 ASP B N 1
ATOM 3152 C CA . ASP B 1 45 ? -32.281 -1.921 -30.219 1 21.22 45 ASP B CA 1
ATOM 3153 C C . ASP B 1 45 ? -33.031 -3.18 -30.625 1 21.22 45 ASP B C 1
ATOM 3155 O O . ASP B 1 45 ? -32.438 -4.254 -30.766 1 21.22 45 ASP B O 1
ATOM 3159 N N . LYS B 1 46 ? -34.406 -3.195 -30.578 1 22.25 46 LYS B N 1
ATOM 3160 C CA . LYS B 1 46 ? -35.469 -4.164 -30.812 1 22.25 46 LYS B CA 1
ATOM 3161 C C . LYS B 1 46 ? -35.469 -4.645 -32.281 1 22.25 46 LYS B C 1
ATOM 3163 O O . LYS B 1 46 ? -36.281 -5.504 -32.625 1 22.25 46 LYS B O 1
ATOM 3168 N N . ASN B 1 47 ? -35.062 -3.816 -33.25 1 21.64 47 ASN B N 1
ATOM 3169 C CA . ASN B 1 47 ? -35.875 -3.961 -34.469 1 21.64 47 ASN B CA 1
ATOM 3170 C C . ASN B 1 47 ? -35.719 -5.355 -35.062 1 21.64 47 ASN B C 1
ATOM 3172 O O . ASN B 1 47 ? -34.781 -6.07 -34.781 1 21.64 47 ASN B O 1
ATOM 3176 N N . LYS B 1 48 ? -36.562 -5.578 -36.375 1 24.39 48 LYS B N 1
ATOM 3177 C CA . LYS B 1 48 ? -37.25 -6.543 -37.25 1 24.39 48 LYS B CA 1
ATOM 3178 C C . LYS B 1 48 ? -36.25 -7.512 -37.875 1 24.39 48 LYS B C 1
ATOM 3180 O O . LYS B 1 48 ? -35.094 -7.188 -38.031 1 24.39 48 LYS B O 1
ATOM 3185 N N . SER B 1 49 ? -36.844 -8.758 -38.375 1 23.28 49 SER B N 1
ATOM 3186 C CA . SER B 1 49 ? -36.531 -10.164 -38.625 1 23.28 49 SER B CA 1
ATOM 3187 C C . SER B 1 49 ? -35.656 -10.32 -39.875 1 23.28 49 SER B C 1
ATOM 3189 O O . SER B 1 49 ? -35.281 -11.438 -40.25 1 23.28 49 SER B O 1
ATOM 3191 N N . THR B 1 50 ? -35.656 -9.234 -40.75 1 24.52 50 THR B N 1
ATOM 3192 C CA . THR B 1 50 ? -35.438 -9.672 -42.125 1 24.52 50 THR B CA 1
ATOM 3193 C C . THR B 1 50 ? -34.125 -10.422 -42.25 1 24.52 50 THR B C 1
ATOM 3195 O O . THR B 1 50 ? -33.094 -9.953 -41.781 1 24.52 50 THR B O 1
ATOM 3198 N N . VAL B 1 51 ? -34.281 -11.781 -42.531 1 24.02 51 VAL B N 1
ATOM 3199 C CA . VAL B 1 51 ? -33.219 -12.773 -42.656 1 24.02 51 VAL B CA 1
ATOM 3200 C C . VAL B 1 51 ? -32.219 -12.336 -43.719 1 24.02 51 VAL B C 1
ATOM 3202 O O . VAL B 1 51 ? -32.469 -12.5 -44.906 1 24.02 51 VAL B O 1
ATOM 3205 N N . ILE B 1 52 ? -32.062 -10.961 -43.906 1 23.12 52 ILE B N 1
ATOM 3206 C CA . ILE B 1 52 ? -31.234 -10.781 -45.094 1 23.12 52 ILE B CA 1
ATOM 3207 C C . ILE B 1 52 ? -30 -11.688 -45 1 23.12 52 ILE B C 1
ATOM 3209 O O . ILE B 1 52 ? -29.391 -11.82 -43.938 1 23.12 52 ILE B O 1
ATOM 3213 N N . LYS B 1 53 ? -29.953 -12.641 -46.062 1 23.92 53 LYS B N 1
ATOM 3214 C CA . LYS B 1 53 ? -28.859 -13.539 -46.406 1 23.92 53 LYS B CA 1
ATOM 3215 C C . LYS B 1 53 ? -27.516 -12.852 -46.281 1 23.92 53 LYS B C 1
ATOM 3217 O O . LYS B 1 53 ? -27.219 -11.875 -46.969 1 23.92 53 LYS B O 1
ATOM 3222 N N . SER B 1 54 ? -27.219 -12.586 -44.969 1 23.86 54 SER B N 1
ATOM 3223 C CA . SER B 1 54 ? -26.031 -11.828 -44.562 1 23.86 54 SER B CA 1
ATOM 3224 C C . SER B 1 54 ? -24.781 -12.328 -45.312 1 23.86 54 SER B C 1
ATOM 3226 O O . SER B 1 54 ? -24.5 -13.523 -45.312 1 23.86 54 SER B O 1
ATOM 3228 N N . GLY B 1 55 ? -24.531 -11.68 -46.531 1 23.36 55 GLY B N 1
ATOM 3229 C CA . GLY B 1 55 ? -23.328 -11.914 -47.312 1 23.36 55 GLY B CA 1
ATOM 3230 C C . GLY B 1 55 ? -22.109 -12.195 -46.438 1 23.36 55 GLY B C 1
ATOM 3231 O O . GLY B 1 55 ? -22.125 -11.945 -45.219 1 23.36 55 GLY B O 1
ATOM 3232 N N . ASP B 1 56 ? -21.188 -13.016 -47 1 23.36 56 ASP B N 1
ATOM 3233 C CA . ASP B 1 56 ? -19.938 -13.617 -46.531 1 23.36 56 ASP B CA 1
ATOM 3234 C C . ASP B 1 56 ? -19.031 -12.578 -45.875 1 23.36 56 ASP B C 1
ATOM 3236 O O . ASP B 1 56 ? -18.156 -12.023 -46.562 1 23.36 56 ASP B O 1
ATOM 3240 N N . ASN B 1 57 ? -19.703 -11.547 -45.312 1 23.66 57 ASN B N 1
ATOM 3241 C CA . ASN B 1 57 ? -18.672 -10.586 -44.969 1 23.66 57 ASN B CA 1
ATOM 3242 C C . ASN B 1 57 ? -17.578 -11.227 -44.125 1 23.66 57 ASN B C 1
ATOM 3244 O O . ASN B 1 57 ? -17.859 -11.82 -43.062 1 23.66 57 ASN B O 1
ATOM 3248 N N . LYS B 1 58 ? -16.469 -11.633 -44.812 1 24.2 58 LYS B N 1
ATOM 3249 C CA . LYS B 1 58 ? -15.18 -11.977 -44.219 1 24.2 58 LYS B CA 1
ATOM 3250 C C . LYS B 1 58 ? -14.859 -11.062 -43.031 1 24.2 58 LYS B C 1
ATOM 3252 O O . LYS B 1 58 ? -14.656 -9.859 -43.219 1 24.2 58 LYS B O 1
ATOM 3257 N N . SER B 1 59 ? -15.719 -11.203 -42.062 1 25.69 59 SER B N 1
ATOM 3258 C CA . SER B 1 59 ? -15.438 -10.5 -40.812 1 25.69 59 SER B CA 1
ATOM 3259 C C . SER B 1 59 ? -13.938 -10.492 -40.5 1 25.69 59 SER B C 1
ATOM 3261 O O . SER B 1 59 ? -13.312 -11.555 -40.406 1 25.69 59 SER B O 1
ATOM 3263 N N . ASN B 1 60 ? -13.328 -9.531 -41.188 1 24.45 60 ASN B N 1
ATOM 3264 C CA . ASN B 1 60 ? -11.969 -9.242 -40.75 1 24.45 60 ASN B CA 1
ATOM 3265 C C . ASN B 1 60 ? -11.875 -9.195 -39.219 1 24.45 60 ASN B C 1
ATOM 3267 O O . ASN B 1 60 ? -12.453 -8.312 -38.594 1 24.45 60 ASN B O 1
ATOM 3271 N N . VAL B 1 61 ? -12.164 -10.289 -38.594 1 24.31 61 VAL B N 1
ATOM 3272 C CA . VAL B 1 61 ? -11.734 -10.336 -37.219 1 24.31 61 VAL B CA 1
ATOM 3273 C C . VAL B 1 61 ? -10.484 -9.477 -37.031 1 24.31 61 VAL B C 1
ATOM 3275 O O . VAL B 1 61 ? -9.453 -9.734 -37.656 1 24.31 61 VAL B O 1
ATOM 3278 N N . ALA B 1 62 ? -10.719 -8.227 -36.812 1 26.2 62 ALA B N 1
ATOM 3279 C CA . ALA B 1 62 ? -9.555 -7.473 -36.344 1 26.2 62 ALA B CA 1
ATOM 3280 C C . ALA B 1 62 ? -8.586 -8.375 -35.594 1 26.2 62 ALA B C 1
ATOM 3282 O O . ALA B 1 62 ? -8.984 -9.086 -34.656 1 26.2 62 ALA B O 1
ATOM 3283 N N . LYS B 1 63 ? -7.562 -8.734 -36.219 1 25.8 63 LYS B N 1
ATOM 3284 C CA . LYS B 1 63 ? -6.352 -9.328 -35.656 1 25.8 63 LYS B CA 1
ATOM 3285 C C . LYS B 1 63 ? -6.129 -8.867 -34.219 1 25.8 63 LYS B C 1
ATOM 3287 O O . LYS B 1 63 ? -6.312 -7.691 -33.906 1 25.8 63 LYS B O 1
ATOM 3292 N N . SER B 1 64 ? -6.316 -9.742 -33.25 1 29.3 64 SER B N 1
ATOM 3293 C CA . SER B 1 64 ? -5.953 -9.703 -31.828 1 29.3 64 SER B CA 1
ATOM 3294 C C . SER B 1 64 ? -4.859 -8.68 -31.562 1 29.3 64 SER B C 1
ATOM 3296 O O . SER B 1 64 ? -4.07 -8.359 -32.469 1 29.3 64 SER B O 1
ATOM 3298 N N . GLY B 1 65 ? -5.102 -7.715 -30.625 1 31.27 65 GLY B N 1
ATOM 3299 C CA . GLY B 1 65 ? -4.195 -6.707 -30.078 1 31.27 65 GLY B CA 1
ATOM 3300 C C . GLY B 1 65 ? -2.734 -7.07 -30.25 1 31.27 65 GLY B C 1
ATOM 3301 O O . GLY B 1 65 ? -2.387 -8.25 -30.344 1 31.27 65 GLY B O 1
ATOM 3302 N N . ASP B 1 66 ? -2.041 -6.262 -31.047 1 32.94 66 ASP B N 1
ATOM 3303 C CA . ASP B 1 66 ? -0.583 -6.273 -31.125 1 32.94 66 ASP B CA 1
ATOM 3304 C C . ASP B 1 66 ? 0.032 -6.91 -29.875 1 32.94 66 ASP B C 1
ATOM 3306 O O . ASP B 1 66 ? -0.223 -6.469 -28.766 1 32.94 66 ASP B O 1
ATOM 3310 N N . ASN B 1 67 ? 0.204 -8.203 -29.828 1 34.03 67 ASN B N 1
ATOM 3311 C CA . ASN B 1 67 ? 1.148 -8.906 -28.969 1 34.03 67 ASN B CA 1
ATOM 3312 C C . ASN B 1 67 ? 2.268 -7.988 -28.484 1 34.03 67 ASN B C 1
ATOM 3314 O O . ASN B 1 67 ? 3.025 -7.453 -29.297 1 34.03 67 ASN B O 1
ATOM 3318 N N . LYS B 1 68 ? 2.037 -7.18 -27.562 1 39.38 68 LYS B N 1
ATOM 3319 C CA . LYS B 1 68 ? 3.244 -6.559 -27.016 1 39.38 68 LYS B CA 1
ATOM 3320 C C . LYS B 1 68 ? 4.48 -7.406 -27.312 1 39.38 68 LYS B C 1
ATOM 3322 O O . LYS B 1 68 ? 4.5 -8.602 -27.031 1 39.38 68 LYS B O 1
ATOM 3327 N N . SER B 1 69 ? 5.137 -7.254 -28.391 1 43.28 69 SER B N 1
ATOM 3328 C CA . SER B 1 69 ? 6.375 -7.887 -28.828 1 43.28 69 SER B CA 1
ATOM 3329 C C . SER B 1 69 ? 7.27 -8.227 -27.641 1 43.28 69 SER B C 1
ATOM 3331 O O . SER B 1 69 ? 7.691 -7.332 -26.906 1 43.28 69 SER B O 1
ATOM 3333 N N . GLY B 1 70 ? 6.93 -9.305 -26.953 1 51.19 70 GLY B N 1
ATOM 3334 C CA . GLY B 1 70 ? 7.824 -9.812 -25.922 1 51.19 70 GLY B CA 1
ATOM 3335 C C . GLY B 1 70 ? 9.281 -9.773 -26.328 1 51.19 70 GLY B C 1
ATOM 3336 O O . GLY B 1 70 ? 9.602 -9.75 -27.516 1 51.19 70 GLY B O 1
ATOM 3337 N N . ILE B 1 71 ? 10.039 -9.172 -25.594 1 57.06 71 ILE B N 1
ATOM 3338 C CA . ILE B 1 71 ? 11.477 -9.203 -25.812 1 57.06 71 ILE B CA 1
ATOM 3339 C C . ILE B 1 71 ? 12 -10.633 -25.672 1 57.06 71 ILE B C 1
ATOM 3341 O O . ILE B 1 71 ? 11.719 -11.297 -24.672 1 57.06 71 ILE B O 1
ATOM 3345 N N . LYS B 1 72 ? 12.562 -11.031 -26.781 1 71.62 72 LYS B N 1
ATOM 3346 C CA . LYS B 1 72 ? 13.234 -12.328 -26.75 1 71.62 72 LYS B CA 1
ATOM 3347 C C . LYS B 1 72 ? 14.258 -12.391 -25.609 1 71.62 72 LYS B C 1
ATOM 3349 O O . LYS B 1 72 ? 15.062 -11.469 -25.438 1 71.62 72 LYS B O 1
ATOM 3354 N N . TYR B 1 73 ? 14.156 -13.414 -24.812 1 74 73 TYR B N 1
ATOM 3355 C CA . TYR B 1 73 ? 14.945 -13.562 -23.594 1 74 73 TYR B CA 1
ATOM 3356 C C . TYR B 1 73 ? 16.438 -13.414 -23.891 1 74 73 TYR B C 1
ATOM 3358 O O . TYR B 1 73 ? 17.156 -12.742 -23.156 1 74 73 TYR B O 1
ATOM 3366 N N . ASP B 1 74 ? 16.797 -13.969 -25 1 72.88 74 ASP B N 1
ATOM 3367 C CA . ASP B 1 74 ? 18.219 -13.938 -25.344 1 72.88 74 ASP B CA 1
ATOM 3368 C C . ASP B 1 74 ? 18.688 -12.516 -25.625 1 72.88 74 ASP B C 1
ATOM 3370 O O . ASP B 1 74 ? 19.875 -12.203 -25.5 1 72.88 74 ASP B O 1
ATOM 3374 N N . SER B 1 75 ? 17.734 -11.641 -25.906 1 76 75 SER B N 1
ATOM 3375 C CA . SER B 1 75 ? 18.094 -10.281 -26.312 1 76 75 SER B CA 1
ATOM 3376 C C . SER B 1 75 ? 17.734 -9.281 -25.219 1 76 75 SER B C 1
ATOM 3378 O O . SER B 1 75 ? 17.906 -8.07 -25.391 1 76 75 SER B O 1
ATOM 3380 N N . MET B 1 76 ? 17.359 -9.82 -24.172 1 81.06 76 MET B N 1
ATOM 3381 C CA . MET B 1 76 ? 16.906 -8.914 -23.125 1 81.06 76 MET B CA 1
ATOM 3382 C C . MET B 1 76 ? 18.094 -8.242 -22.438 1 81.06 76 MET B C 1
ATOM 3384 O O . MET B 1 76 ? 19.094 -8.891 -22.141 1 81.06 76 MET B O 1
ATOM 3388 N N . PRO B 1 77 ? 17.859 -6.914 -22.281 1 79.31 77 PRO B N 1
ATOM 3389 C CA . PRO B 1 77 ? 18.891 -6.266 -21.469 1 79.31 77 PRO B CA 1
ATOM 3390 C C . PRO B 1 77 ? 19.016 -6.887 -20.078 1 79.31 77 PRO B C 1
ATOM 3392 O O . PRO B 1 77 ? 18.016 -7.387 -19.531 1 79.31 77 PRO B O 1
ATOM 3395 N N . LYS B 1 78 ? 20.219 -6.848 -19.703 1 85.69 78 LYS B N 1
ATOM 3396 C CA . LYS B 1 78 ? 20.484 -7.402 -18.375 1 85.69 78 LYS B CA 1
ATOM 3397 C C . LYS B 1 78 ? 20.047 -6.434 -17.281 1 85.69 78 LYS B C 1
ATOM 3399 O O . LYS B 1 78 ? 20.438 -5.27 -17.266 1 85.69 78 LYS B O 1
ATOM 3404 N N . VAL B 1 79 ? 19.156 -6.938 -16.453 1 89.62 79 VAL B N 1
ATOM 3405 C CA . VAL B 1 79 ? 18.672 -6.168 -15.305 1 89.62 79 VAL B CA 1
ATOM 3406 C C . VAL B 1 79 ? 19.219 -6.766 -14.016 1 89.62 79 VAL B C 1
ATOM 3408 O O . VAL B 1 79 ? 18.938 -7.926 -13.695 1 89.62 79 VAL B O 1
ATOM 3411 N N . THR B 1 80 ? 19.984 -5.98 -13.273 1 93 80 THR B N 1
ATOM 3412 C CA . THR B 1 80 ? 20.625 -6.508 -12.078 1 93 80 THR B CA 1
ATOM 3413 C C . THR B 1 80 ? 20.047 -5.867 -10.82 1 93 80 THR B C 1
ATOM 3415 O O . THR B 1 80 ? 20.281 -6.34 -9.711 1 93 80 THR B O 1
ATOM 3418 N N . LYS B 1 81 ? 19.312 -4.809 -11.078 1 94.62 81 LYS B N 1
ATOM 3419 C CA . LYS B 1 81 ? 18.734 -4.082 -9.953 1 94.62 81 LYS B CA 1
ATOM 3420 C C . LYS B 1 81 ? 17.25 -3.816 -10.18 1 94.62 81 LYS B C 1
ATOM 3422 O O . LYS B 1 81 ? 16.797 -3.727 -11.328 1 94.62 81 LYS B O 1
ATOM 3427 N N . ILE B 1 82 ? 16.516 -3.727 -9.078 1 95.19 82 ILE B N 1
ATOM 3428 C CA . ILE B 1 82 ? 15.086 -3.441 -9.094 1 95.19 82 ILE B CA 1
ATOM 3429 C C . ILE B 1 82 ? 14.781 -2.291 -8.141 1 95.19 82 ILE B C 1
ATOM 3431 O O . ILE B 1 82 ? 15.375 -2.195 -7.062 1 95.19 82 ILE B O 1
ATOM 3435 N N . ARG B 1 83 ? 13.969 -1.342 -8.578 1 93.38 83 ARG B N 1
ATOM 3436 C CA . ARG B 1 83 ? 13.516 -0.249 -7.719 1 93.38 83 ARG B CA 1
ATOM 3437 C C . ARG B 1 83 ? 12.227 -0.62 -6.992 1 93.38 83 ARG B C 1
ATOM 3439 O O . ARG B 1 83 ? 11.211 -0.922 -7.625 1 93.38 83 ARG B O 1
ATOM 3446 N N . VAL B 1 84 ? 12.266 -0.617 -5.668 1 97 84 VAL B N 1
ATOM 3447 C CA . VAL B 1 84 ? 11.156 -1.059 -4.836 1 97 84 VAL B CA 1
ATOM 3448 C C . VAL B 1 84 ? 10.633 0.111 -4 1 97 84 VAL B C 1
ATOM 3450 O O . VAL B 1 84 ? 11.398 0.739 -3.262 1 97 84 VAL B O 1
ATOM 3453 N N . PHE B 1 85 ? 9.375 0.409 -4.133 1 95.75 85 PHE B N 1
ATOM 3454 C CA . PHE B 1 85 ? 8.75 1.403 -3.273 1 95.75 85 PHE B CA 1
ATOM 3455 C C . PHE B 1 85 ? 8.422 0.812 -1.906 1 95.75 85 PHE B C 1
ATOM 3457 O O . PHE B 1 85 ? 7.59 -0.087 -1.795 1 95.75 85 PHE B O 1
ATOM 3464 N N . MET B 1 86 ? 9.078 1.277 -0.919 1 95.44 86 MET B N 1
ATOM 3465 C CA . MET B 1 86 ? 8.805 0.892 0.463 1 95.44 86 MET B CA 1
ATOM 3466 C C . MET B 1 86 ? 7.656 1.709 1.042 1 95.44 86 MET B C 1
ATOM 3468 O O . MET B 1 86 ? 7.855 2.846 1.475 1 95.44 86 MET B O 1
ATOM 3472 N N . THR B 1 87 ? 6.48 1.07 1.202 1 94.62 87 THR B N 1
ATOM 3473 C CA . THR B 1 87 ? 5.215 1.784 1.345 1 94.62 87 THR B CA 1
ATOM 3474 C C . THR B 1 87 ? 5.105 2.422 2.727 1 94.62 87 THR B C 1
ATOM 3476 O O . THR B 1 87 ? 4.445 3.449 2.891 1 94.62 87 THR B O 1
ATOM 3479 N N . LYS B 1 88 ? 5.68 1.827 3.707 1 92.56 88 LYS B N 1
ATOM 3480 C CA . LYS B 1 88 ? 5.578 2.396 5.047 1 92.56 88 LYS B CA 1
ATOM 3481 C C . LYS B 1 88 ? 6.633 3.475 5.27 1 92.56 88 LYS B C 1
ATOM 3483 O O . LYS B 1 88 ? 6.469 4.344 6.125 1 92.56 88 LYS B O 1
ATOM 3488 N N . LYS B 1 89 ? 7.691 3.449 4.457 1 91.31 89 LYS B N 1
ATOM 3489 C CA . LYS B 1 89 ? 8.773 4.414 4.609 1 91.31 89 LYS B CA 1
ATOM 3490 C C . LYS B 1 89 ? 8.68 5.523 3.566 1 91.31 89 LYS B C 1
ATOM 3492 O O . LYS B 1 89 ? 9.43 6.5 3.617 1 91.31 89 LYS B O 1
ATOM 3497 N N . ASN B 1 90 ? 7.824 5.359 2.668 1 89.25 90 ASN B N 1
ATOM 3498 C CA . ASN B 1 90 ? 7.625 6.324 1.591 1 89.25 90 ASN B CA 1
ATOM 3499 C C . ASN B 1 90 ? 8.93 6.621 0.854 1 89.25 90 ASN B C 1
ATOM 3501 O O . ASN B 1 90 ? 9.266 7.781 0.619 1 89.25 90 ASN B O 1
ATOM 3505 N N . THR B 1 91 ? 9.68 5.621 0.513 1 89.5 91 THR B N 1
ATOM 3506 C CA . THR B 1 91 ? 10.945 5.762 -0.197 1 89.5 91 THR B CA 1
ATOM 3507 C C . THR B 1 91 ? 11.109 4.66 -1.242 1 89.5 91 THR B C 1
ATOM 3509 O O . THR B 1 91 ? 10.484 3.602 -1.137 1 89.5 91 THR B O 1
ATOM 3512 N N . ILE B 1 92 ? 11.852 4.977 -2.275 1 90.44 92 ILE B N 1
ATOM 3513 C CA . ILE B 1 92 ? 12.219 3.98 -3.277 1 90.44 92 ILE B CA 1
ATOM 3514 C C . ILE B 1 92 ? 13.648 3.492 -3.025 1 90.44 92 ILE B C 1
ATOM 3516 O O . ILE B 1 92 ? 14.562 4.297 -2.867 1 90.44 92 ILE B O 1
ATOM 3520 N N . LYS B 1 93 ? 13.82 2.207 -2.963 1 93.44 93 LYS B N 1
ATOM 3521 C CA . LYS B 1 93 ? 15.141 1.596 -2.797 1 93.44 93 LYS B CA 1
ATOM 3522 C C . LYS B 1 93 ? 15.539 0.808 -4.039 1 93.44 93 LYS B C 1
ATOM 3524 O O . LYS B 1 93 ? 14.727 0.069 -4.602 1 93.44 93 LYS B O 1
ATOM 3529 N N . GLU B 1 94 ? 16.719 1.08 -4.406 1 93.62 94 GLU B N 1
ATOM 3530 C CA . GLU B 1 94 ? 17.312 0.225 -5.438 1 93.62 94 GLU B CA 1
ATOM 3531 C C . GLU B 1 94 ? 18 -0.992 -4.82 1 93.62 94 GLU B C 1
ATOM 3533 O O . GLU B 1 94 ? 18.906 -0.851 -4 1 93.62 94 GLU B O 1
ATOM 3538 N N . ILE B 1 95 ? 17.578 -2.182 -5.246 1 97.06 95 ILE B N 1
ATOM 3539 C CA . ILE B 1 95 ? 18.016 -3.422 -4.621 1 97.06 95 ILE B CA 1
ATOM 3540 C C . ILE B 1 95 ? 18.531 -4.387 -5.691 1 97.06 95 ILE B C 1
ATOM 3542 O O . ILE B 1 95 ? 17.969 -4.453 -6.789 1 97.06 95 ILE B O 1
ATOM 3546 N N . ASN B 1 96 ? 19.578 -5.113 -5.324 1 97.75 96 ASN B N 1
ATOM 3547 C CA . ASN B 1 96 ? 19.984 -6.207 -6.203 1 97.75 96 ASN B CA 1
ATOM 3548 C C . ASN B 1 96 ? 18.828 -7.164 -6.473 1 97.75 96 ASN B C 1
ATOM 3550 O O . ASN B 1 96 ? 18.078 -7.516 -5.559 1 97.75 96 ASN B O 1
ATOM 3554 N N . LEU B 1 97 ? 18.719 -7.609 -7.711 1 97.75 97 LEU B N 1
ATOM 3555 C CA . LEU B 1 97 ? 17.578 -8.414 -8.125 1 97.75 97 LEU B CA 1
ATOM 3556 C C . LEU B 1 97 ? 17.469 -9.688 -7.293 1 97.75 97 LEU B C 1
ATOM 3558 O O . LEU B 1 97 ? 16.406 -10.023 -6.793 1 97.75 97 LEU B O 1
ATOM 3562 N N . GLU B 1 98 ? 18.562 -10.406 -7.094 1 98.31 98 GLU B N 1
ATOM 3563 C CA . GLU B 1 98 ? 18.531 -11.672 -6.375 1 98.31 98 GLU B CA 1
ATOM 3564 C C . GLU B 1 98 ? 18.266 -11.453 -4.887 1 98.31 98 GLU B C 1
ATOM 3566 O O . GLU B 1 98 ? 17.609 -12.281 -4.242 1 98.31 98 GLU B O 1
ATOM 3571 N N . ASP B 1 99 ? 18.719 -10.32 -4.348 1 98.25 99 ASP B N 1
ATOM 3572 C CA . ASP B 1 99 ? 18.375 -9.961 -2.973 1 98.25 99 ASP B CA 1
ATOM 3573 C C . ASP B 1 99 ? 16.891 -9.664 -2.832 1 98.25 99 ASP B C 1
ATOM 3575 O O . ASP B 1 99 ? 16.266 -10.055 -1.846 1 98.25 99 ASP B O 1
ATOM 3579 N N . TYR B 1 100 ? 16.406 -9 -3.791 1 98.56 100 TYR B N 1
ATOM 3580 C CA . TYR B 1 100 ? 14.977 -8.727 -3.807 1 98.56 100 TYR B CA 1
ATOM 3581 C C . TYR B 1 100 ? 14.172 -10.023 -3.857 1 98.56 100 TYR B C 1
ATOM 3583 O O . TYR B 1 100 ? 13.25 -10.219 -3.062 1 98.56 100 TYR B O 1
ATOM 3591 N N . VAL B 1 101 ? 14.5 -10.93 -4.766 1 98.81 101 VAL B N 1
ATOM 3592 C CA . VAL B 1 101 ? 13.805 -12.203 -4.918 1 98.81 101 VAL B CA 1
ATOM 3593 C C . VAL B 1 101 ? 13.852 -12.977 -3.605 1 98.81 101 VAL B C 1
ATOM 3595 O O . VAL B 1 101 ? 12.859 -13.57 -3.189 1 98.81 101 VAL B O 1
ATOM 3598 N N . THR B 1 102 ? 15.016 -12.953 -2.949 1 98.81 102 THR B N 1
ATOM 3599 C CA . THR B 1 102 ? 15.148 -13.641 -1.669 1 98.81 102 THR B CA 1
ATOM 3600 C C . THR B 1 102 ? 14.172 -13.062 -0.645 1 98.81 102 THR B C 1
ATOM 3602 O O . THR B 1 102 ? 13.492 -13.805 0.063 1 98.81 102 THR B O 1
ATOM 3605 N N . GLY B 1 103 ? 14.094 -11.773 -0.596 1 98.75 103 GLY B N 1
ATOM 3606 C CA . GLY B 1 103 ? 13.172 -11.117 0.322 1 98.75 103 GLY B CA 1
ATOM 3607 C C . GLY B 1 103 ? 11.719 -11.414 0.023 1 98.75 103 GLY B C 1
ATOM 3608 O O . GLY B 1 103 ? 10.906 -11.562 0.94 1 98.75 103 GLY B O 1
ATOM 3609 N N . VAL B 1 104 ? 11.398 -11.516 -1.256 1 98.75 104 VAL B N 1
ATOM 3610 C CA . VAL B 1 104 ? 10.031 -11.836 -1.668 1 98.75 104 VAL B CA 1
ATOM 3611 C C . VAL B 1 104 ? 9.695 -13.266 -1.267 1 98.75 104 VAL B C 1
ATOM 3613 O O . VAL B 1 104 ? 8.672 -13.508 -0.624 1 98.75 104 VAL B O 1
ATOM 3616 N N . VAL B 1 105 ? 10.539 -14.203 -1.596 1 98.81 105 VAL B N 1
ATOM 3617 C CA . VAL B 1 105 ? 10.266 -15.609 -1.289 1 98.81 105 VAL B CA 1
ATOM 3618 C C . VAL B 1 105 ? 10.133 -15.789 0.221 1 98.81 105 VAL B C 1
ATOM 3620 O O . VAL B 1 105 ? 9.219 -16.469 0.693 1 98.81 105 VAL B O 1
ATOM 3623 N N . ALA B 1 106 ? 11.008 -15.117 0.952 1 98.5 106 ALA B N 1
ATOM 3624 C CA . ALA B 1 106 ? 10.984 -15.195 2.41 1 98.5 106 ALA B CA 1
ATOM 3625 C C . ALA B 1 106 ? 9.68 -14.641 2.975 1 98.5 106 ALA B C 1
ATOM 3627 O O . ALA B 1 106 ? 9.273 -15 4.078 1 98.5 106 ALA B O 1
ATOM 3628 N N . SER B 1 107 ? 9.062 -13.789 2.232 1 97.62 107 SER B N 1
ATOM 3629 C CA . SER B 1 107 ? 7.871 -13.102 2.713 1 97.62 107 SER B CA 1
ATOM 3630 C C . SER B 1 107 ? 6.602 -13.773 2.195 1 97.62 107 SER B C 1
ATOM 3632 O O . SER B 1 107 ? 5.547 -13.688 2.826 1 97.62 107 SER B O 1
ATOM 3634 N N . GLU B 1 108 ? 6.711 -14.477 1.092 1 96.31 108 GLU B N 1
ATOM 3635 C CA . GLU B 1 108 ? 5.531 -14.945 0.368 1 96.31 108 GLU B CA 1
ATOM 3636 C C . GLU B 1 108 ? 5.18 -16.375 0.763 1 96.31 108 GLU B C 1
ATOM 3638 O O . GLU B 1 108 ? 4.012 -16.781 0.698 1 96.31 108 GLU B O 1
ATOM 3643 N N . VAL B 1 109 ? 6.137 -17.172 1.075 1 96.44 109 VAL B N 1
ATOM 3644 C CA . VAL B 1 109 ? 5.82 -18.562 1.372 1 96.44 109 VAL B CA 1
ATOM 3645 C C . VAL B 1 109 ? 6.473 -18.969 2.689 1 96.44 109 VAL B C 1
ATOM 3647 O O . VAL B 1 109 ? 7.492 -18.391 3.09 1 96.44 109 VAL B O 1
ATOM 3650 N N . PRO B 1 110 ? 5.898 -20 3.342 1 94.75 110 PRO B N 1
ATOM 3651 C CA . PRO B 1 110 ? 6.535 -20.531 4.551 1 94.75 110 PRO B CA 1
ATOM 3652 C C . PRO B 1 110 ? 7.91 -21.141 4.277 1 94.75 110 PRO B C 1
ATOM 3654 O O . PRO B 1 110 ? 8.102 -21.812 3.266 1 94.75 110 PRO B O 1
ATOM 3657 N N . VAL B 1 111 ? 8.781 -20.875 5.207 1 96.5 111 VAL B N 1
ATOM 3658 C CA . VAL B 1 111 ? 10.148 -21.359 5.066 1 96.5 111 VAL B CA 1
ATOM 3659 C C . VAL B 1 111 ? 10.164 -22.891 5.148 1 96.5 111 VAL B C 1
ATOM 3661 O O . VAL B 1 111 ? 11.086 -23.531 4.641 1 96.5 111 VAL B O 1
ATOM 3664 N N . GLU B 1 112 ? 9.164 -23.531 5.648 1 95.44 112 GLU B N 1
ATOM 3665 C CA . GLU B 1 112 ? 9.062 -24.969 5.84 1 95.44 112 GLU B CA 1
ATOM 3666 C C . GLU B 1 112 ? 8.773 -25.688 4.52 1 95.44 112 GLU B C 1
ATOM 3668 O O . GLU B 1 112 ? 8.891 -26.906 4.434 1 95.44 112 GLU B O 1
ATOM 3673 N N . PHE B 1 113 ? 8.375 -24.953 3.492 1 97.81 113 PHE B N 1
ATOM 3674 C CA . PHE B 1 113 ? 8.094 -25.562 2.195 1 97.81 113 PHE B CA 1
ATOM 3675 C C . PHE B 1 113 ? 9.281 -26.375 1.713 1 97.81 113 PHE B C 1
ATOM 3677 O O . PHE B 1 113 ? 10.43 -26.062 2.037 1 97.81 113 PHE B O 1
ATOM 3684 N N . GLU B 1 114 ? 8.93 -27.438 0.958 1 98.19 114 GLU B N 1
ATOM 3685 C CA . GLU B 1 114 ? 9.977 -28.203 0.279 1 98.19 114 GLU B CA 1
ATOM 3686 C C . GLU B 1 114 ? 10.812 -27.297 -0.63 1 98.19 114 GLU B C 1
ATOM 3688 O O . GLU B 1 114 ? 10.289 -26.359 -1.227 1 98.19 114 GLU B O 1
ATOM 3693 N N . ILE B 1 115 ? 12.07 -27.656 -0.781 1 98.62 115 ILE B N 1
ATOM 3694 C CA . ILE B 1 115 ? 13.039 -26.828 -1.495 1 98.62 115 ILE B CA 1
ATOM 3695 C C . ILE B 1 115 ? 12.578 -26.625 -2.939 1 98.62 115 ILE B C 1
ATOM 3697 O O . ILE B 1 115 ? 12.758 -25.547 -3.51 1 98.62 115 ILE B O 1
ATOM 3701 N N . GLU B 1 116 ? 11.961 -27.641 -3.547 1 98.81 116 GLU B N 1
ATOM 3702 C CA . GLU B 1 116 ? 11.539 -27.516 -4.941 1 98.81 116 GLU B CA 1
ATOM 3703 C C . GLU B 1 116 ? 10.391 -26.531 -5.09 1 98.81 116 GLU B C 1
ATOM 3705 O O . GLU B 1 116 ? 10.289 -25.828 -6.105 1 98.81 116 GLU B O 1
ATOM 3710 N N . ALA B 1 117 ? 9.492 -26.453 -4.094 1 98.81 117 ALA B N 1
ATOM 3711 C CA . ALA B 1 117 ? 8.445 -25.438 -4.094 1 98.81 117 ALA B CA 1
ATOM 3712 C C . ALA B 1 117 ? 9.031 -24.031 -3.939 1 98.81 117 ALA B C 1
ATOM 3714 O O . ALA B 1 117 ? 8.586 -23.094 -4.594 1 98.81 117 ALA B O 1
ATOM 3715 N N . ILE B 1 118 ? 10.07 -23.891 -3.129 1 98.88 118 ILE B N 1
ATOM 3716 C CA . ILE B 1 118 ? 10.734 -22.625 -2.904 1 98.88 118 ILE B CA 1
ATOM 3717 C C . ILE B 1 118 ? 11.453 -22.188 -4.18 1 98.88 118 ILE B C 1
ATOM 3719 O O . ILE B 1 118 ? 11.406 -21.016 -4.555 1 98.88 118 ILE B O 1
ATOM 3723 N N . LYS B 1 119 ? 12.086 -23.109 -4.867 1 98.88 119 LYS B N 1
ATOM 3724 C CA . LYS B 1 119 ? 12.719 -22.812 -6.145 1 98.88 119 LYS B CA 1
ATOM 3725 C C . LYS B 1 119 ? 11.703 -22.328 -7.168 1 98.88 119 LYS B C 1
ATOM 3727 O O . LYS B 1 119 ? 11.953 -21.359 -7.895 1 98.88 119 LYS B O 1
ATOM 3732 N N . ALA B 1 120 ? 10.539 -23 -7.199 1 98.94 120 ALA B N 1
ATOM 3733 C CA . ALA B 1 120 ? 9.484 -22.578 -8.117 1 98.94 120 ALA B CA 1
ATOM 3734 C C . ALA B 1 120 ? 9.031 -21.156 -7.816 1 98.94 120 ALA B C 1
ATOM 3736 O O . ALA B 1 120 ? 8.883 -20.344 -8.727 1 98.94 120 ALA B O 1
ATOM 3737 N N . GLN B 1 121 ? 8.859 -20.859 -6.562 1 98.88 121 GLN B N 1
ATOM 3738 C CA . GLN B 1 121 ? 8.492 -19.5 -6.145 1 98.88 121 GLN B CA 1
ATOM 3739 C C . GLN B 1 121 ? 9.555 -18.484 -6.555 1 98.88 121 GLN B C 1
ATOM 3741 O O . GLN B 1 121 ? 9.234 -17.375 -6.969 1 98.88 121 GLN B O 1
ATOM 3746 N N . ALA B 1 122 ? 10.797 -18.844 -6.469 1 98.88 122 ALA B N 1
ATOM 3747 C CA . ALA B 1 122 ? 11.898 -17.938 -6.805 1 98.88 122 ALA B CA 1
ATOM 3748 C C . ALA B 1 122 ? 11.859 -17.562 -8.281 1 98.88 122 ALA B C 1
ATOM 3750 O O . ALA B 1 122 ? 11.969 -16.375 -8.617 1 98.88 122 ALA B O 1
ATOM 3751 N N . VAL B 1 123 ? 11.656 -18.531 -9.109 1 98.75 123 VAL B N 1
ATOM 3752 C CA . VAL B 1 123 ? 11.625 -18.281 -10.547 1 98.75 123 VAL B CA 1
ATOM 3753 C C . VAL B 1 123 ? 10.414 -17.406 -10.891 1 98.75 123 VAL B C 1
ATOM 3755 O O . VAL B 1 123 ? 10.539 -16.438 -11.648 1 98.75 123 VAL B O 1
ATOM 3758 N N . ALA B 1 124 ? 9.281 -17.75 -10.312 1 98.81 124 ALA B N 1
ATOM 3759 C CA . ALA B 1 124 ? 8.07 -16.984 -10.57 1 98.81 124 ALA B CA 1
ATOM 3760 C C . ALA B 1 124 ? 8.227 -15.539 -10.086 1 98.81 124 ALA B C 1
ATOM 3762 O O . ALA B 1 124 ? 7.879 -14.594 -10.797 1 98.81 124 ALA B O 1
ATOM 3763 N N . ALA B 1 125 ? 8.789 -15.375 -8.914 1 98.81 125 ALA B N 1
ATOM 3764 C CA . ALA B 1 125 ? 8.984 -14.047 -8.328 1 98.81 125 ALA B CA 1
ATOM 3765 C C . ALA B 1 125 ? 9.961 -13.227 -9.164 1 98.81 125 ALA B C 1
ATOM 3767 O O . ALA B 1 125 ? 9.734 -12.031 -9.398 1 98.81 125 ALA B O 1
ATOM 3768 N N . ARG B 1 126 ? 11.039 -13.844 -9.602 1 98.19 126 ARG B N 1
ATOM 3769 C CA . ARG B 1 126 ? 12.016 -13.18 -10.461 1 98.19 126 ARG B CA 1
ATOM 3770 C C . ARG B 1 126 ? 11.383 -12.727 -11.773 1 98.19 126 ARG B C 1
ATOM 3772 O O . ARG B 1 126 ? 11.602 -11.602 -12.219 1 98.19 126 ARG B O 1
ATOM 3779 N N . THR B 1 127 ? 10.602 -13.602 -12.359 1 98 127 THR B N 1
ATOM 3780 C CA . THR B 1 127 ? 9.922 -13.289 -13.617 1 98 127 THR B CA 1
ATOM 3781 C C . THR B 1 127 ? 8.977 -12.102 -13.445 1 98 127 THR B C 1
ATOM 3783 O O . THR B 1 127 ? 8.938 -11.211 -14.289 1 98 127 THR B O 1
ATOM 3786 N N . TYR B 1 128 ? 8.266 -12.117 -12.328 1 98.12 128 TYR B N 1
ATOM 3787 C CA . TYR B 1 128 ? 7.336 -11.039 -12.023 1 98.12 128 TYR B CA 1
ATOM 3788 C C . TYR B 1 128 ? 8.062 -9.703 -11.898 1 98.12 128 TYR B C 1
ATOM 3790 O O . TYR B 1 128 ? 7.617 -8.695 -12.445 1 98.12 128 TYR B O 1
ATOM 3798 N N . ALA B 1 129 ? 9.156 -9.688 -11.172 1 97.69 129 ALA B N 1
ATOM 3799 C CA . ALA B 1 129 ? 9.938 -8.469 -11 1 97.69 129 ALA B CA 1
ATOM 3800 C C . ALA B 1 129 ? 10.406 -7.918 -12.344 1 97.69 129 ALA B C 1
ATOM 3802 O O . ALA B 1 129 ? 10.211 -6.738 -12.641 1 97.69 129 ALA B O 1
ATOM 3803 N N . LEU B 1 130 ? 10.945 -8.742 -13.156 1 95.62 130 LEU B N 1
ATOM 3804 C CA . LEU B 1 130 ? 11.469 -8.328 -14.453 1 95.62 130 LEU B CA 1
ATOM 3805 C C . LEU B 1 130 ? 10.352 -7.852 -15.367 1 95.62 130 LEU B C 1
ATOM 3807 O O . LEU B 1 130 ? 10.539 -6.918 -16.156 1 95.62 130 LEU B O 1
ATOM 3811 N N . ALA B 1 131 ? 9.188 -8.461 -15.242 1 94.81 131 ALA B N 1
ATOM 3812 C CA . ALA B 1 131 ? 8.031 -8.094 -16.062 1 94.81 131 ALA B CA 1
ATOM 3813 C C . ALA B 1 131 ? 7.562 -6.676 -15.75 1 94.81 131 ALA B C 1
ATOM 3815 O O . ALA B 1 131 ? 6.762 -6.105 -16.5 1 94.81 131 ALA B O 1
ATOM 3816 N N . HIS B 1 132 ? 8.047 -6.082 -14.672 1 93.5 132 HIS B N 1
ATOM 3817 C CA . HIS B 1 132 ? 7.621 -4.746 -14.266 1 93.5 132 HIS B CA 1
ATOM 3818 C C . HIS B 1 132 ? 8.68 -3.703 -14.617 1 93.5 132 HIS B C 1
ATOM 3820 O O . HIS B 1 132 ? 8.469 -2.508 -14.398 1 93.5 132 HIS B O 1
ATOM 3826 N N . VAL B 1 133 ? 9.75 -4.133 -15.094 1 88.81 133 VAL B N 1
ATOM 3827 C CA . VAL B 1 133 ? 10.836 -3.232 -15.469 1 88.81 133 VAL B CA 1
ATOM 3828 C C . VAL B 1 133 ? 10.555 -2.615 -16.828 1 88.81 133 VAL B C 1
ATOM 3830 O O . VAL B 1 133 ? 10.281 -3.33 -17.797 1 88.81 133 VAL B O 1
ATOM 3833 N N . ALA B 1 134 ? 10.695 -1.346 -16.922 1 78 134 ALA B N 1
ATOM 3834 C CA . ALA B 1 134 ? 10.359 -0.609 -18.125 1 78 134 ALA B CA 1
ATOM 3835 C C . ALA B 1 134 ? 11.219 -1.07 -19.312 1 78 134 ALA B C 1
ATOM 3837 O O . ALA B 1 134 ? 10.719 -1.25 -20.422 1 78 134 ALA B O 1
ATOM 3838 N N . LEU B 1 135 ? 12.453 -1.273 -19.109 1 76.38 135 LEU B N 1
ATOM 3839 C CA . LEU B 1 135 ? 13.383 -1.686 -20.156 1 76.38 135 LEU B CA 1
ATOM 3840 C C . LEU B 1 135 ? 12.953 -3.006 -20.781 1 76.38 135 LEU B C 1
ATOM 3842 O O . LEU B 1 135 ? 13.367 -3.338 -21.891 1 76.38 135 LEU B O 1
ATOM 3846 N N . LEU B 1 136 ? 12.141 -3.699 -20.078 1 82.12 136 LEU B N 1
ATOM 3847 C CA . LEU B 1 136 ? 11.719 -5.012 -20.547 1 82.12 136 LEU B CA 1
ATOM 3848 C C . LEU B 1 136 ? 10.242 -5.008 -20.938 1 82.12 136 LEU B C 1
ATOM 3850 O O . LEU B 1 136 ? 9.617 -6.066 -21.047 1 82.12 136 LEU B O 1
ATOM 3854 N N . GLY B 1 137 ? 9.695 -3.855 -21.016 1 77.75 137 GLY B N 1
ATOM 3855 C CA . GLY B 1 137 ? 8.312 -3.723 -21.469 1 77.75 137 GLY B CA 1
ATOM 3856 C C . GLY B 1 137 ? 7.336 -3.561 -20.312 1 77.75 137 GLY B C 1
ATOM 3857 O O . GLY B 1 137 ? 6.125 -3.514 -20.531 1 77.75 137 GLY B O 1
ATOM 3858 N N . GLY B 1 138 ? 7.855 -3.463 -19.156 1 85.06 138 GLY B N 1
ATOM 3859 C CA . GLY B 1 138 ? 7.004 -3.336 -17.984 1 85.06 138 GLY B CA 1
ATOM 3860 C C . GLY B 1 138 ? 6.523 -1.916 -17.75 1 85.06 138 GLY B C 1
ATOM 3861 O O . GLY B 1 138 ? 7.191 -0.956 -18.125 1 85.06 138 GLY B O 1
ATOM 3862 N N . GLY B 1 139 ? 5.383 -1.844 -17.031 1 79.94 139 GLY B N 1
ATOM 3863 C CA . GLY B 1 139 ? 4.773 -0.556 -16.734 1 79.94 139 GLY B CA 1
ATOM 3864 C C . GLY B 1 139 ? 5.062 -0.062 -15.336 1 79.94 139 GLY B C 1
ATOM 3865 O O . GLY B 1 139 ? 4.57 0.994 -14.93 1 79.94 139 GLY B O 1
ATOM 3866 N N . GLY B 1 140 ? 5.855 -0.755 -14.641 1 86.81 140 GLY B N 1
ATOM 3867 C CA . GLY B 1 140 ? 6.094 -0.398 -13.25 1 86.81 140 GLY B CA 1
ATOM 3868 C C . GLY B 1 140 ? 4.898 -0.662 -12.359 1 86.81 140 GLY B C 1
ATOM 3869 O O . GLY B 1 140 ? 4.062 -1.517 -12.656 1 86.81 140 GLY B O 1
ATOM 3870 N N . CYS B 1 141 ? 4.965 -0.039 -11.141 1 88.62 141 CYS B N 1
ATOM 3871 C CA . CYS B 1 141 ? 3.9 -0.18 -10.156 1 88.62 141 CYS B CA 1
ATOM 3872 C C . CYS B 1 141 ? 3.066 1.092 -10.07 1 88.62 141 CYS B C 1
ATOM 3874 O O . CYS B 1 141 ? 3.596 2.168 -9.789 1 88.62 141 CYS B O 1
ATOM 3876 N N . LYS B 1 142 ? 1.786 0.957 -10.234 1 79.19 142 LYS B N 1
ATOM 3877 C CA . LYS B 1 142 ? 0.881 2.102 -10.188 1 79.19 142 LYS B CA 1
ATOM 3878 C C . LYS B 1 142 ? 0.903 2.768 -8.812 1 79.19 142 LYS B C 1
ATOM 3880 O O . LYS B 1 142 ? 0.688 3.975 -8.703 1 79.19 142 LYS B O 1
ATOM 3885 N N . ASN B 1 143 ? 1.132 1.958 -7.844 1 81.19 143 ASN B N 1
ATOM 3886 C CA . ASN B 1 143 ? 1.205 2.473 -6.48 1 81.19 143 ASN B CA 1
ATOM 3887 C C . ASN B 1 143 ? 2.645 2.764 -6.07 1 81.19 143 ASN B C 1
ATOM 3889 O O . ASN B 1 143 ? 2.914 3.057 -4.902 1 81.19 143 ASN B O 1
ATOM 3893 N N . GLY B 1 144 ? 3.615 2.717 -7.066 1 85.62 144 GLY B N 1
ATOM 3894 C CA . GLY B 1 144 ? 5.027 2.658 -6.719 1 85.62 144 GLY B CA 1
ATOM 3895 C C . GLY B 1 144 ? 5.738 3.986 -6.891 1 85.62 144 GLY B C 1
ATOM 3896 O O . GLY B 1 144 ? 6.957 4.07 -6.719 1 85.62 144 GLY B O 1
ATOM 3897 N N . LYS B 1 145 ? 5.035 5.016 -7.203 1 79.38 145 LYS B N 1
ATOM 3898 C CA . LYS B 1 145 ? 5.637 6.344 -7.309 1 79.38 145 LYS B CA 1
ATOM 3899 C C . LYS B 1 145 ? 6.906 6.305 -8.156 1 79.38 145 LYS B C 1
ATOM 3901 O O . LYS B 1 145 ? 7.953 6.812 -7.746 1 79.38 145 LYS B O 1
ATOM 3906 N N . GLY B 1 146 ? 6.844 5.578 -9.336 1 79.69 146 GLY B N 1
ATOM 3907 C CA . GLY B 1 146 ? 7.957 5.488 -10.273 1 79.69 146 GLY B CA 1
ATOM 3908 C C . GLY B 1 146 ? 8.805 4.246 -10.07 1 79.69 146 GLY B C 1
ATOM 3909 O O . GLY B 1 146 ? 9.711 3.975 -10.859 1 79.69 146 GLY B O 1
ATOM 3910 N N . ALA B 1 147 ? 8.57 3.52 -9.031 1 91.38 147 ALA B N 1
ATOM 3911 C CA . ALA B 1 147 ? 9.281 2.268 -8.789 1 91.38 147 ALA B CA 1
ATOM 3912 C C . ALA B 1 147 ? 8.781 1.169 -9.727 1 91.38 147 ALA B C 1
ATOM 3914 O O . ALA B 1 147 ? 7.738 1.312 -10.359 1 91.38 147 ALA B O 1
ATOM 3915 N N . ASN B 1 148 ? 9.625 0.12 -9.805 1 93.31 148 ASN B N 1
ATOM 3916 C CA . ASN B 1 148 ? 9.203 -1.041 -10.578 1 93.31 148 ASN B CA 1
ATOM 3917 C C . ASN B 1 148 ? 8.078 -1.801 -9.875 1 93.31 148 ASN B C 1
ATOM 3919 O O . ASN B 1 148 ? 7.109 -2.219 -10.516 1 93.31 148 ASN B O 1
ATOM 3923 N N . VAL B 1 149 ? 8.211 -1.979 -8.555 1 96.75 149 VAL B N 1
ATOM 3924 C CA . VAL B 1 149 ? 7.27 -2.721 -7.727 1 96.75 149 VAL B CA 1
ATOM 3925 C C . VAL B 1 149 ? 7.133 -2.039 -6.367 1 96.75 149 VAL B C 1
ATOM 3927 O O . VAL B 1 149 ? 7.934 -1.172 -6.016 1 96.75 149 VAL B O 1
ATOM 3930 N N . CYS B 1 150 ? 6.059 -2.336 -5.664 1 96.69 150 CYS B N 1
ATOM 3931 C CA . CYS B 1 150 ? 5.941 -1.965 -4.258 1 96.69 150 CYS B CA 1
ATOM 3932 C C . CYS B 1 150 ? 6.121 -3.18 -3.355 1 96.69 150 CYS B C 1
ATOM 3934 O O . CYS B 1 150 ? 6.262 -4.305 -3.84 1 96.69 150 CYS B O 1
ATOM 3936 N N . ASP B 1 151 ? 6.117 -2.969 -2.031 1 97.56 151 ASP B N 1
ATOM 3937 C CA . ASP B 1 151 ? 6.512 -4.031 -1.114 1 97.56 151 ASP B CA 1
ATOM 3938 C C . ASP B 1 151 ? 5.289 -4.711 -0.501 1 97.56 151 ASP B C 1
ATOM 3940 O O . ASP B 1 151 ? 5.391 -5.348 0.55 1 97.56 151 ASP B O 1
ATOM 3944 N N . THR B 1 152 ? 4.105 -4.574 -1.087 1 96.38 152 THR B N 1
ATOM 3945 C CA . THR B 1 152 ? 2.871 -5.109 -0.525 1 96.38 152 THR B CA 1
ATOM 3946 C C . THR B 1 152 ? 2.287 -6.188 -1.436 1 96.38 152 THR B C 1
ATOM 3948 O O . THR B 1 152 ? 2.865 -6.508 -2.475 1 96.38 152 THR B O 1
ATOM 3951 N N . VAL B 1 153 ? 1.119 -6.648 -1.022 1 93.25 153 VAL B N 1
ATOM 3952 C CA . VAL B 1 153 ? 0.431 -7.68 -1.793 1 93.25 153 VAL B CA 1
ATOM 3953 C C . VAL B 1 153 ? 0.04 -7.125 -3.162 1 93.25 153 VAL B C 1
ATOM 3955 O O . VAL B 1 153 ? -0.292 -7.887 -4.074 1 93.25 153 VAL B O 1
ATOM 3958 N N . HIS B 1 154 ? 0.077 -5.805 -3.307 1 92.06 154 HIS B N 1
ATOM 3959 C CA . HIS B 1 154 ? -0.218 -5.195 -4.602 1 92.06 154 HIS B CA 1
ATOM 3960 C C . HIS B 1 154 ? 0.707 -5.734 -5.688 1 92.06 154 HIS B C 1
ATOM 3962 O O . HIS B 1 154 ? 0.273 -5.969 -6.816 1 92.06 154 HIS B O 1
ATOM 3968 N N . CYS B 1 155 ? 1.947 -5.883 -5.453 1 96.31 155 CYS B N 1
ATOM 3969 C CA . CYS B 1 155 ? 2.914 -6.484 -6.363 1 96.31 155 CYS B CA 1
ATOM 3970 C C . CYS B 1 155 ? 3.381 -7.84 -5.844 1 96.31 155 CYS B C 1
ATOM 3972 O O . CYS B 1 155 ? 2.773 -8.867 -6.141 1 96.31 155 CYS B O 1
ATOM 3974 N N . GLN B 1 156 ? 4.352 -7.82 -4.977 1 97.5 156 GLN B N 1
ATOM 3975 C CA . GLN B 1 156 ? 4.891 -8.938 -4.215 1 97.5 156 GLN B CA 1
ATOM 3976 C C . GLN B 1 156 ? 5.332 -8.5 -2.822 1 97.5 156 GLN B C 1
ATOM 3978 O O . GLN B 1 156 ? 6.098 -7.543 -2.682 1 97.5 156 GLN B O 1
ATOM 3983 N N . VAL B 1 157 ? 4.773 -9.258 -1.853 1 97.62 157 VAL B N 1
ATOM 3984 C CA . VAL B 1 157 ? 5.172 -8.891 -0.498 1 97.62 157 VAL B CA 1
ATOM 3985 C C . VAL B 1 157 ? 6.691 -8.969 -0.371 1 97.62 157 VAL B C 1
ATOM 3987 O O . VAL B 1 157 ? 7.305 -9.961 -0.753 1 97.62 157 VAL B O 1
ATOM 3990 N N . TYR B 1 158 ? 7.246 -7.883 0.122 1 98.25 158 TYR B N 1
ATOM 3991 C CA . TYR B 1 158 ? 8.695 -7.824 0.271 1 98.25 158 TYR B CA 1
ATOM 3992 C C . TYR B 1 158 ? 9.086 -7.309 1.651 1 98.25 158 TYR B C 1
ATOM 3994 O O . TYR B 1 158 ? 8.555 -6.293 2.113 1 98.25 158 TYR B O 1
ATOM 4002 N N . MET B 1 159 ? 10 -7.969 2.258 1 96.31 159 MET B N 1
ATOM 4003 C CA . MET B 1 159 ? 10.695 -7.531 3.467 1 96.31 159 MET B CA 1
ATOM 4004 C C . MET B 1 159 ? 12.203 -7.656 3.307 1 96.31 159 MET B C 1
ATOM 4006 O O . MET B 1 159 ? 12.688 -8.609 2.693 1 96.31 159 MET B O 1
ATOM 4010 N N . THR B 1 160 ? 12.953 -6.734 3.914 1 96.12 160 THR B N 1
ATOM 4011 C CA . THR B 1 160 ? 14.406 -6.855 3.971 1 96.12 160 THR B CA 1
ATOM 4012 C C . THR B 1 160 ? 14.82 -8.023 4.855 1 96.12 160 THR B C 1
ATOM 4014 O O . THR B 1 160 ? 14.008 -8.539 5.633 1 96.12 160 THR B O 1
ATOM 4017 N N . LYS B 1 161 ? 16.094 -8.398 4.711 1 96.19 161 LYS B N 1
ATOM 4018 C CA . LYS B 1 161 ? 16.609 -9.469 5.555 1 96.19 161 LYS B CA 1
ATOM 4019 C C . LYS B 1 161 ? 16.406 -9.156 7.031 1 96.19 161 LYS B C 1
ATOM 4021 O O . LYS B 1 161 ? 15.898 -9.984 7.785 1 96.19 161 LYS B O 1
ATOM 4026 N N . ASP B 1 162 ? 16.75 -7.957 7.434 1 93.19 162 ASP B N 1
ATOM 4027 C CA . ASP B 1 162 ? 16.656 -7.562 8.836 1 93.19 162 ASP B CA 1
ATOM 4028 C C . ASP B 1 162 ? 15.203 -7.617 9.32 1 93.19 162 ASP B C 1
ATOM 4030 O O . ASP B 1 162 ? 14.93 -8.125 10.414 1 93.19 162 ASP B O 1
ATOM 4034 N N . GLU B 1 163 ? 14.32 -7.121 8.539 1 91.5 163 GLU B N 1
ATOM 4035 C CA . GLU B 1 163 ? 12.898 -7.133 8.891 1 91.5 163 GLU B CA 1
ATOM 4036 C C . GLU B 1 163 ? 12.383 -8.562 9.055 1 91.5 163 GLU B C 1
ATOM 4038 O O . GLU B 1 163 ? 11.664 -8.867 10.008 1 91.5 163 GLU B O 1
ATOM 4043 N N . ARG B 1 164 ? 12.766 -9.398 8.109 1 94.38 164 ARG B N 1
ATOM 4044 C CA . ARG B 1 164 ? 12.242 -10.758 8.117 1 94.38 164 ARG B CA 1
ATOM 4045 C C . ARG B 1 164 ? 12.82 -11.562 9.273 1 94.38 164 ARG B C 1
ATOM 4047 O O . ARG B 1 164 ? 12.109 -12.352 9.906 1 94.38 164 ARG B O 1
ATOM 4054 N N . ILE B 1 165 ? 14.062 -11.43 9.562 1 92.69 165 ILE B N 1
ATOM 4055 C CA . ILE B 1 165 ? 14.703 -12.141 10.664 1 92.69 165 ILE B CA 1
ATOM 4056 C C . ILE B 1 165 ? 14.047 -11.742 11.984 1 92.69 165 ILE B C 1
ATOM 4058 O O . ILE B 1 165 ? 13.859 -12.578 12.875 1 92.69 165 ILE B O 1
ATOM 4062 N N . LYS B 1 166 ? 13.68 -10.5 12.094 1 87.5 166 LYS B N 1
ATOM 4063 C CA . LYS B 1 166 ? 12.984 -10.047 13.297 1 87.5 166 LYS B CA 1
ATOM 4064 C C . LYS B 1 166 ? 11.641 -10.758 13.453 1 87.5 166 LYS B C 1
ATOM 4066 O O . LYS B 1 166 ? 11.211 -11.039 14.57 1 87.5 166 LYS B O 1
ATOM 4071 N N . VAL B 1 167 ? 11.016 -11.023 12.367 1 85.5 167 VAL B N 1
ATOM 4072 C CA . VAL B 1 167 ? 9.727 -11.703 12.391 1 85.5 167 VAL B CA 1
ATOM 4073 C C . VAL B 1 167 ? 9.922 -13.164 12.789 1 85.5 167 VAL B C 1
ATOM 4075 O O . VAL B 1 167 ? 9.172 -13.695 13.609 1 85.5 167 VAL B O 1
ATOM 4078 N N . TRP B 1 168 ? 10.93 -13.82 12.188 1 89.44 168 TRP B N 1
ATOM 4079 C CA . TRP B 1 168 ? 11.164 -15.242 12.438 1 89.44 168 TRP B CA 1
ATOM 4080 C C . TRP B 1 168 ? 11.789 -15.453 13.812 1 89.44 168 TRP B C 1
ATOM 4082 O O . TRP B 1 168 ? 11.672 -16.531 14.391 1 89.44 168 TRP B O 1
ATOM 4092 N N . GLY B 1 169 ? 12.43 -14.453 14.312 1 85.12 169 GLY B N 1
ATOM 4093 C CA . GLY B 1 169 ? 13.195 -14.578 15.539 1 85.12 169 GLY B CA 1
ATOM 4094 C C . GLY B 1 169 ? 14.672 -14.836 15.305 1 85.12 169 GLY B C 1
ATOM 4095 O O . GLY B 1 169 ? 15.039 -15.516 14.344 1 85.12 169 GLY B O 1
ATOM 4096 N N . ARG B 1 170 ? 15.531 -14.336 16.156 1 80.06 170 ARG B N 1
ATOM 4097 C CA . ARG B 1 170 ? 16.984 -14.328 15.977 1 80.06 170 ARG B CA 1
ATOM 4098 C C . ARG B 1 170 ? 17.547 -15.734 16.062 1 80.06 170 ARG B C 1
ATOM 4100 O O . ARG B 1 170 ? 18.547 -16.047 15.398 1 80.06 170 ARG B O 1
ATOM 4107 N N . VAL B 1 171 ? 16.969 -16.625 16.688 1 87.31 171 VAL B N 1
ATOM 4108 C CA . VAL B 1 171 ? 17.516 -17.953 16.906 1 87.31 171 VAL B CA 1
ATOM 4109 C C . VAL B 1 171 ? 17.516 -18.734 15.602 1 87.31 171 VAL B C 1
ATOM 4111 O O . VAL B 1 171 ? 18.531 -19.297 15.203 1 87.31 171 VAL B O 1
ATOM 4114 N N . LYS B 1 172 ? 16.453 -18.672 14.828 1 92.44 172 LYS B N 1
ATOM 4115 C CA . LYS B 1 172 ? 16.328 -19.469 13.609 1 92.44 172 LYS B CA 1
ATOM 4116 C C . LYS B 1 172 ? 16.359 -18.594 12.367 1 92.44 172 LYS B C 1
ATOM 4118 O O . LYS B 1 172 ? 16.516 -19.094 11.25 1 92.44 172 LYS B O 1
ATOM 4123 N N . GLY B 1 173 ? 16.312 -17.344 12.555 1 94.88 173 GLY B N 1
ATOM 4124 C CA . GLY B 1 173 ? 16.156 -16.406 11.453 1 94.88 173 GLY B CA 1
ATOM 4125 C C . GLY B 1 173 ? 17.266 -16.5 10.422 1 94.88 173 GLY B C 1
ATOM 4126 O O . GLY B 1 173 ? 17 -16.5 9.219 1 94.88 173 GLY B O 1
ATOM 4127 N N . GLU B 1 174 ? 18.422 -16.641 10.859 1 95.56 174 GLU B N 1
ATOM 4128 C CA . GLU B 1 174 ? 19.562 -16.719 9.953 1 95.56 174 GLU B CA 1
ATOM 4129 C C . GLU B 1 174 ? 19.547 -18 9.141 1 95.56 174 GLU B C 1
ATOM 4131 O O . GLU B 1 174 ? 19.812 -18 7.941 1 95.56 174 GLU B O 1
ATOM 4136 N N . GLU B 1 175 ? 19.25 -19.062 9.812 1 96.69 175 GLU B N 1
ATOM 4137 C CA . GLU B 1 175 ? 19.156 -20.359 9.141 1 96.69 175 GLU B CA 1
ATOM 4138 C C . GLU B 1 175 ? 18.047 -20.359 8.094 1 96.69 175 GLU B C 1
ATOM 4140 O O . GLU B 1 175 ? 18.234 -20.859 6.98 1 96.69 175 GLU B O 1
ATOM 4145 N N . TYR B 1 176 ? 16.938 -19.844 8.43 1 97.31 176 TYR B N 1
ATOM 4146 C CA . TYR B 1 176 ? 15.797 -19.766 7.52 1 97.31 176 TYR B CA 1
ATOM 4147 C C . TYR B 1 176 ? 16.125 -18.906 6.301 1 97.31 176 TYR B C 1
ATOM 4149 O O . TYR B 1 176 ? 15.844 -19.297 5.168 1 97.31 176 TYR B O 1
ATOM 4157 N N . TRP B 1 177 ? 16.766 -17.797 6.547 1 97.69 177 TRP B N 1
ATOM 4158 C CA . TRP B 1 177 ? 17.172 -16.922 5.445 1 97.69 177 TRP B CA 1
ATOM 4159 C C . TRP B 1 177 ? 18.125 -17.641 4.496 1 97.69 177 TRP B C 1
ATOM 4161 O O . TRP B 1 177 ? 17.984 -17.547 3.275 1 97.69 177 TRP B O 1
ATOM 4171 N N . ASN B 1 178 ? 19.047 -18.359 5.047 1 97.56 178 ASN B N 1
ATOM 4172 C CA . ASN B 1 178 ? 20.031 -19.062 4.23 1 97.56 178 ASN B CA 1
ATOM 4173 C C . ASN B 1 178 ? 19.391 -20.156 3.391 1 97.56 178 ASN B C 1
ATOM 4175 O O . ASN B 1 178 ? 19.781 -20.391 2.25 1 97.56 178 ASN B O 1
ATOM 4179 N N . LYS B 1 179 ? 18.422 -20.797 3.945 1 97.69 179 LYS B N 1
ATOM 4180 C CA . LYS B 1 179 ? 17.703 -21.812 3.176 1 97.69 179 LYS B CA 1
ATOM 4181 C C . LYS B 1 179 ? 17.078 -21.203 1.927 1 97.69 179 LYS B C 1
ATOM 4183 O O . LYS B 1 179 ? 17.219 -21.734 0.826 1 97.69 179 LYS B O 1
ATOM 4188 N N . ILE B 1 180 ? 16.438 -20.109 2.135 1 98.56 180 ILE B N 1
ATOM 4189 C CA . ILE B 1 180 ? 15.758 -19.438 1.033 1 98.56 180 ILE B CA 1
ATOM 4190 C C . ILE B 1 180 ? 16.781 -18.906 0.042 1 98.56 180 ILE B C 1
ATOM 4192 O O . ILE B 1 180 ? 16.641 -19.078 -1.169 1 98.56 180 ILE B O 1
ATOM 4196 N N . LYS B 1 181 ? 17.812 -18.281 0.537 1 98.44 181 LYS B N 1
ATOM 4197 C CA . LYS B 1 181 ? 18.859 -17.719 -0.31 1 98.44 181 LYS B CA 1
ATOM 4198 C C . LYS B 1 181 ? 19.484 -18.797 -1.186 1 98.44 181 LYS B C 1
ATOM 4200 O O . LYS B 1 181 ? 19.75 -18.562 -2.367 1 98.44 181 LYS B O 1
ATOM 4205 N N . ASN B 1 182 ? 19.719 -19.891 -0.625 1 98.06 182 ASN B N 1
ATOM 4206 C CA . ASN B 1 182 ? 20.297 -21 -1.377 1 98.06 182 ASN B CA 1
ATOM 4207 C C . ASN B 1 182 ? 19.406 -21.438 -2.527 1 98.06 182 ASN B C 1
ATOM 4209 O O . ASN B 1 182 ? 19.891 -21.719 -3.623 1 98.06 182 ASN B O 1
ATOM 4213 N N . ALA B 1 183 ? 18.125 -21.547 -2.26 1 98.44 183 ALA B N 1
ATOM 4214 C CA . ALA B 1 183 ? 17.172 -21.922 -3.309 1 98.44 183 ALA B CA 1
ATOM 4215 C C . ALA B 1 183 ? 17.141 -20.859 -4.414 1 98.44 183 ALA B C 1
ATOM 4217 O O . ALA B 1 183 ? 17.078 -21.203 -5.598 1 98.44 183 ALA B O 1
ATOM 4218 N N . VAL B 1 184 ? 17.172 -19.609 -4.035 1 98.69 184 VAL B N 1
ATOM 4219 C CA . VAL B 1 184 ? 17.188 -18.5 -4.988 1 98.69 184 VAL B CA 1
ATOM 4220 C C . VAL B 1 184 ? 18.453 -18.547 -5.832 1 98.69 184 VAL B C 1
ATOM 4222 O O . VAL B 1 184 ? 18.406 -18.422 -7.055 1 98.69 184 VAL B O 1
ATOM 4225 N N . GLU B 1 185 ? 19.578 -18.844 -5.223 1 98.25 185 GLU B N 1
ATOM 4226 C CA . GLU B 1 185 ? 20.859 -18.922 -5.926 1 98.25 185 GLU B CA 1
ATOM 4227 C C . GLU B 1 185 ? 20.891 -20.109 -6.875 1 98.25 185 GLU B C 1
ATOM 4229 O O . GLU B 1 185 ? 21.438 -20.016 -7.977 1 98.25 185 GLU B O 1
ATOM 4234 N N . ALA B 1 186 ? 20.297 -21.109 -6.48 1 98.19 186 ALA B N 1
ATOM 4235 C CA . ALA B 1 186 ? 20.266 -22.328 -7.297 1 98.19 186 ALA B CA 1
ATOM 4236 C C . ALA B 1 186 ? 19.469 -22.109 -8.578 1 98.19 186 ALA B C 1
ATOM 4238 O O . ALA B 1 186 ? 19.609 -22.859 -9.547 1 98.19 186 ALA B O 1
ATOM 4239 N N . THR B 1 187 ? 18.578 -21.125 -8.562 1 98.31 187 THR B N 1
ATOM 4240 C CA . THR B 1 187 ? 17.766 -20.844 -9.734 1 98.31 187 THR B CA 1
ATOM 4241 C C . THR B 1 187 ? 18.109 -19.484 -10.328 1 98.31 187 THR B C 1
ATOM 4243 O O . THR B 1 187 ? 17.344 -18.922 -11.094 1 98.31 187 THR B O 1
ATOM 4246 N N . ALA B 1 188 ? 19.219 -18.922 -9.977 1 96 188 ALA B N 1
ATOM 4247 C CA . ALA B 1 188 ? 19.609 -17.562 -10.352 1 96 188 ALA B CA 1
ATOM 4248 C C . ALA B 1 188 ? 19.484 -17.359 -11.859 1 96 188 ALA B C 1
ATOM 4250 O O . ALA B 1 188 ? 19.844 -18.25 -12.641 1 96 188 ALA B O 1
ATOM 4251 N N . THR B 1 189 ? 18.906 -16.297 -12.273 1 93.5 189 THR B N 1
ATOM 4252 C CA . THR B 1 189 ? 18.781 -15.773 -13.633 1 93.5 189 THR B CA 1
ATOM 4253 C C . THR B 1 189 ? 17.703 -16.547 -14.398 1 93.5 189 THR B C 1
ATOM 4255 O O . THR B 1 189 ? 17.344 -16.172 -15.523 1 93.5 189 THR B O 1
ATOM 4258 N N . GLN B 1 190 ? 17.203 -17.594 -13.859 1 96.69 190 GLN B N 1
ATOM 4259 C CA . GLN B 1 190 ? 16.156 -18.344 -14.547 1 96.69 190 GLN B CA 1
ATOM 4260 C C . GLN B 1 190 ? 14.812 -17.625 -14.461 1 96.69 190 GLN B C 1
ATOM 4262 O O . GLN B 1 190 ? 14.461 -17.094 -13.406 1 96.69 190 GLN B O 1
ATOM 4267 N N . VAL B 1 191 ? 14.148 -17.625 -15.648 1 97.5 191 VAL B N 1
ATOM 4268 C CA . VAL B 1 191 ? 12.844 -16.969 -15.734 1 97.5 191 VAL B CA 1
ATOM 4269 C C . VAL B 1 191 ? 11.891 -17.828 -16.578 1 97.5 191 VAL B C 1
ATOM 4271 O O . VAL B 1 191 ? 12.328 -18.766 -17.25 1 97.5 191 VAL B O 1
ATOM 4274 N N . LEU B 1 192 ? 10.594 -17.531 -16.453 1 98 192 LEU B N 1
ATOM 4275 C CA . LEU B 1 192 ? 9.586 -18.156 -17.312 1 98 192 LEU B CA 1
ATOM 4276 C C . LEU B 1 192 ? 9.516 -17.453 -18.656 1 98 192 LEU B C 1
ATOM 4278 O O . LEU B 1 192 ? 9.484 -16.234 -18.734 1 98 192 LEU B O 1
ATOM 4282 N N . THR B 1 193 ? 9.5 -18.266 -19.703 1 97.19 193 THR B N 1
ATOM 4283 C CA . THR B 1 193 ? 9.297 -17.75 -21.062 1 97.19 193 THR B CA 1
ATOM 4284 C C . THR B 1 193 ? 8.188 -18.5 -21.766 1 97.19 193 THR B C 1
ATOM 4286 O O . THR B 1 193 ? 7.941 -19.672 -21.484 1 97.19 193 THR B O 1
ATOM 4289 N N . TYR B 1 194 ? 7.5 -17.891 -22.609 1 96.69 194 TYR B N 1
ATOM 4290 C CA . TYR B 1 194 ? 6.492 -18.438 -23.5 1 96.69 194 TYR B CA 1
ATOM 4291 C C . TYR B 1 194 ? 6.789 -18.047 -24.953 1 96.69 194 TYR B C 1
ATOM 4293 O O . TYR B 1 194 ? 6.855 -16.859 -25.281 1 96.69 194 TYR B O 1
ATOM 4301 N N . ASN B 1 195 ? 7.039 -19.016 -25.812 1 94.12 195 ASN B N 1
ATOM 4302 C CA . ASN B 1 195 ? 7.484 -18.766 -27.172 1 94.12 195 ASN B CA 1
ATOM 4303 C C . ASN B 1 195 ? 8.711 -17.859 -27.219 1 94.12 195 ASN B C 1
ATOM 4305 O O . ASN B 1 195 ? 8.742 -16.875 -27.953 1 94.12 195 ASN B O 1
ATOM 4309 N N . ASP B 1 196 ? 9.555 -18.016 -26.281 1 91.88 196 ASP B N 1
ATOM 4310 C CA . ASP B 1 196 ? 10.875 -17.391 -26.188 1 91.88 196 ASP B CA 1
ATOM 4311 C C . ASP B 1 196 ? 10.773 -15.945 -25.719 1 91.88 196 ASP B C 1
ATOM 4313 O O . ASP B 1 196 ? 11.75 -15.188 -25.797 1 91.88 196 ASP B O 1
ATOM 4317 N N . ASN B 1 197 ? 9.586 -15.594 -25.297 1 93.12 197 ASN B N 1
ATOM 4318 C CA . ASN B 1 197 ? 9.398 -14.266 -24.734 1 93.12 197 ASN B CA 1
ATOM 4319 C C . ASN B 1 197 ? 9.195 -14.328 -23.219 1 93.12 197 ASN B C 1
ATOM 4321 O O . ASN B 1 197 ? 8.578 -15.266 -22.703 1 93.12 197 ASN B O 1
ATOM 4325 N N . LEU B 1 198 ? 9.688 -13.305 -22.562 1 94.75 198 LEU B N 1
ATOM 4326 C CA . LEU B 1 198 ? 9.477 -13.211 -21.109 1 94.75 198 LEU B CA 1
ATOM 4327 C C . LEU B 1 198 ? 7.992 -13.266 -20.781 1 94.75 198 LEU B C 1
ATOM 4329 O O . LEU B 1 198 ? 7.176 -12.602 -21.422 1 94.75 198 LEU B O 1
ATOM 4333 N N . VAL B 1 199 ? 7.625 -14.109 -19.859 1 96.25 199 VAL B N 1
ATOM 4334 C CA . VAL B 1 199 ? 6.262 -14.117 -19.344 1 96.25 199 VAL B CA 1
ATOM 4335 C C . VAL B 1 199 ? 5.98 -12.82 -18.594 1 96.25 199 VAL B C 1
ATOM 4337 O O . VAL B 1 199 ? 6.699 -12.469 -17.656 1 96.25 199 VAL B O 1
ATOM 4340 N N . MET B 1 200 ? 4.938 -12.148 -18.938 1 93.75 200 MET B N 1
ATOM 4341 C CA . MET B 1 200 ? 4.684 -10.82 -18.391 1 93.75 200 MET B CA 1
ATOM 4342 C C . MET B 1 200 ? 3.719 -10.891 -17.219 1 93.75 200 MET B C 1
ATOM 4344 O O . MET B 1 200 ? 3.646 -9.961 -16.406 1 93.75 200 MET B O 1
ATOM 4348 N N . GLU B 1 201 ? 3.041 -12.016 -17.125 1 94.44 201 GLU B N 1
ATOM 4349 C CA . GLU B 1 201 ? 2.041 -12.156 -16.078 1 94.44 201 GLU B CA 1
ATOM 4350 C C . GLU B 1 201 ? 2.221 -13.461 -15.305 1 94.44 201 GLU B C 1
ATOM 4352 O O . GLU B 1 201 ? 1.345 -14.328 -15.328 1 94.44 201 GLU B O 1
ATOM 4357 N N . PRO B 1 202 ? 3.27 -13.562 -14.617 1 97.38 202 PRO B N 1
ATOM 4358 C CA . PRO B 1 202 ? 3.512 -14.781 -13.828 1 97.38 202 PRO B CA 1
ATOM 4359 C C . PRO B 1 202 ? 2.801 -14.758 -12.477 1 97.38 202 PRO B C 1
ATOM 4361 O O . PRO B 1 202 ? 3.451 -14.836 -11.43 1 97.38 202 PRO B O 1
ATOM 4364 N N . TYR B 1 203 ? 1.545 -14.852 -12.484 1 97.94 203 TYR B N 1
ATOM 4365 C CA . TYR B 1 203 ? 0.748 -14.688 -11.273 1 97.94 203 TYR B CA 1
ATOM 4366 C C . TYR B 1 203 ? 0.82 -15.93 -10.398 1 97.94 203 TYR B C 1
ATOM 4368 O O . TYR B 1 203 ? 0.948 -17.047 -10.898 1 97.94 203 TYR B O 1
ATOM 4376 N N . TYR B 1 204 ? 0.81 -15.742 -9.195 1 98.56 204 TYR B N 1
ATOM 4377 C CA . TYR B 1 204 ? 0.679 -16.828 -8.219 1 98.56 204 TYR B CA 1
ATOM 4378 C C . TYR B 1 204 ? -0.19 -16.391 -7.043 1 98.56 204 TYR B C 1
ATOM 4380 O O . TYR B 1 204 ? -0.438 -15.203 -6.848 1 98.56 204 TYR B O 1
ATOM 4388 N N . PHE B 1 205 ? -0.678 -17.312 -6.344 1 96.75 205 PHE B N 1
ATOM 4389 C CA . PHE B 1 205 ? -1.574 -17.125 -5.211 1 96.75 205 PHE B CA 1
ATOM 4390 C C . PHE B 1 205 ? -1.369 -18.203 -4.164 1 96.75 205 PHE B C 1
ATOM 4392 O O . PHE B 1 205 ? -0.629 -19.172 -4.391 1 96.75 205 PHE B O 1
ATOM 4399 N N . SER B 1 206 ? -2.002 -18.062 -3.09 1 95.88 206 SER B N 1
ATOM 4400 C CA . SER B 1 206 ? -1.7 -18.906 -1.934 1 95.88 206 SER B CA 1
ATOM 4401 C C . SER B 1 206 ? -2.256 -20.312 -2.111 1 95.88 206 SER B C 1
ATOM 4403 O O . SER B 1 206 ? -1.497 -21.281 -2.256 1 95.88 206 SER B O 1
ATOM 4405 N N . THR B 1 207 ? -3.592 -20.359 -2.137 1 96.19 207 THR B N 1
ATOM 4406 C CA . THR B 1 207 ? -4.223 -21.672 -2.059 1 96.19 207 THR B CA 1
ATOM 4407 C C . THR B 1 207 ? -5.469 -21.734 -2.938 1 96.19 207 THR B C 1
ATOM 4409 O O . THR B 1 207 ? -6.344 -20.875 -2.836 1 96.19 207 THR B O 1
ATOM 4412 N N . SER B 1 208 ? -5.566 -22.781 -3.789 1 95.75 208 SER B N 1
ATOM 4413 C CA . SER B 1 208 ? -6.77 -22.984 -4.59 1 95.75 208 SER B CA 1
ATOM 4414 C C . SER B 1 208 ? -7.777 -23.859 -3.857 1 95.75 208 SER B C 1
ATOM 4416 O O . SER B 1 208 ? -7.531 -24.281 -2.727 1 95.75 208 SER B O 1
ATOM 4418 N N . SER B 1 209 ? -8.93 -24.031 -4.527 1 93.44 209 SER B N 1
ATOM 4419 C CA . SER B 1 209 ? -9.914 -24.984 -4.039 1 93.44 209 SER B CA 1
ATOM 4420 C C . SER B 1 209 ? -9.844 -26.312 -4.805 1 93.44 209 SER B C 1
ATOM 4422 O O . SER B 1 209 ? -10.852 -26.984 -4.988 1 93.44 209 SER B O 1
ATOM 4424 N N . GLY B 1 210 ? -8.68 -26.641 -5.289 1 95.19 210 GLY B N 1
ATOM 4425 C CA . GLY B 1 210 ? -8.461 -27.875 -6.008 1 95.19 210 GLY B CA 1
ATOM 4426 C C . GLY B 1 210 ? -8.227 -27.688 -7.492 1 95.19 210 GLY B C 1
ATOM 4427 O O . GLY B 1 210 ? -7.77 -28.594 -8.18 1 95.19 210 GLY B O 1
ATOM 4428 N N . GLU B 1 211 ? -8.547 -26.547 -7.938 1 96.75 211 GLU B N 1
ATOM 4429 C CA . GLU B 1 211 ? -8.375 -26.188 -9.344 1 96.75 211 GLU B CA 1
ATOM 4430 C C . GLU B 1 211 ? -8.102 -24.688 -9.492 1 96.75 211 GLU B C 1
ATOM 4432 O O . GLU B 1 211 ? -8.672 -23.875 -8.766 1 96.75 211 GLU B O 1
ATOM 4437 N N . THR B 1 212 ? -7.188 -24.312 -10.438 1 98.12 212 THR B N 1
ATOM 4438 C CA . THR B 1 212 ? -6.941 -22.906 -10.68 1 98.12 212 THR B CA 1
ATOM 4439 C C . THR B 1 212 ? -7.945 -22.344 -11.688 1 98.12 212 THR B C 1
ATOM 4441 O O . THR B 1 212 ? -8.797 -23.078 -12.195 1 98.12 212 THR B O 1
ATOM 4444 N N . GLU B 1 213 ? -7.902 -21.016 -11.922 1 98.06 213 GLU B N 1
ATOM 4445 C CA . GLU B 1 213 ? -8.852 -20.344 -12.797 1 98.06 213 GLU B CA 1
ATOM 4446 C C . GLU B 1 213 ? -8.188 -19.938 -14.117 1 98.06 213 GLU B C 1
ATOM 4448 O O . GLU B 1 213 ? -6.98 -19.703 -14.164 1 98.06 213 GLU B O 1
ATOM 4453 N N . ASN B 1 214 ? -9.078 -19.859 -15.148 1 97.38 214 ASN B N 1
ATOM 4454 C CA . ASN B 1 214 ? -8.648 -19.172 -16.359 1 97.38 214 ASN B CA 1
ATOM 4455 C C . ASN B 1 214 ? -8.523 -17.672 -16.141 1 97.38 214 ASN B C 1
ATOM 4457 O O . ASN B 1 214 ? -9.352 -17.078 -15.445 1 97.38 214 ASN B O 1
ATOM 4461 N N . SER B 1 215 ? -7.508 -17.094 -16.812 1 96.88 215 SER B N 1
ATOM 4462 C CA . SER B 1 215 ? -7.246 -15.672 -16.609 1 96.88 215 SER B CA 1
ATOM 4463 C C . SER B 1 215 ? -8.477 -14.828 -16.938 1 96.88 215 SER B C 1
ATOM 4465 O O . SER B 1 215 ? -8.781 -13.859 -16.234 1 96.88 215 SER B O 1
ATOM 4467 N N . GLU B 1 216 ? -9.219 -15.141 -17.984 1 93.12 216 GLU B N 1
ATOM 4468 C CA . GLU B 1 216 ? -10.344 -14.32 -18.438 1 93.12 216 GLU B CA 1
ATOM 4469 C C . GLU B 1 216 ? -11.516 -14.398 -17.453 1 93.12 216 GLU B C 1
ATOM 4471 O O . GLU B 1 216 ? -12.391 -13.531 -17.469 1 93.12 216 GLU B O 1
ATOM 4476 N N . ASP B 1 217 ? -11.531 -15.438 -16.688 1 93.75 217 ASP B N 1
ATOM 4477 C CA . ASP B 1 217 ? -12.609 -15.586 -15.719 1 93.75 217 ASP B CA 1
ATOM 4478 C C . ASP B 1 217 ? -12.414 -14.648 -14.531 1 93.75 217 ASP B C 1
ATOM 4480 O O . ASP B 1 217 ? -13.359 -14.359 -13.797 1 93.75 217 ASP B O 1
ATOM 4484 N N . VAL B 1 218 ? -11.203 -14.203 -14.367 1 92 218 VAL B N 1
ATOM 4485 C CA . VAL B 1 218 ? -10.867 -13.383 -13.203 1 92 218 VAL B CA 1
ATOM 4486 C C . VAL B 1 218 ? -10.469 -11.984 -13.656 1 92 218 VAL B C 1
ATOM 4488 O O . VAL B 1 218 ? -10.945 -10.992 -13.102 1 92 218 VAL B O 1
ATOM 4491 N N . PHE B 1 219 ? -9.578 -11.789 -14.664 1 88.31 219 PHE B N 1
ATOM 4492 C CA . PHE B 1 219 ? -9.016 -10.508 -15.086 1 88.31 219 PHE B CA 1
ATOM 4493 C C . PHE B 1 219 ? -9.625 -10.055 -16.406 1 88.31 219 PHE B C 1
ATOM 4495 O O . PHE B 1 219 ? -9.281 -8.992 -16.922 1 88.31 219 PHE B O 1
ATOM 4502 N N . SER B 1 220 ? -10.438 -10.758 -17.109 1 84.5 220 SER B N 1
ATOM 4503 C CA . SER B 1 220 ? -11.18 -10.438 -18.312 1 84.5 220 SER B CA 1
ATOM 4504 C C . SER B 1 220 ? -10.359 -10.742 -19.562 1 84.5 220 SER B C 1
ATOM 4506 O O . SER B 1 220 ? -10.914 -10.867 -20.656 1 84.5 220 SER B O 1
ATOM 4508 N N . THR B 1 221 ? -9.062 -10.82 -19.469 1 90.06 221 THR B N 1
ATOM 4509 C CA . THR B 1 221 ? -8.227 -11.102 -20.625 1 90.06 221 THR B CA 1
ATOM 4510 C C . THR B 1 221 ? -7.754 -12.555 -20.609 1 90.06 221 THR B C 1
ATOM 4512 O O . THR B 1 221 ? -7.348 -13.07 -19.562 1 90.06 221 THR B O 1
ATOM 4515 N N . SER B 1 222 ? -7.816 -13.086 -21.797 1 93.31 222 SER B N 1
ATOM 4516 C CA . SER B 1 222 ? -7.32 -14.453 -21.938 1 93.31 222 SER B CA 1
ATOM 4517 C C . SER B 1 222 ? -5.82 -14.469 -22.203 1 93.31 222 SER B C 1
ATOM 4519 O O . SER B 1 222 ? -5.344 -13.82 -23.141 1 93.31 222 SER B O 1
ATOM 4521 N N . VAL B 1 223 ? -5.086 -15.141 -21.391 1 95.5 223 VAL B N 1
ATOM 4522 C CA . VAL B 1 223 ? -3.646 -15.32 -21.531 1 95.5 223 VAL B CA 1
ATOM 4523 C C . VAL B 1 223 ? -3.326 -16.797 -21.734 1 95.5 223 VAL B C 1
ATOM 4525 O O . VAL B 1 223 ? -3.74 -17.656 -20.938 1 95.5 223 VAL B O 1
ATOM 4528 N N . PRO B 1 224 ? -2.584 -17.188 -22.766 1 96.5 224 PRO B N 1
ATOM 4529 C CA . PRO B 1 224 ? -2.451 -18.578 -23.188 1 96.5 224 PRO B CA 1
ATOM 4530 C C . PRO B 1 224 ? -1.833 -19.469 -22.109 1 96.5 224 PRO B C 1
ATOM 4532 O O . PRO B 1 224 ? -2.168 -20.656 -22 1 96.5 224 PRO B O 1
ATOM 4535 N N . TYR B 1 225 ? -0.992 -18.922 -21.297 1 98.06 225 TYR B N 1
ATOM 4536 C CA . TYR B 1 225 ? -0.303 -19.766 -20.312 1 98.06 225 TYR B CA 1
ATOM 4537 C C . TYR B 1 225 ? -0.993 -19.703 -18.969 1 98.06 225 TYR B C 1
ATOM 4539 O O . TYR B 1 225 ? -0.572 -20.375 -18.016 1 98.06 225 TYR B O 1
ATOM 4547 N N . LEU B 1 226 ? -1.979 -18.906 -18.797 1 98.44 226 LEU B N 1
ATOM 4548 C CA . LEU B 1 226 ? -2.752 -18.812 -17.562 1 98.44 226 LEU B CA 1
ATOM 4549 C C . LEU B 1 226 ? -4.105 -19.5 -17.719 1 98.44 226 LEU B C 1
ATOM 4551 O O . LEU B 1 226 ? -5.133 -18.844 -17.844 1 98.44 226 LEU B O 1
ATOM 4555 N N . ARG B 1 227 ? -4.066 -20.828 -17.609 1 98.25 227 ARG B N 1
ATOM 4556 C CA . ARG B 1 227 ? -5.223 -21.688 -17.812 1 98.25 227 ARG B CA 1
ATOM 4557 C C . ARG B 1 227 ? -5.586 -22.422 -16.531 1 98.25 227 ARG B C 1
ATOM 4559 O O . ARG B 1 227 ? -4.727 -22.641 -15.664 1 98.25 227 ARG B O 1
ATOM 4566 N N . SER B 1 228 ? -6.852 -22.781 -16.484 1 98.38 228 SER B N 1
ATOM 4567 C CA . SER B 1 228 ? -7.281 -23.609 -15.359 1 98.38 228 SER B CA 1
ATOM 4568 C C . SER B 1 228 ? -6.625 -24.984 -15.406 1 98.38 228 SER B C 1
ATOM 4570 O O . SER B 1 228 ? -6.66 -25.656 -16.438 1 98.38 228 SER B O 1
ATOM 4572 N N . VAL B 1 229 ? -6.012 -25.359 -14.328 1 98.5 229 VAL B N 1
ATOM 4573 C CA . VAL B 1 229 ? -5.406 -26.688 -14.203 1 98.5 229 VAL B CA 1
ATOM 4574 C C . VAL B 1 229 ? -5.766 -27.281 -12.844 1 98.5 229 VAL B C 1
ATOM 4576 O O . VAL B 1 229 ? -6.133 -26.562 -11.914 1 98.5 229 VAL B O 1
ATOM 4579 N N . ALA B 1 230 ? -5.652 -28.578 -12.789 1 97.75 230 ALA B N 1
ATOM 4580 C CA . ALA B 1 230 ? -5.902 -29.281 -11.523 1 97.75 230 ALA B CA 1
ATOM 4581 C C . ALA B 1 230 ? -4.82 -28.953 -10.5 1 97.75 230 ALA B C 1
ATOM 4583 O O . ALA B 1 230 ? -3.641 -28.844 -10.844 1 97.75 230 ALA B O 1
ATOM 4584 N N . SER B 1 231 ? -5.223 -28.766 -9.266 1 97.19 231 SER B N 1
ATOM 4585 C CA . SER B 1 231 ? -4.332 -28.531 -8.133 1 97.19 231 SER B CA 1
ATOM 4586 C C . SER B 1 231 ? -4.777 -29.328 -6.906 1 97.19 231 SER B C 1
ATOM 4588 O O . SER B 1 231 ? -5.141 -28.734 -5.883 1 97.19 231 SER B O 1
ATOM 4590 N N . PRO B 1 232 ? -4.734 -30.578 -7.012 1 94.69 232 PRO B N 1
ATOM 4591 C CA . PRO B 1 232 ? -5.273 -31.422 -5.938 1 94.69 232 PRO B CA 1
ATOM 4592 C C . PRO B 1 232 ? -4.414 -31.375 -4.672 1 94.69 232 PRO B C 1
ATOM 4594 O O . PRO B 1 232 ? -3.205 -31.156 -4.75 1 94.69 232 PRO B O 1
ATOM 4597 N N . GLY B 1 233 ? -5.043 -31.672 -3.494 1 93 233 GLY B N 1
ATOM 4598 C CA . GLY B 1 233 ? -4.336 -31.844 -2.234 1 93 233 GLY B CA 1
ATOM 4599 C C . GLY B 1 233 ? -4.371 -30.609 -1.362 1 93 233 GLY B C 1
ATOM 4600 O O . GLY B 1 233 ? -4 -30.656 -0.188 1 93 233 GLY B O 1
ATOM 4601 N N . GLU B 1 234 ? -4.828 -29.516 -1.978 1 90.69 234 GLU B N 1
ATOM 4602 C CA . GLU B 1 234 ? -4.859 -28.25 -1.254 1 90.69 234 GLU B CA 1
ATOM 4603 C C . GLU B 1 234 ? -6.145 -28.109 -0.437 1 90.69 234 GLU B C 1
ATOM 4605 O O . GLU B 1 234 ? -6.176 -27.391 0.556 1 90.69 234 GLU B O 1
ATOM 4610 N N . GLU B 1 235 ? -7.148 -28.797 -0.861 1 81.12 235 GLU B N 1
ATOM 4611 C CA . GLU B 1 235 ? -8.492 -28.609 -0.312 1 81.12 235 GLU B CA 1
ATOM 4612 C C . GLU B 1 235 ? -8.547 -29.031 1.155 1 81.12 235 GLU B C 1
ATOM 4614 O O . GLU B 1 235 ? -9.461 -28.641 1.883 1 81.12 235 GLU B O 1
ATOM 4619 N N . LYS B 1 236 ? -7.59 -29.75 1.557 1 79.44 236 LYS B N 1
ATOM 4620 C CA . LYS B 1 236 ? -7.613 -30.297 2.91 1 79.44 236 LYS B CA 1
ATOM 4621 C C . LYS B 1 236 ? -6.754 -29.453 3.854 1 79.44 236 LYS B C 1
ATOM 4623 O O . LYS B 1 236 ? -6.703 -29.719 5.059 1 79.44 236 LYS B O 1
ATOM 4628 N N . LEU B 1 237 ? -6.289 -28.484 3.266 1 82.94 237 LEU B N 1
ATOM 4629 C CA . LEU B 1 237 ? -5.418 -27.656 4.094 1 82.94 237 LEU B CA 1
ATOM 4630 C C . LEU B 1 237 ? -6.238 -26.766 5.016 1 82.94 237 LEU B C 1
ATOM 4632 O O . LEU B 1 237 ? -7.32 -26.312 4.645 1 82.94 237 LEU B O 1
ATOM 4636 N N . LYS B 1 238 ? -5.863 -26.578 6.145 1 71.06 238 LYS B N 1
ATOM 4637 C CA . LYS B 1 238 ? -6.555 -25.844 7.199 1 71.06 238 LYS B CA 1
ATOM 4638 C C . LYS B 1 238 ? -6.895 -24.422 6.746 1 71.06 238 LYS B C 1
ATOM 4640 O O . LYS B 1 238 ? -8 -23.938 6.984 1 71.06 238 LYS B O 1
ATOM 4645 N N . ASP B 1 239 ? -6.051 -23.812 6.043 1 74.69 239 ASP B N 1
ATOM 4646 C CA . ASP B 1 239 ? -6.254 -22.406 5.707 1 74.69 239 ASP B CA 1
ATOM 4647 C C . ASP B 1 239 ? -6.953 -22.266 4.359 1 74.69 239 ASP B C 1
ATOM 4649 O O . ASP B 1 239 ? -7.051 -21.156 3.816 1 74.69 239 ASP B O 1
ATOM 4653 N N . SER B 1 240 ? -7.523 -23.375 4.066 1 86.56 240 SER B N 1
ATOM 4654 C CA . SER B 1 240 ? -8.172 -23.344 2.76 1 86.56 240 SER B CA 1
ATOM 4655 C C . SER B 1 240 ? -9.609 -22.859 2.873 1 86.56 240 SER B C 1
ATOM 4657 O O . SER B 1 240 ? -10.266 -22.594 1.86 1 86.56 240 SER B O 1
ATOM 4659 N N . LYS B 1 241 ? -10.086 -22.672 4.094 1 91.94 241 LYS B N 1
ATOM 4660 C CA . LYS B 1 241 ? -11.438 -22.172 4.32 1 91.94 241 LYS B CA 1
ATOM 4661 C C . LYS B 1 241 ? -11.43 -20.938 5.238 1 91.94 241 LYS B C 1
ATOM 4663 O O . LYS B 1 241 ? -10.586 -20.844 6.133 1 91.94 241 LYS B O 1
ATOM 4668 N N . SER B 1 242 ? -12.32 -20.047 4.918 1 93.12 242 SER B N 1
ATOM 4669 C CA . SER B 1 242 ? -12.477 -18.844 5.738 1 93.12 242 SER B CA 1
ATOM 4670 C C . SER B 1 242 ? -13.914 -18.344 5.719 1 93.12 242 SER B C 1
ATOM 4672 O O . SER B 1 242 ? -14.703 -18.75 4.859 1 93.12 242 SER B O 1
ATOM 4674 N N . SER B 1 243 ? -14.242 -17.547 6.734 1 94.12 243 SER B N 1
ATOM 4675 C CA . SER B 1 243 ? -15.586 -17 6.828 1 94.12 243 SER B CA 1
ATOM 4676 C C . SER B 1 243 ? -15.555 -15.555 7.332 1 94.12 243 SER B C 1
ATOM 4678 O O . SER B 1 243 ? -14.734 -15.203 8.18 1 94.12 243 SER B O 1
ATOM 4680 N N . LYS B 1 244 ? -16.422 -14.734 6.754 1 91.56 244 LYS B N 1
ATOM 4681 C CA . LYS B 1 244 ? -16.625 -13.359 7.211 1 91.56 244 LYS B CA 1
ATOM 4682 C C . LYS B 1 244 ? -18.109 -13.062 7.414 1 91.56 244 LYS B C 1
ATOM 4684 O O . LYS B 1 244 ? -18.938 -13.5 6.621 1 91.56 244 LYS B O 1
ATOM 4689 N N . THR B 1 245 ? -18.344 -12.297 8.484 1 92.81 245 THR B N 1
ATOM 4690 C CA . THR B 1 245 ? -19.719 -11.922 8.797 1 92.81 245 THR B CA 1
ATOM 4691 C C . THR B 1 245 ? -19.875 -10.406 8.797 1 92.81 245 THR B C 1
ATOM 4693 O O . THR B 1 245 ? -19.016 -9.68 9.289 1 92.81 245 THR B O 1
ATOM 4696 N N . PHE B 1 246 ? -20.969 -9.953 8.203 1 88.81 246 PHE B N 1
ATOM 4697 C CA . PHE B 1 246 ? -21.359 -8.547 8.188 1 88.81 246 PHE B CA 1
ATOM 4698 C C . PHE B 1 246 ? -22.797 -8.375 8.664 1 88.81 246 PHE B C 1
ATOM 4700 O O . PHE B 1 246 ? -23.672 -9.172 8.328 1 88.81 246 PHE B O 1
ATOM 4707 N N . ASN B 1 247 ? -22.969 -7.316 9.453 1 90 247 ASN B N 1
ATOM 4708 C CA . ASN B 1 247 ? -24.375 -6.965 9.617 1 90 247 ASN B CA 1
ATOM 4709 C C . ASN B 1 247 ? -24.922 -6.27 8.375 1 90 247 ASN B C 1
ATOM 4711 O O . ASN B 1 247 ? -24.172 -5.77 7.551 1 90 247 ASN B O 1
ATOM 4715 N N . TYR B 1 248 ? -26.266 -6.242 8.281 1 93.25 248 TYR B N 1
ATOM 4716 C CA . TYR B 1 248 ? -26.906 -5.781 7.051 1 93.25 248 TYR B CA 1
ATOM 4717 C C . TYR B 1 248 ? -26.656 -4.297 6.828 1 93.25 248 TYR B C 1
ATOM 4719 O O . TYR B 1 248 ? -26.453 -3.857 5.691 1 93.25 248 TYR B O 1
ATOM 4727 N N . LYS B 1 249 ? -26.672 -3.562 7.805 1 87.88 249 LYS B N 1
ATOM 4728 C CA . LYS B 1 249 ? -26.406 -2.133 7.676 1 87.88 249 LYS B CA 1
ATOM 4729 C C . LYS B 1 249 ? -24.984 -1.87 7.199 1 87.88 249 LYS B C 1
ATOM 4731 O O . LYS B 1 249 ? -24.766 -1.082 6.277 1 87.88 249 LYS B O 1
ATOM 4736 N N . GLU B 1 250 ? -24.109 -2.568 7.785 1 83.31 250 GLU B N 1
ATOM 4737 C CA . GLU B 1 250 ? -22.703 -2.441 7.414 1 83.31 250 GLU B CA 1
ATOM 4738 C C . GLU B 1 250 ? -22.484 -2.852 5.961 1 83.31 250 GLU B C 1
ATOM 4740 O O . GLU B 1 250 ? -21.797 -2.148 5.211 1 83.31 250 GLU B O 1
ATOM 4745 N N . LEU B 1 251 ? -23.031 -3.951 5.629 1 91.19 251 LEU B N 1
ATOM 4746 C CA . LEU B 1 251 ? -22.844 -4.461 4.273 1 91.19 251 LEU B CA 1
ATOM 4747 C C . LEU B 1 251 ? -23.422 -3.498 3.246 1 91.19 251 LEU B C 1
ATOM 4749 O O . LEU B 1 251 ? -22.781 -3.217 2.225 1 91.19 251 LEU B O 1
ATOM 4753 N N . SER B 1 252 ? -24.562 -3 3.488 1 92.44 252 SER B N 1
ATOM 4754 C CA . SER B 1 252 ? -25.203 -2.064 2.561 1 92.44 252 SER B CA 1
ATOM 4755 C C . SER B 1 252 ? -24.359 -0.806 2.389 1 92.44 252 SER B C 1
ATOM 4757 O O . SER B 1 252 ? -24.219 -0.285 1.277 1 92.44 252 SER B O 1
ATOM 4759 N N . GLN B 1 253 ? -23.766 -0.401 3.398 1 84.25 253 GLN B N 1
ATOM 4760 C CA . GLN B 1 253 ? -22.938 0.798 3.352 1 84.25 253 GLN B CA 1
ATOM 4761 C C . GLN B 1 253 ? -21.656 0.552 2.562 1 84.25 253 GLN B C 1
ATOM 4763 O O . GLN B 1 253 ? -21.25 1.386 1.748 1 84.25 253 GLN B O 1
ATOM 4768 N N . ILE B 1 254 ? -21.047 -0.612 2.832 1 84.44 254 ILE B N 1
ATOM 4769 C CA . ILE B 1 254 ? -19.828 -0.944 2.109 1 84.44 254 ILE B CA 1
ATOM 4770 C C . ILE B 1 254 ? -20.109 -0.98 0.608 1 84.44 254 ILE B C 1
ATOM 4772 O O . ILE B 1 254 ? -19.375 -0.393 -0.183 1 84.44 254 ILE B O 1
ATOM 4776 N N . ILE B 1 255 ? -21.188 -1.623 0.256 1 90.69 255 ILE B N 1
ATOM 4777 C CA . ILE B 1 255 ? -21.547 -1.789 -1.15 1 90.69 255 ILE B CA 1
ATOM 4778 C C . ILE B 1 255 ? -21.828 -0.425 -1.777 1 90.69 255 ILE B C 1
ATOM 4780 O O . ILE B 1 255 ? -21.25 -0.08 -2.812 1 90.69 255 ILE B O 1
ATOM 4784 N N . ASN B 1 256 ? -22.625 0.353 -1.161 1 89.44 256 ASN B N 1
ATOM 4785 C CA . ASN B 1 256 ? -23.062 1.624 -1.731 1 89.44 256 ASN B CA 1
ATOM 4786 C C . ASN B 1 256 ? -21.922 2.643 -1.756 1 89.44 256 ASN B C 1
ATOM 4788 O O . ASN B 1 256 ? -21.859 3.49 -2.648 1 89.44 256 ASN B O 1
ATOM 4792 N N . ASN B 1 257 ? -21.078 2.514 -0.821 1 79.69 257 ASN B N 1
ATOM 4793 C CA . ASN B 1 257 ? -19.922 3.406 -0.804 1 79.69 257 ASN B CA 1
ATOM 4794 C C . ASN B 1 257 ? -18.969 3.107 -1.957 1 79.69 257 ASN B C 1
ATOM 4796 O O . ASN B 1 257 ? -18.297 4.012 -2.465 1 79.69 257 ASN B O 1
ATOM 4800 N N . ASN B 1 258 ? -18.891 1.865 -2.316 1 81.88 258 ASN B N 1
ATOM 4801 C CA . ASN B 1 258 ? -18.016 1.478 -3.41 1 81.88 258 ASN B CA 1
ATOM 4802 C C . ASN B 1 258 ? -18.703 1.617 -4.766 1 81.88 258 ASN B C 1
ATOM 4804 O O . ASN B 1 258 ? -18.047 1.921 -5.77 1 81.88 258 ASN B O 1
ATOM 4808 N N . TYR B 1 259 ? -19.969 1.341 -4.691 1 89.31 259 TYR B N 1
ATOM 4809 C CA . TYR B 1 259 ? -20.781 1.407 -5.902 1 89.31 259 TYR B CA 1
ATOM 4810 C C . TYR B 1 259 ? -22.109 2.117 -5.633 1 89.31 259 TYR B C 1
ATOM 4812 O O . TYR B 1 259 ? -23.125 1.474 -5.34 1 89.31 259 TYR B O 1
ATOM 4820 N N . ASP B 1 260 ? -22.125 3.354 -5.934 1 88.31 260 ASP B N 1
ATOM 4821 C CA . ASP B 1 260 ? -23.281 4.188 -5.613 1 88.31 260 ASP B CA 1
ATOM 4822 C C . ASP B 1 260 ? -24.5 3.766 -6.422 1 88.31 260 ASP B C 1
ATOM 4824 O O . ASP B 1 260 ? -25.641 3.906 -5.965 1 88.31 260 ASP B O 1
ATOM 4828 N N . SER B 1 261 ? -24.281 3.254 -7.516 1 92.75 261 SER B N 1
ATOM 4829 C CA . SER B 1 261 ? -25.375 2.877 -8.406 1 92.75 261 SER B CA 1
ATOM 4830 C C . SER B 1 261 ? -26.031 1.571 -7.957 1 92.75 261 SER B C 1
ATOM 4832 O O . SER B 1 261 ? -27.109 1.21 -8.445 1 92.75 261 SER B O 1
ATOM 4834 N N . ALA B 1 262 ? -25.438 0.84 -7.07 1 94.75 262 ALA B N 1
ATOM 4835 C CA . ALA B 1 262 ? -25.984 -0.435 -6.609 1 94.75 262 ALA B CA 1
ATOM 4836 C C . ALA B 1 262 ? -27.297 -0.23 -5.852 1 94.75 262 ALA B C 1
ATOM 4838 O O . ALA B 1 262 ? -28.25 -0.989 -6.035 1 94.75 262 ALA B O 1
ATOM 4839 N N . LYS B 1 263 ? -27.391 0.829 -5.023 1 96.06 263 LYS B N 1
ATOM 4840 C CA . LYS B 1 263 ? -28.578 1.222 -4.27 1 96.06 263 LYS B CA 1
ATOM 4841 C C . LYS B 1 263 ? -29.109 0.057 -3.438 1 96.06 263 LYS B C 1
ATOM 4843 O O . LYS B 1 263 ? -30.297 -0.275 -3.512 1 96.06 263 LYS B O 1
ATOM 4848 N N . VAL B 1 264 ? -28.234 -0.518 -2.68 1 95.62 264 VAL B N 1
ATOM 4849 C CA . VAL B 1 264 ? -28.609 -1.631 -1.81 1 95.62 264 VAL B CA 1
ATOM 4850 C C . VAL B 1 264 ? -29.188 -1.097 -0.505 1 95.62 264 VAL B C 1
ATOM 4852 O O . VAL B 1 264 ? -28.703 -0.106 0.043 1 95.62 264 VAL B O 1
ATOM 4855 N N . SER B 1 265 ? -30.297 -1.664 -0.076 1 95.38 265 SER B N 1
ATOM 4856 C CA . SER B 1 265 ? -30.906 -1.312 1.199 1 95.38 265 SER B CA 1
ATOM 4857 C C . SER B 1 265 ? -30.688 -2.404 2.24 1 95.38 265 SER B C 1
ATOM 4859 O O . SER B 1 265 ? -30.781 -3.594 1.929 1 95.38 265 SER B O 1
ATOM 4861 N N . SER B 1 266 ? -30.438 -1.986 3.51 1 93 266 SER B N 1
ATOM 4862 C CA . SER B 1 266 ? -30.203 -2.951 4.582 1 93 266 SER B CA 1
ATOM 4863 C C . SER B 1 266 ? -31.453 -3.785 4.844 1 93 266 SER B C 1
ATOM 4865 O O . SER B 1 266 ? -31.359 -4.949 5.238 1 93 266 SER B O 1
ATOM 4867 N N . SER B 1 267 ? -32.594 -3.191 4.648 1 93.88 267 SER B N 1
ATOM 4868 C CA . SER B 1 267 ? -33.844 -3.85 4.961 1 93.88 267 SER B CA 1
ATOM 4869 C C . SER B 1 267 ? -34.219 -4.883 3.9 1 93.88 267 SER B C 1
ATOM 4871 O O . SER B 1 267 ? -35 -5.809 4.164 1 93.88 267 SER B O 1
ATOM 4873 N N . ASN B 1 268 ? -33.719 -4.801 2.705 1 94.31 268 ASN B N 1
ATOM 4874 C CA . ASN B 1 268 ? -34.062 -5.703 1.617 1 94.31 268 ASN B CA 1
ATOM 4875 C C . ASN B 1 268 ? -32.844 -6.367 1.003 1 94.31 268 ASN B C 1
ATOM 4877 O O . ASN B 1 268 ? -32.875 -6.793 -0.153 1 94.31 268 ASN B O 1
ATOM 4881 N N . ILE B 1 269 ? -31.781 -6.406 1.69 1 93.62 269 ILE B N 1
ATOM 4882 C CA . ILE B 1 269 ? -30.484 -6.785 1.128 1 93.62 269 ILE B CA 1
ATOM 4883 C C . ILE B 1 269 ? -30.516 -8.258 0.727 1 93.62 269 ILE B C 1
ATOM 4885 O O . ILE B 1 269 ? -29.859 -8.656 -0.243 1 93.62 269 ILE B O 1
ATOM 4889 N N . ARG B 1 270 ? -31.312 -9.094 1.281 1 94 270 ARG B N 1
ATOM 4890 C CA . ARG B 1 270 ? -31.422 -10.523 1.002 1 94 270 ARG B CA 1
ATOM 4891 C C . ARG B 1 270 ? -31.891 -10.766 -0.427 1 94 270 ARG B C 1
ATOM 4893 O O . ARG B 1 270 ? -31.484 -11.734 -1.064 1 94 270 ARG B O 1
ATOM 4900 N N . ASP B 1 271 ? -32.719 -9.875 -0.835 1 95.31 271 ASP B N 1
ATOM 4901 C CA . ASP B 1 271 ? -33.281 -10.031 -2.168 1 95.31 271 ASP B CA 1
ATOM 4902 C C . ASP B 1 271 ? -32.438 -9.289 -3.213 1 95.31 271 ASP B C 1
ATOM 4904 O O . ASP B 1 271 ? -32.75 -9.352 -4.406 1 95.31 271 ASP B O 1
ATOM 4908 N N . GLN B 1 272 ? -31.438 -8.641 -2.773 1 97.38 272 GLN B N 1
ATOM 4909 C CA . GLN B 1 272 ? -30.703 -7.781 -3.695 1 97.38 272 GLN B CA 1
ATOM 4910 C C . GLN B 1 272 ? -29.328 -8.359 -4.004 1 97.38 272 GLN B C 1
ATOM 4912 O O . GLN B 1 272 ? -28.578 -7.801 -4.809 1 97.38 272 GLN B O 1
ATOM 4917 N N . ILE B 1 273 ? -29 -9.492 -3.371 1 97.88 273 ILE B N 1
ATOM 4918 C CA . ILE B 1 273 ? -27.703 -10.125 -3.629 1 97.88 273 ILE B CA 1
ATOM 4919 C C . ILE B 1 273 ? -27.922 -11.57 -4.066 1 97.88 273 ILE B C 1
ATOM 4921 O O . ILE B 1 273 ? -28.422 -12.391 -3.295 1 97.88 273 ILE B O 1
ATOM 4925 N N . THR B 1 274 ? -27.531 -11.852 -5.297 1 97.5 274 THR B N 1
ATOM 4926 C CA . THR B 1 274 ? -27.766 -13.18 -5.859 1 97.5 274 THR B CA 1
ATOM 4927 C C . THR B 1 274 ? -26.609 -13.594 -6.758 1 97.5 274 THR B C 1
ATOM 4929 O O . THR B 1 274 ? -26.234 -12.852 -7.676 1 97.5 274 THR B O 1
ATOM 4932 N N . ILE B 1 275 ? -26.109 -14.758 -6.516 1 98.25 275 ILE B N 1
ATOM 4933 C CA . ILE B 1 275 ? -25.078 -15.297 -7.398 1 98.25 275 ILE B CA 1
ATOM 4934 C C . ILE B 1 275 ? -25.719 -15.719 -8.727 1 98.25 275 ILE B C 1
ATOM 4936 O O . ILE B 1 275 ? -26.672 -16.5 -8.742 1 98.25 275 ILE B O 1
ATOM 4940 N N . ILE B 1 276 ? -25.125 -15.25 -9.812 1 98.19 276 ILE B N 1
ATOM 4941 C CA . ILE B 1 276 ? -25.688 -15.508 -11.141 1 98.19 276 ILE B CA 1
ATOM 4942 C C . ILE B 1 276 ? -25.094 -16.781 -11.719 1 98.19 276 ILE B C 1
ATOM 4944 O O . ILE B 1 276 ? -25.812 -17.641 -12.242 1 98.19 276 ILE B O 1
ATOM 4948 N N . ASP B 1 277 ? -23.812 -16.922 -11.664 1 97.88 277 ASP B N 1
ATOM 4949 C CA . ASP B 1 277 ? -23.141 -18.094 -12.203 1 97.88 277 ASP B CA 1
ATOM 4950 C C . ASP B 1 277 ? -21.75 -18.266 -11.609 1 97.88 277 ASP B C 1
ATOM 4952 O O . ASP B 1 277 ? -21.266 -17.391 -10.883 1 97.88 277 ASP B O 1
ATOM 4956 N N . ARG B 1 278 ? -21.203 -19.453 -11.883 1 98.12 278 ARG B N 1
ATOM 4957 C CA . ARG B 1 278 ? -19.891 -19.812 -11.375 1 98.12 278 ARG B CA 1
ATOM 4958 C C . ARG B 1 278 ? -18.969 -20.281 -12.5 1 98.12 278 ARG B C 1
ATOM 4960 O O . ARG B 1 278 ? -19.453 -20.703 -13.562 1 98.12 278 ARG B O 1
ATOM 4967 N N . THR B 1 279 ? -17.734 -20.156 -12.242 1 97.44 279 THR B N 1
ATOM 4968 C CA . THR B 1 279 ? -16.75 -20.672 -13.18 1 97.44 279 THR B CA 1
ATOM 4969 C C . THR B 1 279 ? -16.641 -22.188 -13.078 1 97.44 279 THR B C 1
ATOM 4971 O O . THR B 1 279 ? -17.203 -22.797 -12.156 1 97.44 279 THR B O 1
ATOM 4974 N N . GLN B 1 280 ? -15.938 -22.75 -14.055 1 94.38 280 GLN B N 1
ATOM 4975 C CA . GLN B 1 280 ? -15.727 -24.203 -14.023 1 94.38 280 GLN B CA 1
ATOM 4976 C C . GLN B 1 280 ? -14.953 -24.609 -12.773 1 94.38 280 GLN B C 1
ATOM 4978 O O . GLN B 1 280 ? -15.172 -25.688 -12.227 1 94.38 280 GLN B O 1
ATOM 4983 N N . ALA B 1 281 ? -14.07 -23.766 -12.234 1 95.19 281 ALA B N 1
ATOM 4984 C CA . ALA B 1 281 ? -13.242 -24.078 -11.07 1 95.19 281 ALA B CA 1
ATOM 4985 C C . ALA B 1 281 ? -13.984 -23.781 -9.773 1 95.19 281 ALA B C 1
ATOM 4987 O O . ALA B 1 281 ? -13.477 -24.047 -8.68 1 95.19 281 ALA B O 1
ATOM 4988 N N . GLY B 1 282 ? -15.148 -23.188 -9.844 1 96.06 282 GLY B N 1
ATOM 4989 C CA . GLY B 1 282 ? -16 -23.109 -8.664 1 96.06 282 GLY B CA 1
ATOM 4990 C C . GLY B 1 282 ? -16.172 -21.688 -8.148 1 96.06 282 GLY B C 1
ATOM 4991 O O . GLY B 1 282 ? -17.031 -21.422 -7.312 1 96.06 282 GLY B O 1
ATOM 4992 N N . SER B 1 283 ? -15.453 -20.703 -8.609 1 97.69 283 SER B N 1
ATOM 4993 C CA . SER B 1 283 ? -15.562 -19.328 -8.148 1 97.69 283 SER B CA 1
ATOM 4994 C C . SER B 1 283 ? -16.828 -18.672 -8.664 1 97.69 283 SER B C 1
ATOM 4996 O O . SER B 1 283 ? -17.375 -19.062 -9.695 1 97.69 283 SER B O 1
ATOM 4998 N N . VAL B 1 284 ? -17.328 -17.734 -7.895 1 98.31 284 VAL B N 1
ATOM 4999 C CA . VAL B 1 284 ? -18.406 -16.891 -8.398 1 98.31 284 VAL B CA 1
ATOM 5000 C C . VAL B 1 284 ? -17.906 -16.062 -9.578 1 98.31 284 VAL B C 1
ATOM 5002 O O . VAL B 1 284 ? -16.938 -15.305 -9.445 1 98.31 284 VAL B O 1
ATOM 5005 N N . LYS B 1 285 ? -18.594 -16.312 -10.664 1 96.94 285 LYS B N 1
ATOM 5006 C CA . LYS B 1 285 ? -18.219 -15.555 -11.859 1 96.94 285 LYS B CA 1
ATOM 5007 C C . LYS B 1 285 ? -18.906 -14.195 -11.898 1 96.94 285 LYS B C 1
ATOM 5009 O O . LYS B 1 285 ? -18.234 -13.164 -12.008 1 96.94 285 LYS B O 1
ATOM 5014 N N . ASN B 1 286 ? -20.188 -14.258 -11.844 1 97.19 286 ASN B N 1
ATOM 5015 C CA . ASN B 1 286 ? -21.016 -13.055 -11.797 1 97.19 286 ASN B CA 1
ATOM 5016 C C . ASN B 1 286 ? -21.984 -13.078 -10.617 1 97.19 286 ASN B C 1
ATOM 5018 O O . ASN B 1 286 ? -22.516 -14.133 -10.273 1 97.19 286 ASN B O 1
ATOM 5022 N N . ILE B 1 287 ? -22.188 -11.875 -10.055 1 98.19 287 ILE B N 1
ATOM 5023 C CA . ILE B 1 287 ? -23.094 -11.719 -8.914 1 98.19 287 ILE B CA 1
ATOM 5024 C C . ILE B 1 287 ? -23.906 -10.43 -9.062 1 98.19 287 ILE B C 1
ATOM 5026 O O . ILE B 1 287 ? -23.375 -9.398 -9.477 1 98.19 287 ILE B O 1
ATOM 5030 N N . LYS B 1 288 ? -25.141 -10.555 -8.82 1 98.25 288 LYS B N 1
ATOM 5031 C CA . LYS B 1 288 ? -26.016 -9.391 -8.773 1 98.25 288 LYS B CA 1
ATOM 5032 C C . LYS B 1 288 ? -25.984 -8.734 -7.398 1 98.25 288 LYS B C 1
ATOM 5034 O O . LYS B 1 288 ? -26.125 -9.414 -6.379 1 98.25 288 LYS B O 1
ATOM 5039 N N . VAL B 1 289 ? -25.812 -7.465 -7.402 1 97.88 289 VAL B N 1
ATOM 5040 C CA . VAL B 1 289 ? -25.766 -6.676 -6.176 1 97.88 289 VAL B CA 1
ATOM 5041 C C . VAL B 1 289 ? -26.609 -5.414 -6.34 1 97.88 289 VAL B C 1
ATOM 5043 O O . VAL B 1 289 ? -26.141 -4.406 -6.875 1 97.88 289 VAL B O 1
ATOM 5046 N N . GLY B 1 290 ? -27.75 -5.512 -5.762 1 97.56 290 GLY B N 1
ATOM 5047 C CA . GLY B 1 290 ? -28.672 -4.418 -6.004 1 97.56 290 GLY B CA 1
ATOM 5048 C C . GLY B 1 290 ? -29.016 -4.242 -7.469 1 97.56 290 GLY B C 1
ATOM 5049 O O . GLY B 1 290 ? -29.5 -5.18 -8.117 1 97.56 290 GLY B O 1
ATOM 5050 N N . ARG B 1 291 ? -28.641 -3.033 -7.98 1 97.25 291 ARG B N 1
ATOM 5051 C CA . ARG B 1 291 ? -29.047 -2.689 -9.344 1 97.25 291 ARG B CA 1
ATOM 5052 C C . ARG B 1 291 ? -27.922 -2.967 -10.328 1 97.25 291 ARG B C 1
ATOM 5054 O O . ARG B 1 291 ? -28.062 -2.713 -11.523 1 97.25 291 ARG B O 1
ATOM 5061 N N . ILE B 1 292 ? -26.875 -3.582 -9.805 1 97.44 292 ILE B N 1
ATOM 5062 C CA . ILE B 1 292 ? -25.75 -3.803 -10.711 1 97.44 292 ILE B CA 1
ATOM 5063 C C . ILE B 1 292 ? -25.344 -5.273 -10.68 1 97.44 292 ILE B C 1
ATOM 5065 O O . ILE B 1 292 ? -25.75 -6.016 -9.781 1 97.44 292 ILE B O 1
ATOM 5069 N N . THR B 1 293 ? -24.672 -5.66 -11.758 1 96.88 293 THR B N 1
ATOM 5070 C CA . THR B 1 293 ? -23.984 -6.949 -11.828 1 96.88 293 THR B CA 1
ATOM 5071 C C . THR B 1 293 ? -22.469 -6.762 -11.852 1 96.88 293 THR B C 1
ATOM 5073 O O . THR B 1 293 ? -21.969 -5.859 -12.523 1 96.88 293 THR B O 1
ATOM 5076 N N . MET B 1 294 ? -21.797 -7.633 -11.047 1 95.38 294 MET B N 1
ATOM 5077 C CA . MET B 1 294 ? -20.344 -7.523 -11.008 1 95.38 294 MET B CA 1
ATOM 5078 C C . MET B 1 294 ? -19.703 -8.906 -10.953 1 95.38 294 MET B C 1
ATOM 5080 O O . MET B 1 294 ? -20.375 -9.906 -10.703 1 95.38 294 MET B O 1
ATOM 5084 N N . LYS B 1 295 ? -18.406 -8.922 -11.266 1 95.44 295 LYS B N 1
ATOM 5085 C CA . LYS B 1 295 ? -17.656 -10.164 -11.133 1 95.44 295 LYS B CA 1
ATOM 5086 C C . LYS B 1 295 ? -17.5 -10.555 -9.664 1 95.44 295 LYS B C 1
ATOM 5088 O O . LYS B 1 295 ? -17.391 -9.695 -8.797 1 95.44 295 LYS B O 1
ATOM 5093 N N . GLY B 1 296 ? -17.422 -11.828 -9.453 1 97.25 296 GLY B N 1
ATOM 5094 C CA . GLY B 1 296 ? -17.156 -12.312 -8.109 1 97.25 296 GLY B CA 1
ATOM 5095 C C . GLY B 1 296 ? -15.844 -11.812 -7.547 1 97.25 296 GLY B C 1
ATOM 5096 O O . GLY B 1 296 ? -15.734 -11.578 -6.34 1 97.25 296 GLY B O 1
ATOM 5097 N N . SER B 1 297 ? -14.906 -11.602 -8.398 1 95.25 297 SER B N 1
ATOM 5098 C CA . SER B 1 297 ? -13.594 -11.125 -7.984 1 95.25 297 SER B CA 1
ATOM 5099 C C . SER B 1 297 ? -13.672 -9.703 -7.438 1 95.25 297 SER B C 1
ATOM 5101 O O . SER B 1 297 ? -12.953 -9.352 -6.496 1 95.25 297 SER B O 1
ATOM 5103 N N . LYS B 1 298 ? -14.531 -8.914 -7.965 1 92.81 298 LYS B N 1
ATOM 5104 C CA . LYS B 1 298 ? -14.719 -7.555 -7.465 1 92.81 298 LYS B CA 1
ATOM 5105 C C . LYS B 1 298 ? -15.445 -7.562 -6.121 1 92.81 298 LYS B C 1
ATOM 5107 O O . LYS B 1 298 ? -15.117 -6.777 -5.23 1 92.81 298 LYS B O 1
ATOM 5112 N N . PHE B 1 299 ? -16.438 -8.422 -6.039 1 95.44 299 PHE B N 1
ATOM 5113 C CA . PHE B 1 299 ? -17.156 -8.602 -4.781 1 95.44 299 PHE B CA 1
ATOM 5114 C C . PHE B 1 299 ? -16.203 -9.047 -3.678 1 95.44 299 PHE B C 1
ATOM 5116 O O . PHE B 1 299 ? -16.25 -8.523 -2.562 1 95.44 299 PHE B O 1
ATOM 5123 N N . ARG B 1 300 ? -15.273 -9.938 -4.027 1 94.88 300 ARG B N 1
ATOM 5124 C CA . ARG B 1 300 ? -14.227 -10.414 -3.129 1 94.88 300 ARG B CA 1
ATOM 5125 C C . ARG B 1 300 ? -13.367 -9.258 -2.629 1 94.88 300 ARG B C 1
ATOM 5127 O O . ARG B 1 300 ? -13.148 -9.117 -1.424 1 94.88 300 ARG B O 1
ATOM 5134 N N . THR B 1 301 ? -12.906 -8.477 -3.521 1 89.94 301 THR B N 1
ATOM 5135 C CA . THR B 1 301 ? -12.016 -7.367 -3.197 1 89.94 301 THR B CA 1
ATOM 5136 C C . THR B 1 301 ? -12.734 -6.328 -2.342 1 89.94 301 THR B C 1
ATOM 5138 O O . THR B 1 301 ? -12.188 -5.852 -1.347 1 89.94 301 THR B O 1
ATOM 5141 N N . MET B 1 302 ? -13.938 -6.023 -2.65 1 87.88 302 MET B N 1
ATOM 5142 C CA . MET B 1 302 ? -14.727 -5.023 -1.938 1 87.88 302 MET B CA 1
ATOM 5143 C C . MET B 1 302 ? -14.922 -5.422 -0.479 1 87.88 302 MET B C 1
ATOM 5145 O O . MET B 1 302 ? -14.844 -4.574 0.415 1 87.88 302 MET B O 1
ATOM 5149 N N . LEU B 1 303 ? -15.062 -6.73 -0.274 1 90.81 303 LEU B N 1
ATOM 5150 C CA . LEU B 1 303 ? -15.406 -7.18 1.071 1 90.81 303 LEU B CA 1
ATOM 5151 C C . LEU B 1 303 ? -14.18 -7.734 1.789 1 90.81 303 LEU B C 1
ATOM 5153 O O . LEU B 1 303 ? -14.258 -8.125 2.955 1 90.81 303 LEU B O 1
ATOM 5157 N N . GLY B 1 304 ? -13.102 -7.766 1.096 1 88.5 304 GLY B N 1
ATOM 5158 C CA . GLY B 1 304 ? -11.891 -8.305 1.696 1 88.5 304 GLY B CA 1
ATOM 5159 C C . GLY B 1 304 ? -11.961 -9.797 1.953 1 88.5 304 GLY B C 1
ATOM 5160 O O . GLY B 1 304 ? -11.523 -10.273 3 1 88.5 304 GLY B O 1
ATOM 5161 N N . LEU B 1 305 ? -12.586 -10.5 1.066 1 93.06 305 LEU B N 1
ATOM 5162 C CA . LEU B 1 305 ? -12.695 -11.953 1.182 1 93.06 305 LEU B CA 1
ATOM 5163 C C . LEU B 1 305 ? -11.414 -12.625 0.71 1 93.06 305 LEU B C 1
ATOM 5165 O O . LEU B 1 305 ? -10.719 -12.109 -0.163 1 93.06 305 LEU B O 1
ATOM 5169 N N . LYS B 1 306 ? -11.18 -13.844 1.183 1 92.81 306 LYS B N 1
ATOM 5170 C CA . LYS B 1 306 ? -9.953 -14.555 0.828 1 92.81 306 LYS B CA 1
ATOM 5171 C C . LYS B 1 306 ? -10.047 -15.141 -0.577 1 92.81 306 LYS B C 1
ATOM 5173 O O . LYS B 1 306 ? -9.023 -15.391 -1.219 1 92.81 306 LYS B O 1
ATOM 5178 N N . SER B 1 307 ? -11.289 -15.352 -0.979 1 95.62 307 SER B N 1
ATOM 5179 C CA . SER B 1 307 ? -11.469 -16.047 -2.252 1 95.62 307 SER B CA 1
ATOM 5180 C C . SER B 1 307 ? -12.781 -15.641 -2.918 1 95.62 307 SER B C 1
ATOM 5182 O O . SER B 1 307 ? -13.734 -15.25 -2.242 1 95.62 307 SER B O 1
ATOM 5184 N N . ALA B 1 308 ? -12.766 -15.758 -4.227 1 97.31 308 ALA B N 1
ATOM 5185 C CA . ALA B 1 308 ? -14.008 -15.539 -4.969 1 97.31 308 ALA B CA 1
ATOM 5186 C C . ALA B 1 308 ? -14.844 -16.812 -5.02 1 97.31 308 ALA B C 1
ATOM 5188 O O . ALA B 1 308 ? -15.953 -16.812 -5.547 1 97.31 308 ALA B O 1
ATOM 5189 N N . ASN B 1 309 ? -14.289 -17.922 -4.574 1 97.31 309 ASN B N 1
ATOM 5190 C CA . ASN B 1 309 ? -15.062 -19.125 -4.348 1 97.31 309 ASN B CA 1
ATOM 5191 C C . ASN B 1 309 ? -15.781 -19.094 -2.998 1 97.31 309 ASN B C 1
ATOM 5193 O O . ASN B 1 309 ? -15.258 -19.578 -1.997 1 97.31 309 ASN B O 1
ATOM 5197 N N . PHE B 1 310 ? -16.953 -18.422 -3.035 1 98.19 310 PHE B N 1
ATOM 5198 C CA . PHE B 1 310 ? -17.641 -18.234 -1.761 1 98.19 310 PHE B CA 1
ATOM 5199 C C . PHE B 1 310 ? -19.109 -18.625 -1.864 1 98.19 310 PHE B C 1
ATOM 5201 O O . PHE B 1 310 ? -19.656 -18.703 -2.965 1 98.19 310 PHE B O 1
ATOM 5208 N N . LYS B 1 311 ? -19.688 -18.922 -0.729 1 97.88 311 LYS B N 1
ATOM 5209 C CA . LYS B 1 311 ? -21.109 -19.094 -0.506 1 97.88 311 LYS B CA 1
ATOM 5210 C C . LYS B 1 311 ? -21.656 -18.031 0.444 1 97.88 311 LYS B C 1
ATOM 5212 O O . LYS B 1 311 ? -20.938 -17.562 1.326 1 97.88 311 LYS B O 1
ATOM 5217 N N . ILE B 1 312 ? -22.875 -17.688 0.179 1 98 312 ILE B N 1
ATOM 5218 C CA . ILE B 1 312 ? -23.5 -16.641 0.994 1 98 312 ILE B CA 1
ATOM 5219 C C . ILE B 1 312 ? -24.641 -17.234 1.811 1 98 312 ILE B C 1
ATOM 5221 O O . ILE B 1 312 ? -25.516 -17.922 1.263 1 98 312 ILE B O 1
ATOM 5225 N N . LYS B 1 313 ? -24.578 -16.984 3.068 1 97.25 313 LYS B N 1
ATOM 5226 C CA . LYS B 1 313 ? -25.641 -17.406 3.98 1 97.25 313 LYS B CA 1
ATOM 5227 C C . LYS B 1 313 ? -26.266 -16.219 4.68 1 97.25 313 LYS B C 1
ATOM 5229 O O . LYS B 1 313 ? -25.594 -15.492 5.418 1 97.25 313 LYS B O 1
ATOM 5234 N N . PHE B 1 314 ? -27.578 -16.078 4.477 1 96.44 314 PHE B N 1
ATOM 5235 C CA . PHE B 1 314 ? -28.312 -15 5.129 1 96.44 314 PHE B CA 1
ATOM 5236 C C . PHE B 1 314 ? -28.891 -15.477 6.453 1 96.44 314 PHE B C 1
ATOM 5238 O O . PHE B 1 314 ? -29.641 -16.453 6.492 1 96.44 314 PHE B O 1
ATOM 5245 N N . ASN B 1 315 ? -28.5 -14.75 7.43 1 95.5 315 ASN B N 1
ATOM 5246 C CA . ASN B 1 315 ? -29.047 -15.016 8.758 1 95.5 315 ASN B CA 1
ATOM 5247 C C . ASN B 1 315 ? -30.062 -13.953 9.164 1 95.5 315 ASN B C 1
ATOM 5249 O O . ASN B 1 315 ? -30.531 -13.18 8.32 1 95.5 315 ASN B O 1
ATOM 5253 N N . SER B 1 316 ? -30.469 -13.961 10.414 1 93.56 316 SER B N 1
ATOM 5254 C CA . SER B 1 316 ? -31.5 -13.047 10.875 1 93.56 316 SER B CA 1
ATOM 5255 C C . SER B 1 316 ? -31 -11.602 10.859 1 93.56 316 SER B C 1
ATOM 5257 O O . SER B 1 316 ? -31.734 -10.695 10.445 1 93.56 316 SER B O 1
ATOM 5259 N N . SER B 1 317 ? -29.828 -11.406 11.219 1 92.06 317 SER B N 1
ATOM 5260 C CA . SER B 1 317 ? -29.375 -10.031 11.344 1 92.06 317 SER B CA 1
ATOM 5261 C C . SER B 1 317 ? -28.031 -9.828 10.656 1 92.06 317 SER B C 1
ATOM 5263 O O . SER B 1 317 ? -27.422 -8.758 10.766 1 92.06 317 SER B O 1
ATOM 5265 N N . SER B 1 318 ? -27.609 -10.938 9.984 1 94.5 318 SER B N 1
ATOM 5266 C CA . SER B 1 318 ? -26.281 -10.828 9.398 1 94.5 318 SER B CA 1
ATOM 5267 C C . SER B 1 318 ? -26.141 -11.719 8.164 1 94.5 318 SER B C 1
ATOM 5269 O O . SER B 1 318 ? -27.016 -12.555 7.898 1 94.5 318 SER B O 1
ATOM 5271 N N . VAL B 1 319 ? -25.125 -11.43 7.445 1 95.81 319 VAL B N 1
ATOM 5272 C CA . VAL B 1 319 ? -24.734 -12.258 6.305 1 95.81 319 VAL B CA 1
ATOM 5273 C C . VAL B 1 319 ? -23.375 -12.891 6.566 1 95.81 319 VAL B C 1
ATOM 5275 O O . VAL B 1 319 ? -22.469 -12.227 7.066 1 95.81 319 VAL B O 1
ATOM 5278 N N . GLU B 1 320 ? -23.359 -14.156 6.305 1 96.94 320 GLU B N 1
ATOM 5279 C CA . GLU B 1 320 ? -22.094 -14.898 6.398 1 96.94 320 GLU B CA 1
ATOM 5280 C C . GLU B 1 320 ? -21.594 -15.312 5.016 1 96.94 320 GLU B C 1
ATOM 5282 O O . GLU B 1 320 ? -22.344 -15.891 4.227 1 96.94 320 GLU B O 1
ATOM 5287 N N . VAL B 1 321 ? -20.359 -14.984 4.785 1 97.19 321 VAL B N 1
ATOM 5288 C CA . VAL B 1 321 ? -19.75 -15.367 3.52 1 97.19 321 VAL B CA 1
ATOM 5289 C C . VAL B 1 321 ? -18.625 -16.375 3.773 1 97.19 321 VAL B C 1
ATOM 5291 O O . VAL B 1 321 ? -17.609 -16.047 4.398 1 97.19 321 VAL B O 1
ATOM 5294 N N . ASP B 1 322 ? -18.859 -17.594 3.229 1 97 322 ASP B N 1
ATOM 5295 C CA . ASP B 1 322 ? -17.906 -18.672 3.412 1 97 322 ASP B CA 1
ATOM 5296 C C . ASP B 1 322 ? -17.062 -18.875 2.154 1 97 322 ASP B C 1
ATOM 5298 O O . ASP B 1 322 ? -17.609 -19.141 1.076 1 97 322 ASP B O 1
ATOM 5302 N N . CYS B 1 323 ? -15.758 -18.859 2.377 1 96.44 323 CYS B N 1
ATOM 5303 C CA . CYS B 1 323 ? -14.859 -18.906 1.231 1 96.44 323 CYS B CA 1
ATOM 5304 C C . CYS B 1 323 ? -14.039 -20.188 1.241 1 96.44 323 CYS B C 1
ATOM 5306 O O . CYS B 1 323 ? -13.703 -20.719 2.307 1 96.44 323 CYS B O 1
ATOM 5308 N N . SER B 1 324 ? -13.758 -20.703 0.029 1 95.5 324 SER B N 1
ATOM 5309 C CA . SER B 1 324 ? -12.797 -21.781 -0.203 1 95.5 324 SER B CA 1
ATOM 5310 C C . SER B 1 324 ? -11.617 -21.297 -1.045 1 95.5 324 SER B C 1
ATOM 5312 O O . SER B 1 324 ? -11.805 -20.797 -2.152 1 95.5 324 SER B O 1
ATOM 5314 N N . GLY B 1 325 ? -10.422 -21.516 -0.484 1 95.38 325 GLY B N 1
ATOM 5315 C CA . GLY B 1 325 ? -9.219 -21.016 -1.14 1 95.38 325 GLY B CA 1
ATOM 5316 C C . GLY B 1 325 ? -8.734 -19.703 -0.565 1 95.38 325 GLY B C 1
ATOM 5317 O O . GLY B 1 325 ? -9.297 -19.188 0.402 1 95.38 325 GLY B O 1
ATOM 5318 N N . TYR B 1 326 ? -7.633 -19.234 -1.146 1 95.06 326 TYR B N 1
ATOM 5319 C CA . TYR B 1 326 ? -7.016 -17.984 -0.735 1 95.06 326 TYR B CA 1
ATOM 5320 C C . TYR B 1 326 ? -6.203 -17.375 -1.873 1 95.06 326 TYR B C 1
ATOM 5322 O O . TYR B 1 326 ? -5.078 -17.797 -2.139 1 95.06 326 TYR B O 1
ATOM 5330 N N . GLY B 1 327 ? -6.805 -16.359 -2.439 1 94.88 327 GLY B N 1
ATOM 5331 C CA . GLY B 1 327 ? -6.148 -15.695 -3.553 1 94.88 327 GLY B CA 1
ATOM 5332 C C . GLY B 1 327 ? -7.027 -15.578 -4.785 1 94.88 327 GLY B C 1
ATOM 5333 O O . GLY B 1 327 ? -8.219 -15.898 -4.734 1 94.88 327 GLY B O 1
ATOM 5334 N N . HIS B 1 328 ? -6.484 -15.148 -5.906 1 96 328 HIS B N 1
ATOM 5335 C CA . HIS B 1 328 ? -7.227 -14.891 -7.137 1 96 328 HIS B CA 1
ATOM 5336 C C . HIS B 1 328 ? -7.324 -16.156 -7.992 1 96 328 HIS B C 1
ATOM 5338 O O . HIS B 1 328 ? -8.055 -16.172 -8.984 1 96 328 HIS B O 1
ATOM 5344 N N . ASP B 1 329 ? -6.559 -17.156 -7.75 1 97.06 329 ASP B N 1
ATOM 5345 C CA . ASP B 1 329 ? -6.691 -18.516 -8.281 1 97.06 329 ASP B CA 1
ATOM 5346 C C . ASP B 1 329 ? -6.156 -18.609 -9.703 1 97.06 329 ASP B C 1
ATOM 5348 O O . ASP B 1 329 ? -6.457 -19.547 -10.43 1 97.06 329 ASP B O 1
ATOM 5352 N N . VAL B 1 330 ? -5.387 -17.609 -10.156 1 97.94 330 VAL B N 1
ATOM 5353 C CA . VAL B 1 330 ? -4.809 -17.641 -11.492 1 97.94 330 VAL B CA 1
ATOM 5354 C C . VAL B 1 330 ? -3.299 -17.844 -11.406 1 97.94 330 VAL B C 1
ATOM 5356 O O . VAL B 1 330 ? -2.617 -17.156 -10.641 1 97.94 330 VAL B O 1
ATOM 5359 N N . GLY B 1 331 ? -2.799 -18.812 -12.18 1 98.62 331 GLY B N 1
ATOM 5360 C CA . GLY B 1 331 ? -1.376 -19.109 -12.156 1 98.62 331 GLY B CA 1
ATOM 5361 C C . GLY B 1 331 ? -0.999 -20.141 -11.102 1 98.62 331 GLY B C 1
ATOM 5362 O O . GLY B 1 331 ? -1.731 -21.109 -10.883 1 98.62 331 GLY B O 1
ATOM 5363 N N . MET B 1 332 ? 0.116 -20.016 -10.508 1 98.81 332 MET B N 1
ATOM 5364 C CA . MET B 1 332 ? 0.651 -21.047 -9.625 1 98.81 332 MET B CA 1
ATOM 5365 C C . MET B 1 332 ? 0.049 -20.922 -8.227 1 98.81 332 MET B C 1
ATOM 5367 O O . MET B 1 332 ? 0.088 -19.859 -7.621 1 98.81 332 MET B O 1
ATOM 5371 N N . SER B 1 333 ? -0.521 -22.031 -7.77 1 98.25 333 SER B N 1
ATOM 5372 C CA . SER B 1 333 ? -0.856 -22.141 -6.355 1 98.25 333 SER B CA 1
ATOM 5373 C C . SER B 1 333 ? 0.381 -22.453 -5.52 1 98.25 333 SER B C 1
ATOM 5375 O O . SER B 1 333 ? 1.079 -23.438 -5.77 1 98.25 333 SER B O 1
ATOM 5377 N N . GLN B 1 334 ? 0.632 -21.625 -4.547 1 98.12 334 GLN B N 1
ATOM 5378 C CA . GLN B 1 334 ? 1.802 -21.844 -3.701 1 98.12 334 GLN B CA 1
ATOM 5379 C C . GLN B 1 334 ? 1.685 -23.141 -2.91 1 98.12 334 GLN B C 1
ATOM 5381 O O . GLN B 1 334 ? 2.637 -23.922 -2.842 1 98.12 334 GLN B O 1
ATOM 5386 N N . TYR B 1 335 ? 0.532 -23.406 -2.387 1 97.25 335 TYR B N 1
ATOM 5387 C CA . TYR B 1 335 ? 0.344 -24.641 -1.631 1 97.25 335 TYR B CA 1
ATOM 5388 C C . TYR B 1 335 ? 0.196 -25.828 -2.566 1 97.25 335 TYR B C 1
ATOM 5390 O O . TYR B 1 335 ? 0.574 -26.953 -2.215 1 97.25 335 TYR B O 1
ATOM 5398 N N . GLY B 1 336 ? -0.36 -25.562 -3.717 1 97.88 336 GLY B N 1
ATOM 5399 C CA . GLY B 1 336 ? -0.304 -26.609 -4.723 1 97.88 336 GLY B CA 1
ATOM 5400 C C . GLY B 1 336 ? 1.112 -27 -5.102 1 97.88 336 GLY B C 1
ATOM 5401 O O . GLY B 1 336 ? 1.415 -28.188 -5.258 1 97.88 336 GLY B O 1
ATOM 5402 N N . ALA B 1 337 ? 1.953 -26.031 -5.285 1 98.56 337 ALA B N 1
ATOM 5403 C CA . ALA B 1 337 ? 3.367 -26.281 -5.555 1 98.56 337 ALA B CA 1
ATOM 5404 C C . ALA B 1 337 ? 4.004 -27.094 -4.434 1 98.56 337 ALA B C 1
ATOM 5406 O O . ALA B 1 337 ? 4.797 -28.016 -4.695 1 98.56 337 ALA B O 1
ATOM 5407 N N . GLU B 1 338 ? 3.654 -26.781 -3.209 1 97.88 338 GLU B N 1
ATOM 5408 C CA . GLU B 1 338 ? 4.152 -27.531 -2.061 1 97.88 338 GLU B CA 1
ATOM 5409 C C . GLU B 1 338 ? 3.713 -28.984 -2.119 1 97.88 338 GLU B C 1
ATOM 5411 O O . GLU B 1 338 ? 4.508 -29.891 -1.859 1 97.88 338 GLU B O 1
ATOM 5416 N N . VAL B 1 339 ? 2.451 -29.203 -2.459 1 97.25 339 VAL B N 1
ATOM 5417 C CA . VAL B 1 339 ? 1.936 -30.578 -2.572 1 97.25 339 VAL B CA 1
ATOM 5418 C C . VAL B 1 339 ? 2.689 -31.328 -3.666 1 97.25 339 VAL B C 1
ATOM 5420 O O . VAL B 1 339 ? 3.1 -32.469 -3.473 1 97.25 339 VAL B O 1
ATOM 5423 N N . MET B 1 340 ? 2.871 -30.703 -4.754 1 98.38 340 MET B N 1
ATOM 5424 C CA . MET B 1 340 ? 3.596 -31.328 -5.852 1 98.38 340 MET B CA 1
ATOM 5425 C C . MET B 1 340 ? 5.031 -31.656 -5.441 1 98.38 340 MET B C 1
ATOM 5427 O O . MET B 1 340 ? 5.535 -32.75 -5.738 1 98.38 340 MET B O 1
ATOM 5431 N N . ALA B 1 341 ? 5.664 -30.719 -4.793 1 98.62 341 ALA B N 1
ATOM 5432 C CA . ALA B 1 341 ? 7.035 -30.938 -4.34 1 98.62 341 ALA B CA 1
ATOM 5433 C C . ALA B 1 341 ? 7.109 -32.094 -3.352 1 98.62 341 ALA B C 1
ATOM 5435 O O . ALA B 1 341 ? 8.008 -32.938 -3.438 1 98.62 341 ALA B O 1
ATOM 5436 N N . LYS B 1 342 ? 6.203 -32.156 -2.477 1 97.44 342 LYS B N 1
ATOM 5437 C CA . LYS B 1 342 ? 6.141 -33.25 -1.513 1 97.44 342 LYS B CA 1
ATOM 5438 C C . LYS B 1 342 ? 5.957 -34.594 -2.215 1 97.44 342 LYS B C 1
ATOM 5440 O O . LYS B 1 342 ? 6.41 -35.625 -1.719 1 97.44 342 LYS B O 1
ATOM 5445 N N . ASN B 1 343 ? 5.379 -34.531 -3.309 1 97.69 343 ASN B N 1
ATOM 5446 C CA . ASN B 1 343 ? 5.152 -35.75 -4.09 1 97.69 343 ASN B CA 1
ATOM 5447 C C . ASN B 1 343 ? 6.297 -36 -5.07 1 97.69 343 ASN B C 1
ATOM 5449 O O . ASN B 1 343 ? 6.148 -36.781 -6.016 1 97.69 343 ASN B O 1
ATOM 5453 N N . GLY B 1 344 ? 7.336 -35.219 -5 1 98 344 GLY B N 1
ATOM 5454 C CA . GLY B 1 344 ? 8.57 -35.531 -5.684 1 98 344 GLY B CA 1
ATOM 5455 C C . GLY B 1 344 ? 8.781 -34.75 -6.961 1 98 344 GLY B C 1
ATOM 5456 O O . GLY B 1 344 ? 9.773 -34.938 -7.66 1 98 344 GLY B O 1
ATOM 5457 N N . LYS B 1 345 ? 7.91 -33.844 -7.223 1 98.5 345 LYS B N 1
ATOM 5458 C CA . LYS B 1 345 ? 8.07 -33.062 -8.445 1 98.5 345 LYS B CA 1
ATOM 5459 C C . LYS B 1 345 ? 9.156 -32 -8.281 1 98.5 345 LYS B C 1
ATOM 5461 O O . LYS B 1 345 ? 9.32 -31.438 -7.195 1 98.5 345 LYS B O 1
ATOM 5466 N N . LYS B 1 346 ? 9.844 -31.766 -9.359 1 98.56 346 LYS B N 1
ATOM 5467 C CA . LYS B 1 346 ? 10.859 -30.719 -9.391 1 98.56 346 LYS B CA 1
ATOM 5468 C C . LYS B 1 346 ? 10.25 -29.375 -9.797 1 98.56 346 LYS B C 1
ATOM 5470 O O . LYS B 1 346 ? 9.141 -29.328 -10.328 1 98.56 346 LYS B O 1
ATOM 5475 N N . TYR B 1 347 ? 11.023 -28.281 -9.492 1 98.56 347 TYR B N 1
ATOM 5476 C CA . TYR B 1 347 ? 10.477 -26.953 -9.648 1 98.56 347 TYR B CA 1
ATOM 5477 C C . TYR B 1 347 ? 10.109 -26.672 -11.102 1 98.56 347 TYR B C 1
ATOM 5479 O O . TYR B 1 347 ? 9.125 -25.984 -11.383 1 98.56 347 TYR B O 1
ATOM 5487 N N . VAL B 1 348 ? 10.828 -27.281 -12.094 1 98.56 348 VAL B N 1
ATOM 5488 C CA . VAL B 1 348 ? 10.508 -27.078 -13.5 1 98.56 348 VAL B CA 1
ATOM 5489 C C . VAL B 1 348 ? 9.148 -27.703 -13.82 1 98.56 348 VAL B C 1
ATOM 5491 O O . VAL B 1 348 ? 8.328 -27.094 -14.516 1 98.56 348 VAL B O 1
ATOM 5494 N N . ASP B 1 349 ? 8.898 -28.875 -13.297 1 98.5 349 ASP B N 1
ATOM 5495 C CA . ASP B 1 349 ? 7.609 -29.547 -13.469 1 98.5 349 ASP B CA 1
ATOM 5496 C C . ASP B 1 349 ? 6.484 -28.734 -12.82 1 98.5 349 ASP B C 1
ATOM 5498 O O . ASP B 1 349 ? 5.391 -28.625 -13.383 1 98.5 349 ASP B O 1
ATOM 5502 N N . ILE B 1 350 ? 6.734 -28.234 -11.664 1 98.81 350 ILE B N 1
ATOM 5503 C CA . ILE B 1 350 ? 5.75 -27.438 -10.938 1 98.81 350 ILE B CA 1
ATOM 5504 C C . ILE B 1 350 ? 5.375 -26.203 -11.75 1 98.81 350 ILE B C 1
ATOM 5506 O O . ILE B 1 350 ? 4.195 -25.938 -11.992 1 98.81 350 ILE B O 1
ATOM 5510 N N . LEU B 1 351 ? 6.348 -25.469 -12.211 1 98.88 351 LEU B N 1
ATOM 5511 C CA . LEU B 1 351 ? 6.125 -24.219 -12.953 1 98.88 351 LEU B CA 1
ATOM 5512 C C . LEU B 1 351 ? 5.387 -24.5 -14.258 1 98.88 351 LEU B C 1
ATOM 5514 O O . LEU B 1 351 ? 4.422 -23.797 -14.586 1 98.88 351 LEU B O 1
ATOM 5518 N N . THR B 1 352 ? 5.77 -25.531 -14.992 1 98.56 352 THR B N 1
ATOM 5519 C CA . THR B 1 352 ? 5.172 -25.781 -16.297 1 98.56 352 THR B CA 1
ATOM 5520 C C . THR B 1 352 ? 3.77 -26.375 -16.156 1 98.56 352 THR B C 1
ATOM 5522 O O . THR B 1 352 ? 2.957 -26.297 -17.078 1 98.56 352 THR B O 1
ATOM 5525 N N . HIS B 1 353 ? 3.512 -26.953 -15 1 98.69 353 HIS B N 1
ATOM 5526 C CA . HIS B 1 353 ? 2.148 -27.375 -14.719 1 98.69 353 HIS B CA 1
ATOM 5527 C C . HIS B 1 353 ? 1.205 -26.188 -14.602 1 98.69 353 HIS B C 1
ATOM 5529 O O . HIS B 1 353 ? 0.129 -26.188 -15.203 1 98.69 353 HIS B O 1
ATOM 5535 N N . TYR B 1 354 ? 1.615 -25.172 -13.906 1 98.88 354 TYR B N 1
ATOM 5536 C CA . TYR B 1 354 ? 0.722 -24.062 -13.586 1 98.88 354 TYR B CA 1
ATOM 5537 C C . TYR B 1 354 ? 0.767 -23 -14.68 1 98.88 354 TYR B C 1
ATOM 5539 O O . TYR B 1 354 ? -0.207 -22.266 -14.891 1 98.88 354 TYR B O 1
ATOM 5547 N N . TYR B 1 355 ? 1.891 -22.891 -15.32 1 98.81 355 TYR B N 1
ATOM 5548 C CA . TYR B 1 355 ? 2.031 -22 -16.469 1 98.81 355 TYR B CA 1
ATOM 5549 C C . TYR B 1 355 ? 2.139 -22.797 -17.766 1 98.81 355 TYR B C 1
ATOM 5551 O O . TYR B 1 355 ? 3.242 -23.062 -18.25 1 98.81 355 TYR B O 1
ATOM 5559 N N . GLN B 1 356 ? 1.009 -23 -18.391 1 98.38 356 GLN B N 1
ATOM 5560 C CA . GLN B 1 356 ? 0.902 -23.953 -19.484 1 98.38 356 GLN B CA 1
ATOM 5561 C C . GLN B 1 356 ? 1.672 -23.469 -20.719 1 98.38 356 GLN B C 1
ATOM 5563 O O . GLN B 1 356 ? 1.538 -22.312 -21.125 1 98.38 356 GLN B O 1
ATOM 5568 N N . GLY B 1 357 ? 2.5 -24.359 -21.25 1 97.81 357 GLY B N 1
ATOM 5569 C CA . GLY B 1 357 ? 3.209 -24.078 -22.5 1 97.81 357 GLY B CA 1
ATOM 5570 C C . GLY B 1 357 ? 4.465 -23.25 -22.281 1 97.81 357 GLY B C 1
ATOM 5571 O O . GLY B 1 357 ? 5.191 -22.969 -23.234 1 97.81 357 GLY B O 1
ATOM 5572 N N . THR B 1 358 ? 4.766 -22.891 -21.062 1 97.81 358 THR B N 1
ATOM 5573 C CA . THR B 1 358 ? 5.949 -22.094 -20.797 1 97.81 358 THR B CA 1
ATOM 5574 C C . THR B 1 358 ? 7.176 -22.969 -20.609 1 97.81 358 THR B C 1
ATOM 5576 O O . THR B 1 358 ? 7.059 -24.203 -20.516 1 97.81 358 THR B O 1
ATOM 5579 N N . SER B 1 359 ? 8.352 -22.328 -20.625 1 96.81 359 SER B N 1
ATOM 5580 C CA . SER B 1 359 ? 9.633 -22.953 -20.328 1 96.81 359 SER B CA 1
ATOM 5581 C C . SER B 1 359 ? 10.422 -22.141 -19.312 1 96.81 359 SER B C 1
ATOM 5583 O O . SER B 1 359 ? 10.156 -20.953 -19.109 1 96.81 359 SER B O 1
ATOM 5585 N N . VAL B 1 360 ? 11.281 -22.828 -18.609 1 95.62 360 VAL B N 1
ATOM 5586 C CA . VAL B 1 360 ? 12.25 -22.125 -17.766 1 95.62 360 VAL B CA 1
ATOM 5587 C C . VAL B 1 360 ? 13.523 -21.844 -18.562 1 95.62 360 VAL B C 1
ATOM 5589 O O . VAL B 1 360 ? 14.172 -22.766 -19.062 1 95.62 360 VAL B O 1
ATOM 5592 N N . SER B 1 361 ? 13.812 -20.578 -18.672 1 89.25 361 SER B N 1
ATOM 5593 C CA . SER B 1 361 ? 14.945 -20.156 -19.484 1 89.25 361 SER B CA 1
ATOM 5594 C C . SER B 1 361 ? 16.031 -19.484 -18.641 1 89.25 361 SER B C 1
ATOM 5596 O O . SER B 1 361 ? 15.734 -18.938 -17.578 1 89.25 361 SER B O 1
ATOM 5598 N N . LYS B 1 362 ? 17.281 -19.469 -19.078 1 85.81 362 LYS B N 1
ATOM 5599 C CA . LYS B 1 362 ? 18.422 -18.844 -18.422 1 85.81 362 LYS B CA 1
ATOM 5600 C C . LYS B 1 362 ? 19.234 -18 -19.406 1 85.81 362 LYS B C 1
ATOM 5602 O O . LYS B 1 362 ? 19.453 -18.406 -20.547 1 85.81 362 LYS B O 1
#

InterPro domains:
  IPR013486 Sporulation stage II protein D, amidase enhancer LytB [TIGR02669] (91-361)
  IPR013693 Sporulation stage II protein D, amidase enhancer LytB N-terminal [PF08486] (88-194)
  IPR014225 Sporulation stage II, protein D firmicutes [TIGR02870] (13-361)
  IPR051922 Bacterial Sporulation-Associated [PTHR30032] (80-361)

pLDDT: mean 81.28, std 26.34, range [19.92, 98.94]

Radius of gyration: 27.68 Å; Cα contacts (8 Å, |Δi|>4): 1398; chains: 2; bounding box: 86×84×88 Å

Foldseek 3Di:
DPPPDPPVVVVVVVVVVVVVLQLVLQQWQFQEDPDDPPPPPPPPPDDDDPPPPPPPPPPPPPDDPPPPPFDQLVPADDDQWFWEQEPVVRDIDIDGLLQFLLQLLLRHHDLPFDLQLLLLSSQLLSLQLLLQDVSRPHVAQPVRPPGSYYCTSHRTPGDHLVRSCVSVDVVCSVVSSVSSSVSNVVQDPKYKDFPSGRDNDQDEHAAALQKFDACCLQVVDGDPQWHIAGQPDRNPDPSQKDKDKDFLVRVQCLCCVVPVVQNADSVCQVVQWAQDDADPSQFRRWIGRRPDIDGLNVVCVSVVHQESNWDWDDDDGMIMIMHGGGHSRIFAHSVSSSVVVVVPDGSQVRRCRRGPNMGIDD/DPPPPPPVVVVVVVVVVVVVLQLVLAQFQFQEDQDDPPPPPPPPPDDDDPPPPPPPPPPPPPDDPDPPPFDQLVPADDDQWFWEQEPVVRDIDIDGLLQFLLQLLLRHHDLPFDLQLLLLSSQLLSLLRLLQDVSRPHVAQPSRPPGSYYCGSHRTPGDHLVRSCVSVDVVCSVVSSVSSSVSNVVQDPKYKDFPSGRDNDQDEHAAALQKFDAPCLQRVDGDPQWHIAGQPDRNPDPSQKDKDKDFLVRVQCLCCVVPVVQNADSVCQVVQWAQDDADPSQFRRWIGRRPDIDGLNVVCVSVVHQESNWDWDDDDGMIMIMHGGGHSRIFAHSVSSSVVVVVPDGSQVRRCRRGPNMGIDD